Protein AF-0000000084534012 (afdb_homodimer)

Organism: Streptomyces rubellomurinus (strain ATCC 31215) (NCBI:txid359131)

Structure (mmCIF, N/CA/C/O backbone):
data_AF-0000000084534012-model_v1
#
loop_
_entity.id
_entity.type
_entity.pdbx_description
1 polymer 'Alcohol dehydrogenase'
#
loop_
_atom_site.group_PDB
_atom_site.id
_atom_site.type_symbol
_atom_site.label_atom_id
_atom_site.label_alt_id
_atom_site.label_comp_id
_atom_site.label_asym_id
_atom_site.label_entity_id
_atom_site.label_seq_id
_atom_site.pdbx_PDB_ins_code
_atom_site.Cartn_x
_atom_site.Cartn_y
_atom_site.Cartn_z
_atom_site.occupancy
_atom_site.B_iso_or_equiv
_atom_site.auth_seq_id
_atom_site.auth_comp_id
_atom_site.auth_asym_id
_atom_site.auth_atom_id
_atom_site.pdbx_PDB_model_num
ATOM 1 N N . MET A 1 1 ? 12.938 -35.906 -25.297 1 95.19 1 MET A N 1
ATOM 2 C CA . MET A 1 1 ? 11.586 -35.938 -24.734 1 95.19 1 MET A CA 1
ATOM 3 C C . MET A 1 1 ? 10.68 -34.938 -25.469 1 95.19 1 MET A C 1
ATOM 5 O O . MET A 1 1 ? 11.156 -34.156 -26.266 1 95.19 1 MET A O 1
ATOM 9 N N . LYS A 1 2 ? 9.383 -35.156 -25.281 1 96.19 2 LYS A N 1
ATOM 10 C CA . LYS A 1 2 ? 8.43 -34.188 -25.797 1 96.19 2 LYS A CA 1
ATOM 11 C C . LYS A 1 2 ? 8.273 -33 -24.859 1 96.19 2 LYS A C 1
ATOM 13 O O . LYS A 1 2 ? 8.305 -33.156 -23.641 1 96.19 2 LYS A O 1
ATOM 18 N N . ALA A 1 3 ? 8.133 -31.812 -25.438 1 97.62 3 ALA A N 1
ATOM 19 C CA . ALA A 1 3 ? 7.926 -30.594 -24.656 1 97.62 3 ALA A CA 1
ATOM 20 C C . ALA A 1 3 ? 7.285 -29.5 -25.5 1 97.62 3 ALA A C 1
ATOM 22 O O . ALA A 1 3 ? 7.277 -29.578 -26.719 1 97.62 3 ALA A O 1
ATOM 23 N N . LEU A 1 4 ? 6.656 -28.594 -24.844 1 97.69 4 LEU A N 1
ATOM 24 C CA . LEU A 1 4 ? 6.184 -27.375 -25.484 1 97.69 4 LEU A CA 1
ATOM 25 C C . LEU A 1 4 ? 7.277 -26.312 -25.5 1 97.69 4 LEU A C 1
ATOM 27 O O . LEU A 1 4 ? 7.66 -25.797 -24.453 1 97.69 4 LEU A O 1
ATOM 31 N N . THR A 1 5 ? 7.754 -25.922 -26.641 1 97.19 5 THR A N 1
ATOM 32 C CA . THR A 1 5 ? 8.844 -24.953 -26.75 1 97.19 5 THR A CA 1
ATOM 33 C C . THR A 1 5 ? 8.344 -23.641 -27.344 1 97.19 5 THR A C 1
ATOM 35 O O . THR A 1 5 ? 7.484 -23.641 -28.219 1 97.19 5 THR A O 1
ATOM 38 N N . TYR A 1 6 ? 8.852 -22.594 -26.797 1 97.06 6 TYR A N 1
ATOM 39 C CA . TYR A 1 6 ? 8.562 -21.234 -27.234 1 97.06 6 TYR A CA 1
ATOM 40 C C . TYR A 1 6 ? 9.492 -20.812 -28.359 1 97.06 6 TYR A C 1
ATOM 42 O O . TYR A 1 6 ? 10.711 -20.969 -28.266 1 97.06 6 TYR A O 1
ATOM 50 N N . HIS A 1 7 ? 8.93 -20.219 -29.438 1 94.94 7 HIS A N 1
ATOM 51 C CA . HIS A 1 7 ? 9.727 -19.828 -30.578 1 94.94 7 HIS A CA 1
ATOM 52 C C . HIS A 1 7 ? 9.477 -18.375 -30.969 1 94.94 7 HIS A C 1
ATOM 54 O O . HIS A 1 7 ? 9.469 -18.031 -32.156 1 94.94 7 HIS A O 1
ATOM 60 N N . GLY A 1 8 ? 9.164 -17.562 -30.016 1 93.25 8 GLY A N 1
ATOM 61 C CA . GLY A 1 8 ? 8.82 -16.156 -30.219 1 93.25 8 GLY A CA 1
ATOM 62 C C . GLY A 1 8 ? 7.332 -15.891 -30.078 1 93.25 8 GLY A C 1
ATOM 63 O O . GLY A 1 8 ? 6.539 -16.812 -29.891 1 93.25 8 GLY A O 1
ATOM 64 N N . PRO A 1 9 ? 6.988 -14.625 -30.141 1 93.06 9 PRO A N 1
ATOM 65 C CA . PRO A 1 9 ? 5.582 -14.273 -29.938 1 93.06 9 PRO A CA 1
ATOM 66 C C . PRO A 1 9 ? 4.645 -15.008 -30.906 1 93.06 9 PRO A C 1
ATOM 68 O O . PRO A 1 9 ? 4.863 -14.992 -32.125 1 93.06 9 PRO A O 1
ATOM 71 N N . GLY A 1 10 ? 3.697 -15.625 -30.344 1 92.56 10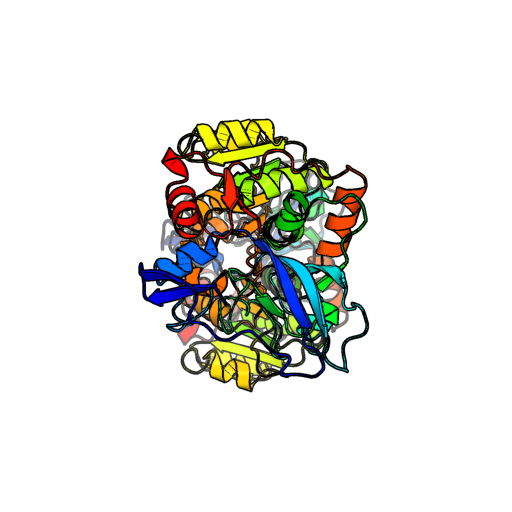 GLY A N 1
ATOM 72 C CA . GLY A 1 10 ? 2.68 -16.328 -31.094 1 92.56 10 GLY A CA 1
ATOM 73 C C . GLY A 1 10 ? 3.156 -17.672 -31.641 1 92.56 10 GLY A C 1
ATOM 74 O O . GLY A 1 10 ? 2.398 -18.391 -32.281 1 92.56 10 GLY A O 1
ATOM 75 N N . ARG A 1 11 ? 4.398 -18.047 -31.453 1 94.19 11 ARG A N 1
ATOM 76 C CA . ARG A 1 11 ? 4.965 -19.266 -32.031 1 94.19 11 ARG A CA 1
ATOM 77 C C . ARG A 1 11 ? 5.379 -20.25 -30.969 1 94.19 11 ARG A C 1
ATOM 79 O O . ARG A 1 11 ? 6.266 -19.969 -30.156 1 94.19 11 ARG A O 1
ATOM 86 N N . ARG A 1 12 ? 4.68 -21.375 -30.844 1 95.44 12 ARG A N 1
ATOM 87 C CA . ARG A 1 12 ? 4.953 -22.484 -29.922 1 95.44 12 ARG A CA 1
ATOM 88 C C . ARG A 1 12 ? 4.852 -23.828 -30.641 1 95.44 12 ARG A C 1
ATOM 90 O O . ARG A 1 12 ? 4.117 -23.953 -31.625 1 95.44 12 ARG A O 1
ATOM 97 N N . THR A 1 13 ? 5.562 -24.844 -30.141 1 94.69 13 THR A N 1
ATOM 98 C CA . THR A 1 13 ? 5.492 -26.172 -30.719 1 94.69 13 THR A CA 1
ATOM 99 C C . THR A 1 13 ? 5.598 -27.25 -29.656 1 94.69 13 THR A C 1
ATOM 101 O O . THR A 1 13 ? 6.438 -27.156 -28.75 1 94.69 13 THR A O 1
ATOM 104 N N . TRP A 1 14 ? 4.637 -28.156 -29.719 1 94.75 14 TRP A N 1
ATOM 105 C CA . TRP A 1 14 ? 4.789 -29.391 -28.953 1 94.75 14 TRP A CA 1
ATOM 106 C C . TRP A 1 14 ? 5.492 -30.453 -29.781 1 94.75 14 TRP A C 1
ATOM 108 O O . TRP A 1 14 ? 4.98 -30.891 -30.812 1 94.75 14 TRP A O 1
ATOM 118 N N . GLY A 1 15 ? 6.668 -30.906 -29.359 1 89.69 15 GLY A N 1
ATOM 119 C CA . GLY A 1 15 ? 7.391 -31.859 -30.172 1 89.69 15 GLY A CA 1
ATOM 120 C C . GLY A 1 15 ? 8.453 -32.625 -29.406 1 89.69 15 GLY A C 1
ATOM 121 O O . GLY A 1 15 ? 8.578 -32.469 -28.188 1 89.69 15 GLY A O 1
ATOM 122 N N . GLY A 1 16 ? 9.109 -33.688 -29.938 1 80.25 16 GLY A N 1
ATOM 123 C CA . GLY A 1 16 ? 9.969 -34.688 -29.281 1 80.25 16 GLY A CA 1
ATOM 124 C C . GLY A 1 16 ? 11.445 -34.344 -29.406 1 80.25 16 GLY A C 1
ATOM 125 O O . GLY A 1 16 ? 12.289 -35.062 -28.875 1 80.25 16 GLY A O 1
ATOM 126 N N . ASP A 1 17 ? 11.891 -33.25 -29.734 1 79.5 17 ASP A N 1
ATOM 127 C CA . ASP A 1 17 ? 13.273 -33 -30.125 1 79.5 17 ASP A CA 1
ATOM 128 C C . ASP A 1 17 ? 14.016 -32.219 -29.047 1 79.5 17 ASP A C 1
ATOM 130 O O . ASP A 1 17 ? 15.078 -31.641 -29.297 1 79.5 17 ASP A O 1
ATOM 134 N N . VAL A 1 18 ? 13.555 -32.375 -27.766 1 92.5 18 VAL A N 1
ATOM 135 C CA . VAL A 1 18 ? 14.336 -31.641 -26.781 1 92.5 18 VAL A CA 1
ATOM 136 C C . VAL A 1 18 ? 15.055 -32.625 -25.859 1 92.5 18 VAL A C 1
ATOM 138 O O . VAL A 1 18 ? 14.539 -33.719 -25.578 1 92.5 18 VAL A O 1
ATOM 141 N N . PRO A 1 19 ? 16.297 -32.375 -25.469 1 94.69 19 PRO A N 1
ATOM 142 C CA . PRO A 1 19 ? 17.031 -33.25 -24.562 1 94.69 19 PRO A CA 1
ATOM 143 C C . PRO A 1 19 ? 16.297 -33.469 -23.234 1 94.69 19 PRO A C 1
ATOM 145 O O . PRO A 1 19 ? 15.664 -32.562 -22.719 1 94.69 19 PRO A O 1
ATOM 148 N N . ASP A 1 20 ? 16.406 -34.75 -22.75 1 96.38 20 ASP A N 1
ATOM 149 C CA . ASP A 1 20 ? 15.898 -35 -21.391 1 96.38 20 ASP A CA 1
ATOM 150 C C . ASP A 1 20 ? 16.641 -34.156 -20.359 1 96.38 20 ASP A C 1
ATOM 152 O O . ASP A 1 20 ? 17.859 -33.938 -20.484 1 96.38 20 ASP A O 1
ATOM 156 N N . PRO A 1 21 ? 15.883 -33.688 -19.375 1 97.56 21 PRO A N 1
ATOM 157 C CA . PRO A 1 21 ? 16.594 -32.969 -18.312 1 97.56 21 PRO A CA 1
ATOM 158 C C . PRO A 1 21 ? 17.453 -33.875 -17.453 1 97.56 21 PRO A C 1
ATOM 160 O O . PRO A 1 21 ? 17.125 -35.062 -17.297 1 97.56 21 PRO A O 1
ATOM 163 N N . VAL A 1 22 ? 18.484 -33.375 -16.953 1 97.19 22 VAL A N 1
ATOM 164 C CA . VAL A 1 22 ? 19.391 -34.094 -16.062 1 97.19 22 VAL A CA 1
ATOM 165 C C . VAL A 1 22 ? 19.703 -33.25 -14.836 1 97.19 22 VAL A C 1
ATOM 167 O O . VAL A 1 22 ? 19.547 -32.031 -14.852 1 97.19 22 VAL A O 1
ATOM 170 N N . VAL A 1 23 ? 20.109 -33.906 -13.812 1 98.25 23 VAL A N 1
ATOM 171 C CA . VAL A 1 23 ? 20.609 -33.219 -12.633 1 98.25 23 VAL A CA 1
ATOM 172 C C . VAL A 1 23 ? 21.891 -32.469 -12.977 1 98.25 23 VAL A C 1
ATOM 174 O O . VAL A 1 23 ? 22.828 -33.031 -13.531 1 98.25 23 VAL A O 1
ATOM 177 N N . ARG A 1 24 ? 21.875 -31.156 -12.664 1 97.69 24 ARG A N 1
ATOM 178 C CA . ARG A 1 24 ? 23.031 -30.312 -12.953 1 97.69 24 ARG A CA 1
ATOM 179 C C . ARG A 1 24 ? 23.656 -29.781 -11.672 1 97.69 24 ARG A C 1
ATOM 181 O O . ARG A 1 24 ? 24.859 -29.469 -11.648 1 97.69 24 ARG A O 1
ATOM 188 N N . ASP A 1 25 ? 22.922 -29.609 -10.727 1 97.94 25 ASP A N 1
ATOM 189 C CA . ASP A 1 25 ? 23.312 -29.125 -9.398 1 97.94 25 ASP A CA 1
ATOM 190 C C . ASP A 1 25 ? 22.938 -30.141 -8.32 1 97.94 25 ASP A C 1
ATOM 192 O O . ASP A 1 25 ? 21.922 -30.844 -8.445 1 97.94 25 ASP A O 1
ATOM 196 N N . PRO A 1 26 ? 23.734 -30.203 -7.242 1 98.44 26 PRO A N 1
ATOM 197 C CA . PRO A 1 26 ? 23.438 -31.156 -6.18 1 98.44 26 PRO A CA 1
ATOM 198 C C . PRO A 1 26 ? 22.031 -31 -5.605 1 98.44 26 PRO A C 1
ATOM 200 O O . PRO A 1 26 ? 21.5 -31.938 -5.02 1 98.44 26 PRO A O 1
ATOM 203 N N . GLU A 1 27 ? 21.391 -29.891 -5.734 1 98.56 27 GLU A N 1
ATOM 204 C CA . GLU A 1 27 ? 20.078 -29.641 -5.133 1 98.56 27 GLU A CA 1
ATOM 205 C C . GLU A 1 27 ? 18.953 -29.766 -6.164 1 98.56 27 GLU A C 1
ATOM 207 O O . GLU A 1 27 ? 17.812 -29.406 -5.895 1 98.56 27 GLU A O 1
ATOM 212 N N . ASP A 1 28 ? 19.234 -30.359 -7.293 1 98.69 28 ASP A N 1
ATOM 213 C CA . ASP A 1 28 ? 18.25 -30.562 -8.352 1 98.69 28 ASP A CA 1
ATOM 214 C C . ASP A 1 28 ? 17.484 -31.875 -8.141 1 98.69 28 ASP A C 1
ATOM 216 O O . ASP A 1 28 ? 17.984 -32.781 -7.5 1 98.69 28 ASP A O 1
ATOM 220 N N . ALA A 1 29 ? 16.344 -31.875 -8.711 1 98.88 29 ALA A N 1
ATOM 221 C CA . ALA A 1 29 ? 15.609 -33.125 -8.938 1 98.88 29 ALA A CA 1
ATOM 222 C C . ALA A 1 29 ? 15 -33.156 -10.336 1 98.88 29 ALA A C 1
ATOM 224 O O . ALA A 1 29 ? 14.672 -32.094 -10.898 1 98.88 29 ALA A O 1
ATOM 225 N N . VAL A 1 30 ? 14.914 -34.312 -10.867 1 98.88 30 VAL A N 1
ATOM 226 C CA . VAL A 1 30 ? 14.164 -34.5 -12.102 1 98.88 30 VAL A CA 1
ATOM 227 C C . VAL A 1 30 ? 12.82 -35.156 -11.789 1 98.88 30 VAL A C 1
ATOM 229 O O . VAL A 1 30 ? 12.758 -36.156 -11.07 1 98.88 30 VAL A O 1
ATOM 232 N N . VAL A 1 31 ? 11.82 -34.594 -12.273 1 98.88 31 VAL A N 1
ATOM 233 C CA . VAL A 1 31 ? 10.4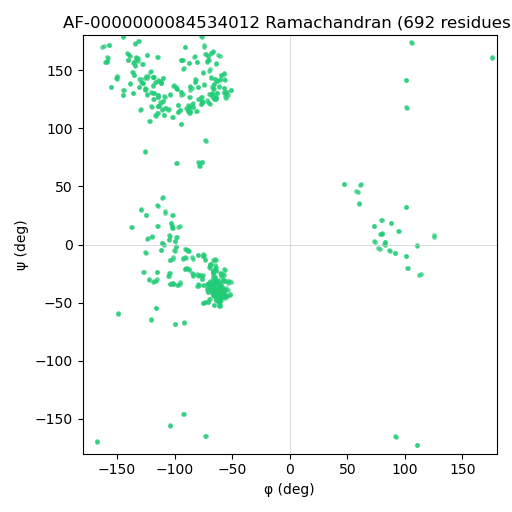53 -35.031 -12.008 1 98.88 31 VAL A CA 1
ATOM 234 C C . VAL A 1 31 ? 9.781 -35.438 -13.32 1 98.88 31 VAL A C 1
ATOM 236 O O . VAL A 1 31 ? 9.828 -34.688 -14.305 1 98.88 31 VAL A O 1
ATOM 239 N N . ARG A 1 32 ? 9.273 -36.625 -13.383 1 98.75 32 ARG A N 1
ATOM 240 C CA . ARG A 1 32 ? 8.383 -37 -14.477 1 98.75 32 ARG A CA 1
ATOM 241 C C . ARG A 1 32 ? 7.027 -36.312 -14.336 1 98.75 32 ARG A C 1
ATOM 243 O O . ARG A 1 32 ? 6.348 -36.469 -13.32 1 98.75 32 ARG A O 1
ATOM 250 N N . VAL A 1 33 ? 6.609 -35.594 -15.328 1 98.62 33 VAL A N 1
ATOM 251 C CA . VAL A 1 33 ? 5.379 -34.812 -15.242 1 98.62 33 VAL A CA 1
ATOM 252 C C . VAL A 1 33 ? 4.172 -35.75 -15.383 1 98.62 33 VAL A C 1
ATOM 254 O O . VAL A 1 33 ? 4.047 -36.469 -16.375 1 98.62 33 VAL A O 1
ATOM 257 N N . ASP A 1 34 ? 3.361 -35.688 -14.383 1 98.56 34 ASP A N 1
ATOM 258 C CA . ASP A 1 34 ? 2.111 -36.438 -14.43 1 98.56 34 ASP A CA 1
ATOM 259 C C . ASP A 1 34 ? 0.951 -35.562 -14.867 1 98.56 34 ASP A C 1
ATOM 261 O O . ASP A 1 34 ? 0.018 -36.031 -15.523 1 98.56 34 ASP A O 1
ATOM 265 N N . ALA A 1 35 ? 0.976 -34.375 -14.492 1 98.62 35 ALA A N 1
ATOM 266 C CA . ALA A 1 35 ? -0.028 -33.375 -14.875 1 98.62 35 ALA A CA 1
ATOM 267 C C . ALA A 1 35 ? 0.574 -31.969 -14.93 1 98.62 35 ALA A C 1
ATOM 269 O O . ALA A 1 35 ? 1.46 -31.641 -14.141 1 98.62 35 ALA A O 1
ATOM 270 N N . VAL A 1 36 ? 0.149 -31.156 -15.844 1 98.44 36 VAL A N 1
ATOM 271 C CA . VAL A 1 36 ? 0.562 -29.766 -15.977 1 98.44 36 VAL A CA 1
ATOM 272 C C . VAL A 1 36 ? -0.646 -28.906 -16.328 1 98.44 36 VAL A C 1
ATOM 274 O O . VAL A 1 36 ? -1.72 -29.422 -16.641 1 98.44 36 VAL A O 1
ATOM 277 N N . THR A 1 37 ? -0.517 -27.625 -16.141 1 98.06 37 THR A N 1
ATOM 278 C CA . THR A 1 37 ? -1.55 -26.688 -16.547 1 98.06 37 THR A CA 1
ATOM 279 C C . THR A 1 37 ? -0.933 -25.484 -17.266 1 98.06 37 THR A C 1
ATOM 281 O O . THR A 1 37 ? 0.266 -25.484 -17.547 1 98.06 37 THR A O 1
ATOM 284 N N . ILE A 1 38 ? -1.79 -24.656 -17.781 1 97.19 38 ILE A N 1
ATOM 285 C CA . ILE A 1 38 ? -1.391 -23.438 -18.469 1 97.19 38 ILE A CA 1
ATOM 286 C C . ILE A 1 38 ? -1.773 -22.219 -17.641 1 97.19 38 ILE A C 1
ATOM 288 O O . ILE A 1 38 ? -2.91 -22.109 -17.172 1 97.19 38 ILE A O 1
ATOM 292 N N . CYS A 1 39 ? -0.834 -21.406 -17.328 1 95.25 39 CYS A N 1
ATOM 293 C CA . CYS A 1 39 ? -1.058 -20.172 -16.578 1 95.25 39 CYS A CA 1
ATOM 294 C C . CYS A 1 39 ? -1.291 -19 -17.516 1 95.25 39 CYS A C 1
ATOM 296 O O . CYS A 1 39 ? -0.831 -19 -18.656 1 95.25 39 CYS A O 1
ATOM 298 N N . GLY A 1 40 ? -2.072 -17.984 -17.016 1 91.44 40 GLY A N 1
ATOM 299 C CA . GLY A 1 40 ? -2.211 -16.766 -17.781 1 91.44 40 GLY A CA 1
ATOM 300 C C . GLY A 1 40 ? -0.879 -16.156 -18.188 1 91.44 40 GLY A C 1
ATOM 301 O O . GLY A 1 40 ? -0.756 -15.578 -19.266 1 91.44 40 GLY A O 1
ATOM 302 N N . THR A 1 41 ? 0.111 -16.328 -17.391 1 92.38 41 THR A N 1
ATOM 303 C CA . THR A 1 41 ? 1.435 -15.781 -17.688 1 92.38 41 THR A CA 1
ATOM 304 C C . THR A 1 41 ? 2.043 -16.453 -18.906 1 92.38 41 THR A C 1
ATOM 306 O O . THR A 1 41 ? 2.812 -15.836 -19.641 1 92.38 41 THR A O 1
ATOM 309 N N . ASP A 1 42 ? 1.732 -17.703 -19.172 1 94.69 42 ASP A N 1
ATOM 310 C CA . ASP A 1 42 ? 2.193 -18.375 -20.391 1 94.69 42 ASP A CA 1
ATOM 311 C C . ASP A 1 42 ? 1.658 -17.672 -21.625 1 94.69 42 ASP A C 1
ATOM 313 O O . ASP A 1 42 ? 2.371 -17.547 -22.625 1 94.69 42 ASP A O 1
ATOM 317 N N . LEU A 1 43 ? 0.396 -17.25 -21.5 1 92.94 43 LEU A N 1
ATOM 318 C CA . LEU A 1 43 ? -0.194 -16.516 -22.609 1 92.94 43 LEU A CA 1
ATOM 319 C C . LEU A 1 43 ? 0.475 -15.156 -22.766 1 92.94 43 LEU A C 1
ATOM 321 O O . LEU A 1 43 ? 0.659 -14.68 -23.891 1 92.94 43 LEU A O 1
ATOM 325 N N . HIS A 1 44 ? 0.8 -14.555 -21.625 1 89.69 44 HIS A N 1
ATOM 326 C CA . HIS A 1 44 ? 1.513 -13.281 -21.672 1 89.69 44 HIS A CA 1
ATOM 327 C C . HIS A 1 44 ? 2.873 -13.438 -22.344 1 89.69 44 HIS A C 1
ATOM 329 O O . HIS A 1 44 ? 3.307 -12.555 -23.094 1 89.69 44 HIS A O 1
ATOM 335 N N . ILE A 1 45 ? 3.527 -14.516 -22.094 1 91.38 45 ILE A N 1
ATOM 336 C CA . ILE A 1 45 ? 4.801 -14.82 -22.734 1 91.38 45 ILE A CA 1
ATOM 337 C C . ILE A 1 45 ? 4.594 -14.945 -24.25 1 91.38 45 ILE A C 1
ATOM 339 O O . ILE A 1 45 ? 5.316 -14.328 -25.031 1 91.38 45 ILE A O 1
ATOM 343 N N . LEU A 1 46 ? 3.598 -15.656 -24.641 1 93.56 46 LEU A N 1
ATOM 344 C CA . LEU A 1 46 ? 3.328 -15.898 -26.047 1 93.56 46 LEU A CA 1
ATOM 345 C C . LEU A 1 46 ? 2.922 -14.609 -26.766 1 93.56 46 LEU A C 1
ATOM 347 O O . LEU A 1 46 ? 3.045 -14.5 -27.984 1 93.56 46 LEU A O 1
ATOM 351 N N . ARG A 1 47 ? 2.418 -13.648 -25.953 1 88.44 47 ARG A N 1
ATOM 352 C CA . ARG A 1 47 ? 2.062 -12.352 -26.516 1 88.44 47 ARG A CA 1
ATOM 353 C C . ARG A 1 47 ? 3.277 -11.438 -26.609 1 88.44 47 ARG A C 1
ATOM 355 O O . ARG A 1 47 ? 3.195 -10.336 -27.156 1 88.44 47 ARG A O 1
ATOM 362 N N . GLY A 1 48 ? 4.395 -11.859 -25.938 1 85.5 48 GLY A N 1
ATOM 363 C CA . GLY A 1 48 ? 5.617 -11.07 -26 1 85.5 48 GLY A CA 1
ATOM 364 C C . GLY A 1 48 ? 5.766 -10.117 -24.828 1 85.5 48 GLY A C 1
ATOM 365 O O . GLY A 1 48 ? 6.648 -9.258 -24.828 1 85.5 48 GLY A O 1
ATOM 366 N N . ASP A 1 49 ? 4.969 -10.266 -23.844 1 82.06 49 ASP A N 1
ATOM 367 C CA . ASP A 1 49 ? 4.957 -9.344 -22.703 1 82.06 49 ASP A CA 1
ATOM 368 C C . ASP A 1 49 ? 6.09 -9.664 -21.734 1 82.06 49 ASP A C 1
ATOM 370 O O . ASP A 1 49 ? 6.352 -8.891 -20.812 1 82.06 49 ASP A O 1
ATOM 374 N N . VAL A 1 50 ? 6.762 -10.758 -21.938 1 86 50 VAL A N 1
ATOM 375 C CA . VAL A 1 50 ? 7.859 -11.18 -21.078 1 86 50 VAL A CA 1
ATOM 376 C C . VAL A 1 50 ? 9.117 -11.422 -21.922 1 86 50 VAL A C 1
ATOM 378 O O . VAL A 1 50 ? 9.477 -12.562 -22.188 1 86 50 VAL A O 1
ATOM 381 N N . PRO A 1 51 ? 9.773 -10.406 -22.25 1 85.06 51 PRO A N 1
ATOM 382 C CA . PRO A 1 51 ? 10.859 -10.484 -23.219 1 85.06 51 PRO A CA 1
ATOM 383 C C . PRO A 1 51 ? 12.047 -11.305 -22.719 1 85.06 51 PRO A C 1
ATOM 385 O O . PRO A 1 51 ? 12.914 -11.688 -23.5 1 85.06 51 PRO A O 1
ATOM 388 N N . GLU A 1 52 ? 12.117 -11.609 -21.453 1 87.94 52 GLU A N 1
ATOM 389 C CA . GLU A 1 52 ? 13.219 -12.367 -20.875 1 87.94 52 GLU A CA 1
ATOM 390 C C . GLU A 1 52 ? 13.195 -13.82 -21.344 1 87.94 52 GLU A C 1
ATOM 392 O O . GLU A 1 52 ? 14.211 -14.523 -21.266 1 87.94 52 GLU A O 1
ATOM 397 N N . VAL A 1 53 ? 12.062 -14.281 -21.812 1 93.06 53 VAL A N 1
ATOM 398 C CA . VAL A 1 53 ? 11.945 -15.664 -22.266 1 93.06 53 VAL A CA 1
ATOM 399 C C . VAL A 1 53 ? 12.609 -15.836 -23.625 1 93.06 53 VAL A C 1
ATOM 401 O O . VAL A 1 53 ? 12.25 -15.156 -24.594 1 93.06 53 VAL A O 1
ATOM 404 N N . THR A 1 54 ? 13.531 -16.719 -23.672 1 94.5 54 THR A N 1
ATOM 405 C CA . THR A 1 54 ? 14.32 -16.906 -24.875 1 94.5 54 THR A CA 1
ATOM 406 C C . THR A 1 54 ? 13.695 -17.984 -25.766 1 94.5 54 THR A C 1
ATOM 408 O O . THR A 1 54 ? 12.961 -18.859 -25.281 1 94.5 54 THR A O 1
ATOM 411 N N . GLN A 1 55 ? 14.062 -17.906 -27.016 1 94.5 55 GLN A N 1
ATOM 412 C CA . GLN A 1 55 ? 13.586 -18.906 -27.969 1 94.5 55 GLN A CA 1
ATOM 413 C C . GLN A 1 55 ? 14.109 -20.297 -27.594 1 94.5 55 GLN A C 1
ATOM 415 O O . GLN A 1 55 ? 15.266 -20.453 -27.219 1 94.5 55 GLN A O 1
ATOM 420 N N . GLY A 1 56 ? 13.234 -21.25 -27.766 1 95.06 56 GLY A N 1
ATOM 421 C CA . GLY A 1 56 ? 13.578 -22.625 -27.438 1 95.06 56 GLY A CA 1
ATOM 422 C C . GLY A 1 56 ? 13.219 -23 -26.016 1 95.06 56 GLY A C 1
ATOM 423 O O . GLY A 1 56 ? 13.266 -24.188 -25.656 1 95.06 56 GLY A O 1
ATOM 424 N N . ARG A 1 57 ? 12.789 -22.031 -25.234 1 97.06 57 ARG A N 1
ATOM 425 C CA . ARG A 1 57 ? 12.438 -22.25 -23.828 1 97.06 57 ARG A CA 1
ATOM 426 C C . ARG A 1 57 ? 11.227 -23.172 -23.719 1 97.06 57 ARG A C 1
ATOM 428 O O . ARG A 1 57 ? 10.242 -23 -24.438 1 97.06 57 ARG A O 1
ATOM 435 N N . ILE A 1 58 ? 11.414 -24.25 -22.906 1 97.94 58 ILE A N 1
ATOM 436 C CA . ILE A 1 58 ? 10.227 -25 -22.516 1 97.94 58 ILE A CA 1
ATOM 437 C C . ILE A 1 58 ? 9.375 -24.188 -21.562 1 97.94 58 ILE A C 1
ATOM 439 O O . ILE A 1 58 ? 9.867 -23.719 -20.531 1 97.94 58 ILE A O 1
ATOM 443 N N . LEU A 1 59 ? 8.023 -24.047 -21.828 1 97.88 59 LEU A N 1
ATOM 444 C CA . LEU A 1 59 ? 7.168 -23.172 -21.031 1 97.88 59 LEU A CA 1
ATOM 445 C C . LEU A 1 59 ? 6.543 -23.938 -19.875 1 97.88 59 LEU A C 1
ATOM 447 O O . LEU A 1 59 ? 6.695 -25.156 -19.781 1 97.88 59 LEU A O 1
ATOM 451 N N . GLY A 1 60 ? 5.953 -23.188 -19.031 1 98.06 60 GLY A N 1
ATOM 452 C CA . GLY A 1 60 ? 5.172 -23.734 -17.938 1 98.06 60 GLY A CA 1
ATOM 453 C C . GLY A 1 60 ? 5.91 -23.719 -16.609 1 98.06 60 GLY A C 1
ATOM 454 O O . GLY A 1 60 ? 7.109 -23.984 -16.562 1 98.06 60 GLY A O 1
ATOM 455 N N . HIS A 1 61 ? 5.117 -23.422 -15.547 1 98.44 61 HIS A N 1
ATOM 456 C CA . HIS A 1 61 ? 5.711 -23.391 -14.219 1 98.44 61 HIS A CA 1
ATOM 457 C C . HIS A 1 61 ? 4.801 -24.062 -13.188 1 98.44 61 HIS A C 1
ATOM 459 O O . HIS A 1 61 ? 4.992 -23.891 -11.984 1 98.44 61 HIS A O 1
ATOM 465 N N . GLU A 1 62 ? 3.842 -24.797 -13.594 1 98.25 62 GLU A N 1
ATOM 466 C CA . GLU A 1 62 ? 2.877 -25.469 -12.734 1 98.25 62 GLU A CA 1
ATOM 467 C C . GLU A 1 62 ? 2.754 -26.953 -13.094 1 98.25 62 GLU A C 1
ATOM 469 O O . GLU A 1 62 ? 2.229 -27.297 -14.156 1 98.25 62 GLU A O 1
ATOM 474 N N . ALA A 1 63 ? 3.129 -27.828 -12.156 1 98.69 63 ALA A N 1
ATOM 475 C CA . ALA A 1 63 ? 3.045 -29.25 -12.469 1 98.69 63 ALA A CA 1
ATOM 476 C C . ALA A 1 63 ? 3.029 -30.094 -11.195 1 98.69 63 ALA A C 1
ATOM 478 O O . ALA A 1 63 ? 3.418 -29.625 -10.125 1 98.69 63 ALA A O 1
ATOM 479 N N . VAL A 1 64 ? 2.492 -31.266 -11.344 1 98.62 64 VAL A N 1
ATOM 480 C CA . VAL A 1 64 ? 2.596 -32.375 -10.414 1 98.62 64 VAL A CA 1
ATOM 481 C C . VAL A 1 64 ? 3.279 -33.562 -11.102 1 98.62 64 VAL A C 1
ATOM 483 O O . VAL A 1 64 ? 3.115 -33.781 -12.312 1 98.62 64 VAL A O 1
ATOM 486 N N . GLY A 1 65 ? 4.059 -34.25 -10.328 1 98.62 65 GLY A N 1
ATOM 487 C CA . GLY A 1 65 ? 4.746 -35.375 -10.953 1 98.62 65 GLY A CA 1
ATOM 488 C C . GLY A 1 65 ? 5.398 -36.312 -9.945 1 98.62 65 GLY A C 1
ATOM 489 O O . GLY A 1 65 ? 5.074 -36.281 -8.758 1 98.62 65 GLY A O 1
ATOM 490 N N . THR A 1 66 ? 6.199 -37.188 -10.508 1 98.69 66 THR A N 1
ATOM 491 C CA . THR A 1 66 ? 6.914 -38.188 -9.719 1 98.69 66 THR A CA 1
ATOM 492 C C . THR A 1 66 ? 8.422 -38 -9.859 1 98.69 66 THR A C 1
ATOM 494 O O . THR A 1 66 ? 8.945 -37.906 -10.969 1 98.69 66 THR A O 1
ATOM 497 N N . VAL A 1 67 ? 9.102 -37.969 -8.695 1 98.88 67 VAL A N 1
ATOM 498 C CA . VAL A 1 67 ? 10.555 -37.781 -8.711 1 98.88 67 VAL A CA 1
ATOM 499 C C . VAL A 1 67 ? 11.219 -39 -9.336 1 98.88 67 VAL A C 1
ATOM 501 O O . VAL A 1 67 ? 10.93 -40.125 -8.945 1 98.88 67 VAL A O 1
ATOM 504 N N . THR A 1 68 ? 12.117 -38.781 -10.312 1 98.81 68 THR A N 1
ATOM 505 C CA . THR A 1 68 ? 12.781 -39.906 -10.977 1 98.81 68 THR A CA 1
ATOM 506 C C . THR A 1 68 ? 14.281 -39.875 -10.695 1 98.81 68 THR A C 1
ATOM 508 O O . THR A 1 68 ? 14.969 -40.875 -10.859 1 98.81 68 THR A O 1
ATOM 511 N N . GLU A 1 69 ? 14.789 -38.719 -10.383 1 98.75 69 GLU A N 1
ATOM 512 C CA . GLU A 1 69 ? 16.203 -38.531 -10.047 1 98.75 69 GLU A CA 1
ATOM 513 C C . GLU A 1 69 ? 16.391 -37.375 -9.07 1 98.75 69 GLU A C 1
ATOM 515 O O . GLU A 1 69 ? 15.664 -36.406 -9.109 1 98.75 69 GLU A O 1
ATOM 520 N N . THR A 1 70 ? 17.328 -37.531 -8.133 1 98.75 70 THR A N 1
ATOM 521 C CA . THR A 1 70 ? 17.688 -36.438 -7.242 1 98.75 70 THR A CA 1
ATOM 522 C C . THR A 1 70 ? 19.203 -36.219 -7.203 1 98.75 70 THR A C 1
ATOM 524 O O . THR A 1 70 ? 19.969 -37.188 -7.336 1 98.75 70 THR A O 1
ATOM 527 N N . GLY A 1 71 ? 19.609 -35 -7.133 1 98.69 71 GLY A N 1
ATOM 528 C CA . GLY A 1 71 ? 21 -34.75 -6.809 1 98.69 71 GLY A CA 1
ATOM 529 C C . GLY A 1 71 ? 21.375 -35.156 -5.402 1 98.69 71 GLY A C 1
ATOM 530 O O . GLY A 1 71 ? 20.5 -35.406 -4.566 1 98.69 71 GLY A O 1
ATOM 531 N N . PRO A 1 72 ? 22.672 -35.219 -5.152 1 98.44 72 PRO A N 1
ATOM 532 C CA . PRO A 1 72 ? 23.141 -35.75 -3.865 1 98.44 72 PRO A CA 1
ATOM 533 C C . PRO A 1 72 ? 22.812 -34.812 -2.699 1 98.44 72 PRO A C 1
ATOM 535 O O . PRO A 1 72 ? 22.922 -35.219 -1.537 1 98.44 72 PRO A O 1
ATOM 538 N N . GLY A 1 73 ? 22.5 -33.562 -2.932 1 98.38 73 GLY A N 1
ATOM 539 C CA . GLY A 1 73 ? 22.203 -32.594 -1.872 1 98.38 73 GLY A CA 1
ATOM 540 C C . GLY A 1 73 ? 20.75 -32.562 -1.485 1 98.38 73 GLY A C 1
ATOM 541 O O . GLY A 1 73 ? 20.359 -31.875 -0.55 1 98.38 73 GLY A O 1
ATOM 542 N N . VAL A 1 74 ? 19.875 -33.312 -2.168 1 98.69 74 VAL A N 1
ATOM 543 C CA . VAL A 1 74 ? 18.438 -33.312 -1.908 1 98.69 74 VAL A CA 1
ATOM 544 C C . VAL A 1 74 ? 18.141 -34.188 -0.698 1 98.69 74 VAL A C 1
ATOM 546 O O . VAL A 1 74 ? 18.656 -35.312 -0.595 1 98.69 74 VAL A O 1
ATOM 549 N N . ARG A 1 75 ? 17.266 -33.656 0.188 1 98.19 75 ARG A N 1
ATOM 550 C CA . ARG A 1 75 ? 17.078 -34.344 1.46 1 98.19 75 ARG A CA 1
ATOM 551 C C . ARG A 1 75 ? 15.609 -34.625 1.727 1 98.19 75 ARG A C 1
ATOM 553 O O . ARG A 1 75 ? 15.281 -35.562 2.473 1 98.19 75 ARG A O 1
ATOM 560 N N . THR A 1 76 ? 14.758 -33.906 1.151 1 97.88 76 THR A N 1
ATOM 561 C CA . THR A 1 76 ? 13.383 -33.938 1.63 1 97.88 76 THR A CA 1
ATOM 562 C C . THR A 1 76 ? 12.5 -34.75 0.689 1 97.88 76 THR A C 1
ATOM 564 O O . THR A 1 76 ? 11.367 -35.094 1.034 1 97.88 76 THR A O 1
ATOM 567 N N . VAL A 1 77 ? 12.945 -35.094 -0.514 1 98.25 77 VAL A N 1
ATOM 568 C CA . VAL A 1 77 ? 12.203 -35.938 -1.45 1 98.25 77 VAL A CA 1
ATOM 569 C C . VAL A 1 77 ? 13.109 -37.031 -1.997 1 98.25 77 VAL A C 1
ATOM 571 O O . VAL A 1 77 ? 14.336 -36.906 -1.942 1 98.25 77 VAL A O 1
ATOM 574 N N . ALA A 1 78 ? 12.477 -38.062 -2.521 1 98.31 78 ALA A N 1
ATOM 575 C CA . ALA A 1 78 ? 13.195 -39.219 -3.074 1 98.31 78 ALA A CA 1
ATOM 576 C C . ALA A 1 78 ? 12.516 -39.719 -4.336 1 98.31 78 ALA A C 1
ATOM 578 O O . ALA A 1 78 ? 11.367 -39.406 -4.613 1 98.31 78 ALA A O 1
ATOM 579 N N . VAL A 1 79 ? 13.312 -40.531 -5.055 1 98.69 79 VAL A N 1
ATOM 580 C CA . VAL A 1 79 ? 12.789 -41.188 -6.258 1 98.69 79 VAL A CA 1
ATOM 581 C C . VAL A 1 79 ? 11.516 -41.938 -5.922 1 98.69 79 VAL A C 1
ATOM 583 O O . VAL A 1 79 ? 11.477 -42.688 -4.945 1 98.69 79 VAL A O 1
ATOM 586 N N . GLY A 1 80 ? 10.492 -41.688 -6.688 1 98.5 80 GLY A N 1
ATOM 587 C CA . GLY A 1 80 ? 9.219 -42.344 -6.469 1 98.5 80 GLY A CA 1
ATOM 588 C C . GLY A 1 80 ? 8.195 -41.469 -5.77 1 98.5 80 GLY A C 1
ATOM 589 O O . GLY A 1 80 ? 6.996 -41.781 -5.812 1 98.5 80 GLY A O 1
ATOM 590 N N . ASP A 1 81 ? 8.633 -40.438 -5.086 1 98.38 81 ASP A N 1
ATOM 591 C CA . ASP A 1 81 ? 7.715 -39.531 -4.402 1 98.38 81 ASP A CA 1
ATOM 592 C C . ASP A 1 81 ? 6.852 -38.781 -5.398 1 98.38 81 ASP A C 1
ATOM 594 O O . ASP A 1 81 ? 7.355 -38.281 -6.402 1 98.38 81 ASP A O 1
ATOM 598 N N . ARG A 1 82 ? 5.508 -38.688 -5.168 1 98.5 82 ARG A N 1
ATOM 599 C CA . ARG A 1 82 ? 4.625 -37.75 -5.855 1 98.5 82 ARG A CA 1
ATOM 600 C C . ARG A 1 82 ? 4.777 -36.344 -5.297 1 98.5 82 ARG A C 1
ATOM 602 O O . ARG A 1 82 ? 4.668 -36.125 -4.086 1 98.5 82 ARG A O 1
ATOM 609 N N . VAL A 1 83 ? 5.035 -35.406 -6.207 1 98.75 83 VAL A N 1
ATOM 610 C CA . VAL A 1 83 ? 5.363 -34.062 -5.699 1 98.75 83 VAL A CA 1
ATOM 611 C C . VAL A 1 83 ? 4.613 -33 -6.5 1 98.75 83 VAL A C 1
ATOM 613 O O . VAL A 1 83 ? 4.309 -33.219 -7.676 1 98.75 83 VAL A O 1
ATOM 616 N N . LEU A 1 84 ? 4.254 -31.984 -5.836 1 98.75 84 LEU A N 1
ATOM 617 C CA . LEU A 1 84 ? 3.852 -30.719 -6.449 1 98.75 84 LEU A CA 1
ATOM 618 C C . LEU A 1 84 ? 5.062 -29.812 -6.691 1 98.75 84 LEU A C 1
ATOM 620 O O . LEU A 1 84 ? 5.887 -29.625 -5.797 1 98.75 84 LEU A O 1
ATOM 624 N N . ILE A 1 85 ? 5.215 -29.344 -7.898 1 98.75 85 ILE A N 1
ATOM 625 C CA . ILE A 1 85 ? 6.289 -28.406 -8.234 1 98.75 85 ILE A CA 1
ATOM 626 C C . ILE A 1 85 ? 5.824 -26.984 -7.98 1 98.75 85 ILE A C 1
ATOM 628 O O . ILE A 1 85 ? 4.848 -26.516 -8.578 1 98.75 85 ILE A O 1
ATOM 632 N N . SER A 1 86 ? 6.512 -26.266 -7.082 1 98.06 86 SER A N 1
ATOM 633 C CA . SER A 1 86 ? 6.207 -24.859 -6.824 1 98.06 86 SER A CA 1
ATOM 634 C C . SER A 1 86 ? 6.527 -23.984 -8.039 1 98.06 86 SER A C 1
ATOM 636 O O . SER A 1 86 ? 7.57 -24.156 -8.672 1 98.06 86 SER A O 1
ATOM 638 N N . CYS A 1 87 ? 5.652 -23.078 -8.359 1 98.44 87 CYS A N 1
ATOM 639 C CA . CYS A 1 87 ? 5.941 -22.188 -9.477 1 98.44 87 CYS A CA 1
ATOM 640 C C . CYS A 1 87 ? 7.078 -21.234 -9.133 1 98.44 87 CYS A C 1
ATOM 642 O O . CYS A 1 87 ? 7.648 -20.594 -10.023 1 98.44 87 CYS A O 1
ATOM 644 N N . ILE A 1 88 ? 7.383 -21.094 -7.855 1 98.69 88 ILE A N 1
ATOM 645 C CA . ILE A 1 88 ? 8.484 -20.266 -7.387 1 98.69 88 ILE A CA 1
ATOM 646 C C . ILE A 1 88 ? 9.586 -21.141 -6.801 1 98.69 88 ILE A C 1
ATOM 648 O O . ILE A 1 88 ? 9.32 -21.969 -5.922 1 98.69 88 ILE A O 1
ATOM 652 N N . SER A 1 89 ? 10.773 -21.016 -7.359 1 98.56 89 SER A N 1
ATOM 653 C CA . SER A 1 89 ? 11.93 -21.688 -6.781 1 98.56 89 SER A CA 1
ATOM 654 C C . SER A 1 89 ? 12.578 -20.844 -5.691 1 98.56 89 SER A C 1
ATOM 656 O O . SER A 1 89 ? 12.703 -19.625 -5.84 1 98.56 89 SER A O 1
ATOM 658 N N . ALA A 1 90 ? 12.93 -21.438 -4.594 1 98.56 90 ALA A N 1
ATOM 659 C CA . ALA A 1 90 ? 13.516 -20.719 -3.465 1 98.56 90 ALA A CA 1
ATOM 660 C C . ALA A 1 90 ? 14.867 -21.312 -3.078 1 98.56 90 ALA A C 1
ATOM 662 O O . ALA A 1 90 ? 14.977 -22.531 -2.84 1 98.56 90 ALA A O 1
ATOM 663 N N . CYS A 1 91 ? 15.914 -20.531 -2.945 1 98.12 91 CYS A N 1
ATOM 664 C CA . CYS A 1 91 ? 17.234 -21.031 -2.594 1 98.12 91 CYS A CA 1
ATOM 665 C C . CYS A 1 91 ? 17.312 -21.375 -1.11 1 98.12 91 CYS A C 1
ATOM 667 O O . CYS A 1 91 ? 18.188 -22.141 -0.691 1 98.12 91 CYS A O 1
ATOM 669 N N . GLY A 1 92 ? 16.484 -20.703 -0.309 1 97.56 92 GLY A N 1
ATOM 670 C CA . GLY A 1 92 ? 16.406 -21 1.114 1 97.56 92 GLY A CA 1
ATOM 671 C C . GLY A 1 92 ? 17.5 -20.312 1.924 1 97.56 92 GLY A C 1
ATOM 672 O O . GLY A 1 92 ? 17.5 -20.391 3.154 1 97.56 92 GLY A O 1
ATOM 673 N N . ARG A 1 93 ? 18.406 -19.531 1.232 1 97.88 93 ARG A N 1
ATOM 674 C CA . ARG A 1 93 ? 19.594 -19.047 1.939 1 97.88 93 ARG A CA 1
ATOM 675 C C . ARG A 1 93 ? 19.672 -17.531 1.898 1 97.88 93 ARG A C 1
ATOM 677 O O . ARG A 1 93 ? 20.25 -16.906 2.791 1 97.88 93 ARG A O 1
ATOM 684 N N . CYS A 1 94 ? 19.156 -16.922 0.865 1 97.38 94 CYS A N 1
ATOM 685 C CA . CYS A 1 94 ? 19.281 -15.469 0.755 1 97.38 94 CYS A CA 1
ATOM 686 C C . CYS A 1 94 ? 18.328 -14.773 1.728 1 97.38 94 CYS A C 1
ATOM 688 O O . CYS A 1 94 ? 17.469 -15.414 2.336 1 97.38 94 CYS A O 1
ATOM 690 N N . ALA A 1 95 ? 18.469 -13.461 1.896 1 96.81 95 ALA A N 1
ATOM 691 C CA . ALA A 1 95 ? 17.688 -12.695 2.867 1 96.81 95 ALA A CA 1
ATOM 692 C C . ALA A 1 95 ? 16.203 -12.773 2.561 1 96.81 95 ALA A C 1
ATOM 694 O O . ALA A 1 95 ? 15.375 -12.922 3.469 1 96.81 95 ALA A O 1
ATOM 695 N N . TYR A 1 96 ? 15.812 -12.719 1.324 1 98 96 TYR A N 1
ATOM 696 C CA . TYR A 1 96 ? 14.406 -12.789 0.936 1 98 96 TYR A CA 1
ATOM 697 C C . TYR A 1 96 ? 13.82 -14.156 1.27 1 98 96 TYR A C 1
ATOM 699 O O . TYR A 1 96 ? 12.719 -14.25 1.817 1 98 96 TYR A O 1
ATOM 707 N N . CYS A 1 97 ? 14.547 -15.203 1.002 1 98.25 97 CYS A N 1
ATOM 708 C CA . CYS A 1 97 ? 14.047 -16.547 1.278 1 98.25 97 CYS A CA 1
ATOM 709 C C . CYS A 1 97 ? 13.914 -16.781 2.779 1 98.25 97 CYS A C 1
ATOM 711 O O . CYS A 1 97 ? 12.961 -17.406 3.234 1 98.25 97 CYS A O 1
ATOM 713 N N . ARG A 1 98 ? 14.867 -16.281 3.5 1 97.62 98 ARG A N 1
ATOM 714 C CA . ARG A 1 98 ? 14.812 -16.453 4.949 1 97.62 98 ARG A CA 1
ATOM 715 C C . ARG A 1 98 ? 13.609 -15.734 5.539 1 97.62 98 ARG A C 1
ATOM 717 O O . ARG A 1 98 ? 13.141 -16.078 6.629 1 97.62 98 ARG A O 1
ATOM 724 N N . ALA A 1 99 ? 13.117 -14.75 4.793 1 96.81 99 ALA A N 1
ATOM 725 C CA . ALA A 1 99 ? 11.953 -13.992 5.254 1 96.81 99 ALA A CA 1
ATOM 726 C C . ALA A 1 99 ? 10.672 -14.508 4.609 1 96.81 99 ALA A C 1
ATOM 728 O O . ALA A 1 99 ? 9.609 -13.898 4.754 1 96.81 99 ALA A O 1
ATOM 729 N N . GLY A 1 100 ? 10.711 -15.555 3.883 1 97.62 100 GLY A N 1
ATOM 730 C CA . GLY A 1 100 ? 9.531 -16.141 3.262 1 97.62 100 GLY A CA 1
ATOM 731 C C . GLY A 1 100 ? 9.109 -15.438 1.991 1 97.62 100 GLY A C 1
ATOM 732 O O . GLY A 1 100 ? 7.988 -15.625 1.512 1 97.62 100 GLY A O 1
ATOM 733 N N . THR A 1 101 ? 9.898 -14.555 1.5 1 98.19 101 THR A N 1
ATOM 734 C CA . THR A 1 101 ? 9.633 -13.828 0.26 1 98.19 101 THR A CA 1
ATOM 735 C C . THR A 1 101 ? 10.375 -14.469 -0.908 1 98.19 101 THR A C 1
ATOM 737 O O . THR A 1 101 ? 11.258 -13.852 -1.507 1 98.19 101 THR A O 1
ATOM 740 N N . TYR A 1 102 ? 9.922 -15.672 -1.303 1 98.69 102 TYR A N 1
ATOM 741 C CA . TYR A 1 102 ? 10.625 -16.531 -2.246 1 98.69 102 TYR A CA 1
ATOM 742 C C . TYR A 1 102 ? 10.609 -15.938 -3.646 1 98.69 102 TYR A C 1
ATOM 744 O O . TYR A 1 102 ? 11.547 -16.141 -4.422 1 98.69 102 TYR A O 1
ATOM 752 N N . GLY A 1 103 ? 9.555 -15.25 -3.99 1 98.38 103 GLY A N 1
ATOM 753 C CA . GLY A 1 103 ? 9.43 -14.648 -5.309 1 98.38 103 GLY A CA 1
ATOM 754 C C . GLY A 1 103 ? 10.562 -13.695 -5.641 1 98.38 103 GLY A C 1
ATOM 755 O O . GLY A 1 103 ? 10.906 -13.508 -6.809 1 98.38 103 GLY A O 1
ATOM 756 N N . GLN A 1 104 ? 11.203 -13.102 -4.594 1 98.31 104 GLN A N 1
ATOM 757 C CA . GLN A 1 104 ? 12.266 -12.109 -4.77 1 98.31 104 GLN A CA 1
ATOM 758 C C . GLN A 1 104 ? 13.641 -12.727 -4.527 1 98.31 104 GLN A C 1
ATOM 760 O O . GLN A 1 104 ? 14.617 -12.008 -4.32 1 98.31 104 GLN A O 1
ATOM 765 N N . CYS A 1 105 ? 13.805 -14.023 -4.57 1 98.25 105 CYS A N 1
ATOM 766 C CA . CYS A 1 105 ? 15.039 -14.742 -4.281 1 98.25 105 CYS A CA 1
ATOM 767 C C . CYS A 1 105 ? 16.203 -14.164 -5.07 1 98.25 105 CYS A C 1
ATOM 769 O O . CYS A 1 105 ? 16.094 -13.938 -6.277 1 98.25 105 CYS A O 1
ATOM 771 N N . THR A 1 106 ? 17.312 -13.938 -4.379 1 97.5 106 THR A N 1
ATOM 772 C CA . THR A 1 106 ? 18.516 -13.43 -5.031 1 97.5 106 THR A CA 1
ATOM 773 C C . THR A 1 106 ? 19.547 -14.539 -5.199 1 97.5 106 THR A C 1
ATOM 775 O O . THR A 1 106 ? 20.688 -14.281 -5.609 1 97.5 106 THR A O 1
ATOM 778 N N . GLY A 1 107 ? 19.203 -15.727 -4.848 1 97.56 107 GLY A N 1
ATOM 779 C CA . GLY A 1 107 ? 20.125 -16.844 -4.902 1 97.56 107 GLY A CA 1
ATOM 780 C C . GLY A 1 107 ? 19.906 -17.75 -6.102 1 97.56 107 GLY A C 1
ATOM 781 O O . GLY A 1 107 ? 20.312 -18.906 -6.098 1 97.56 107 GLY A O 1
ATOM 782 N N . GLY A 1 108 ? 19.172 -17.281 -7.035 1 97.69 108 GLY A N 1
ATOM 783 C CA . GLY A 1 108 ? 19 -18.031 -8.266 1 97.69 108 GLY A CA 1
ATOM 784 C C . GLY A 1 108 ? 17.594 -18.594 -8.414 1 97.69 108 GLY A C 1
ATOM 785 O O . GLY A 1 108 ? 17.297 -19.281 -9.398 1 97.69 108 GLY A O 1
ATOM 786 N N . GLY A 1 109 ? 16.734 -18.344 -7.43 1 98.12 109 GLY A N 1
ATOM 787 C CA . GLY A 1 109 ? 15.344 -18.797 -7.504 1 98.12 109 GLY A CA 1
ATOM 788 C C . GLY A 1 109 ? 14.414 -17.75 -8.102 1 98.12 109 GLY A C 1
ATOM 789 O O . GLY A 1 109 ? 14.773 -17.062 -9.055 1 98.12 109 GLY A O 1
ATOM 790 N N . GLY A 1 110 ? 13.141 -17.766 -7.539 1 97.88 110 GLY A N 1
ATOM 791 C CA . GLY A 1 110 ? 12.102 -16.922 -8.109 1 97.88 110 GLY A CA 1
ATOM 792 C C . GLY A 1 110 ? 11.281 -17.625 -9.172 1 97.88 110 GLY A C 1
ATOM 793 O O . GLY A 1 110 ? 11.172 -18.859 -9.18 1 97.88 110 GLY A O 1
ATOM 794 N N . TRP A 1 111 ? 10.562 -16.844 -9.906 1 97.69 111 TRP A N 1
ATOM 795 C CA . TRP A 1 111 ? 9.828 -17.375 -11.055 1 97.69 111 TRP A CA 1
ATOM 796 C C . TRP A 1 111 ? 10.781 -17.703 -12.195 1 97.69 111 TRP A C 1
ATOM 798 O O . TRP A 1 111 ? 10.953 -16.891 -13.117 1 97.69 111 TRP A O 1
ATOM 808 N N . ILE A 1 112 ? 11.297 -18.953 -12.211 1 97.88 112 ILE A N 1
ATOM 809 C CA . ILE A 1 112 ? 12.352 -19.234 -13.18 1 97.88 112 ILE A CA 1
ATOM 810 C C . ILE A 1 112 ? 11.898 -20.328 -14.148 1 97.88 112 ILE A C 1
ATOM 812 O O . ILE A 1 112 ? 12.273 -20.312 -15.328 1 97.88 112 ILE A O 1
ATOM 816 N N . LEU A 1 113 ? 11.055 -21.281 -13.688 1 98.12 113 LEU A N 1
ATOM 817 C CA . LEU A 1 113 ? 10.578 -22.344 -14.562 1 98.12 113 LEU A CA 1
ATOM 818 C C . LEU A 1 113 ? 9.734 -21.781 -15.695 1 98.12 113 LEU A C 1
ATOM 820 O O . LEU A 1 113 ? 8.781 -21.047 -15.461 1 98.12 113 LEU A O 1
ATOM 824 N N . GLY A 1 114 ? 10.094 -22.109 -16.906 1 97.56 114 GLY A N 1
ATOM 825 C CA . GLY A 1 114 ? 9.352 -21.625 -18.062 1 97.56 114 GLY A CA 1
ATOM 826 C C . GLY A 1 114 ? 9.594 -20.156 -18.344 1 97.56 114 GLY A C 1
ATOM 827 O O . GLY A 1 114 ? 8.93 -19.562 -19.203 1 97.56 114 GLY A O 1
ATOM 828 N N . HIS A 1 115 ? 10.469 -19.531 -17.562 1 96.19 115 HIS A N 1
ATOM 829 C CA . HIS A 1 115 ? 10.812 -18.109 -17.672 1 96.19 115 HIS A CA 1
ATOM 830 C C . HIS A 1 115 ? 12.305 -17.922 -17.938 1 96.19 115 HIS A C 1
ATOM 832 O O . HIS A 1 115 ? 12.711 -17.703 -19.078 1 96.19 115 HIS A O 1
ATOM 838 N N . LEU A 1 116 ? 13.18 -18.312 -16.984 1 96.75 116 LEU A N 1
ATOM 839 C CA . LEU A 1 116 ? 14.625 -18.156 -17.125 1 96.75 116 LEU A CA 1
ATOM 840 C C . LEU A 1 116 ? 15.281 -19.5 -17.438 1 96.75 116 LEU A C 1
ATOM 842 O O . LEU A 1 116 ? 16.391 -19.547 -17.969 1 96.75 116 LEU A O 1
ATOM 846 N N . ILE A 1 117 ? 14.648 -20.578 -17.062 1 97.5 117 ILE A N 1
ATOM 847 C CA . ILE A 1 117 ? 15.07 -21.938 -17.406 1 97.5 117 ILE A CA 1
ATOM 848 C C . ILE A 1 117 ? 13.883 -22.719 -17.953 1 97.5 117 ILE A C 1
ATOM 850 O O . ILE A 1 117 ? 12.75 -22.234 -17.969 1 97.5 117 ILE A O 1
ATOM 854 N N . ASP A 1 118 ? 14.133 -23.922 -18.391 1 97.94 118 ASP A N 1
ATOM 855 C CA . ASP A 1 118 ? 13.094 -24.766 -18.984 1 97.94 118 ASP A CA 1
ATOM 856 C C . ASP A 1 118 ? 12.031 -25.125 -17.938 1 97.94 118 ASP A C 1
ATOM 858 O O . ASP A 1 118 ? 12.352 -25.406 -16.781 1 97.94 118 ASP A O 1
ATOM 862 N N . GLY A 1 119 ? 10.766 -25.156 -18.438 1 98.25 119 GLY A N 1
ATOM 863 C CA . GLY A 1 119 ? 9.641 -25.297 -17.531 1 98.25 119 GLY A CA 1
ATOM 864 C C . GLY A 1 119 ? 9.039 -26.688 -17.531 1 98.25 119 GLY A C 1
ATOM 865 O O . GLY A 1 119 ? 9.734 -27.672 -17.828 1 98.25 119 GLY A O 1
ATOM 866 N N . CYS A 1 120 ? 7.797 -26.734 -17.141 1 98.06 120 CYS A N 1
ATOM 867 C CA . CYS A 1 120 ? 7.188 -27.984 -16.734 1 98.06 120 CYS A CA 1
ATOM 868 C C . CYS A 1 120 ? 6.312 -28.547 -17.844 1 98.06 120 CYS A C 1
ATOM 870 O O . CYS A 1 120 ? 5.812 -29.672 -17.734 1 98.06 120 CYS A O 1
ATOM 872 N N . GLN A 1 121 ? 6.043 -27.812 -18.859 1 98.25 121 GLN A N 1
ATOM 873 C CA . GLN A 1 121 ? 5.203 -28.328 -19.938 1 98.25 121 GLN A CA 1
ATOM 874 C C . GLN A 1 121 ? 6 -29.25 -20.859 1 98.25 121 GLN A C 1
ATOM 876 O O . GLN A 1 121 ? 6.191 -28.938 -22.031 1 98.25 121 GLN A O 1
ATOM 881 N N . ALA A 1 122 ? 6.383 -30.359 -20.344 1 97.94 122 ALA A N 1
ATOM 882 C CA . ALA A 1 122 ? 7.23 -31.406 -20.906 1 97.94 122 ALA A CA 1
ATOM 883 C C . ALA A 1 122 ? 6.984 -32.75 -20.219 1 97.94 122 ALA A C 1
ATOM 885 O O . ALA A 1 122 ? 6.227 -32.812 -19.25 1 97.94 122 ALA A O 1
ATOM 886 N N . GLU A 1 123 ? 7.574 -33.75 -20.781 1 97.88 123 GLU A N 1
ATOM 887 C CA . GLU A 1 123 ? 7.43 -35.062 -20.172 1 97.88 123 GLU A CA 1
ATOM 888 C C . GLU A 1 123 ? 8.195 -35.156 -18.859 1 97.88 123 GLU A C 1
ATOM 890 O O . GLU A 1 123 ? 7.805 -35.906 -17.953 1 97.88 123 GLU A O 1
ATOM 895 N N . TYR A 1 124 ? 9.352 -34.469 -18.75 1 98.19 124 TYR A N 1
ATOM 896 C CA . TYR A 1 124 ? 10.18 -34.375 -17.562 1 98.19 124 TYR A CA 1
ATOM 897 C C . TYR A 1 124 ? 10.625 -32.938 -17.328 1 98.19 124 TYR A C 1
ATOM 899 O O . TYR A 1 124 ? 10.711 -32.125 -18.266 1 98.19 124 TYR A O 1
ATOM 907 N N . VAL A 1 125 ? 10.961 -32.625 -16.094 1 98.69 125 VAL A N 1
ATOM 908 C CA . VAL A 1 125 ? 11.422 -31.281 -15.781 1 98.69 125 VAL A CA 1
ATOM 909 C C . VAL A 1 125 ? 12.5 -31.344 -14.703 1 98.69 125 VAL A C 1
ATOM 911 O O . VAL A 1 125 ? 12.398 -32.125 -13.75 1 98.69 125 VAL A O 1
ATOM 914 N N . ARG A 1 126 ? 13.562 -30.656 -14.914 1 98.75 126 ARG A N 1
ATOM 915 C CA . ARG A 1 126 ? 14.547 -30.422 -13.859 1 98.75 126 ARG A CA 1
ATOM 916 C C . ARG A 1 126 ? 14.094 -29.312 -12.922 1 98.75 126 ARG A C 1
ATOM 918 O O . ARG A 1 126 ? 13.789 -28.203 -13.367 1 98.75 126 ARG A O 1
ATOM 925 N N . THR A 1 127 ? 14.031 -29.562 -11.648 1 98.62 127 THR A N 1
ATOM 926 C CA . THR A 1 127 ? 13.617 -28.594 -10.641 1 98.62 127 THR A CA 1
ATOM 927 C C . THR A 1 127 ? 14.781 -28.25 -9.711 1 98.62 127 THR A C 1
ATOM 929 O O . THR A 1 127 ? 15.266 -29.109 -8.969 1 98.62 127 THR A O 1
ATOM 932 N N . PRO A 1 128 ? 15.219 -27.016 -9.797 1 98.62 128 PRO A N 1
ATOM 933 C CA . PRO A 1 128 ? 16.266 -26.578 -8.859 1 98.62 128 PRO A CA 1
ATOM 934 C C . PRO A 1 128 ? 15.742 -26.438 -7.426 1 98.62 128 PRO A C 1
ATOM 936 O O . PRO A 1 128 ? 14.539 -26.297 -7.215 1 98.62 128 PRO A O 1
ATOM 939 N N . PHE A 1 129 ? 16.719 -26.422 -6.473 1 98.69 129 PHE A N 1
ATOM 940 C CA . PHE A 1 129 ? 16.375 -26.25 -5.062 1 98.69 129 PHE A CA 1
ATOM 941 C C . PHE A 1 129 ? 15.227 -27.156 -4.656 1 98.69 129 PHE A C 1
ATOM 943 O O . PHE A 1 129 ? 14.234 -26.688 -4.09 1 98.69 129 PHE A O 1
ATOM 950 N N . ALA A 1 130 ? 15.383 -28.438 -4.949 1 98.75 130 ALA A N 1
ATOM 951 C CA . ALA A 1 130 ? 14.297 -29.406 -4.82 1 98.75 130 ALA A CA 1
ATOM 952 C C . ALA A 1 130 ? 13.711 -29.391 -3.414 1 98.75 130 ALA A C 1
ATOM 954 O O . ALA A 1 130 ? 12.484 -29.422 -3.246 1 98.75 130 ALA A O 1
ATOM 955 N N . ASP A 1 131 ? 14.531 -29.219 -2.387 1 98.31 131 ASP A N 1
ATOM 956 C CA . ASP A 1 131 ? 14.086 -29.297 -1.001 1 98.31 131 ASP A CA 1
ATOM 957 C C . ASP A 1 131 ? 13.133 -28.156 -0.665 1 98.31 131 ASP A C 1
ATOM 959 O O . ASP A 1 131 ? 12.266 -28.297 0.195 1 98.31 131 ASP A O 1
ATOM 963 N N . SER A 1 132 ? 13.258 -26.984 -1.344 1 97.88 132 SER A N 1
ATOM 964 C CA . SER A 1 132 ? 12.438 -25.828 -1.033 1 97.88 132 SER A CA 1
ATOM 965 C C . SER A 1 132 ? 11.414 -25.562 -2.137 1 97.88 132 SER A C 1
ATOM 967 O O . SER A 1 132 ? 10.57 -24.672 -2.006 1 97.88 132 SER A O 1
ATOM 969 N N . SER A 1 133 ? 11.422 -26.391 -3.191 1 98.12 133 SER A N 1
ATOM 970 C CA . SER A 1 133 ? 10.594 -26.047 -4.348 1 98.12 133 SER A CA 1
ATOM 971 C C . SER A 1 133 ? 9.656 -27.188 -4.703 1 98.12 133 SER A C 1
ATOM 973 O O . SER A 1 133 ? 8.812 -27.062 -5.594 1 98.12 133 SER A O 1
ATOM 975 N N . LEU A 1 134 ? 9.844 -28.312 -4.023 1 98.56 134 LEU A N 1
ATOM 976 C CA . LEU A 1 134 ? 8.953 -29.469 -4.219 1 98.56 134 LEU A CA 1
ATOM 977 C C . LEU A 1 134 ? 8.188 -29.781 -2.939 1 98.56 134 LEU A C 1
ATOM 979 O O . LEU A 1 134 ? 8.742 -29.703 -1.841 1 98.56 134 LEU A O 1
ATOM 983 N N . HIS A 1 135 ? 6.922 -30.125 -3.094 1 98.25 135 HIS A N 1
ATOM 984 C CA . HIS A 1 135 ? 6.074 -30.531 -1.976 1 98.25 135 HIS A CA 1
ATOM 985 C C . HIS A 1 135 ? 5.547 -31.938 -2.168 1 98.25 135 HIS A C 1
ATOM 987 O O . HIS A 1 135 ? 4.812 -32.219 -3.121 1 98.25 135 HIS A O 1
ATOM 993 N N . LYS A 1 136 ? 5.926 -32.75 -1.232 1 97.5 136 LYS A N 1
ATOM 994 C CA . LYS A 1 136 ? 5.367 -34.094 -1.281 1 97.5 136 LYS A CA 1
ATOM 995 C C . LYS A 1 136 ? 3.848 -34.094 -1.139 1 97.5 136 LYS A C 1
ATOM 997 O O . LYS A 1 136 ? 3.311 -33.344 -0.31 1 97.5 136 LYS A O 1
ATOM 1002 N N . LEU A 1 137 ? 3.178 -34.844 -1.945 1 97.44 137 LEU A N 1
ATOM 1003 C CA . LEU A 1 137 ? 1.719 -34.844 -1.926 1 97.44 137 LEU A CA 1
ATOM 1004 C C . LEU A 1 137 ? 1.19 -35.938 -1.004 1 97.44 137 LEU A C 1
ATOM 1006 O O . LEU A 1 137 ? 1.652 -37.094 -1.061 1 97.44 137 LEU A O 1
ATOM 1010 N N . PRO A 1 138 ? 0.27 -35.562 -0.083 1 93.69 138 PRO A N 1
ATOM 1011 C CA . PRO A 1 138 ? -0.388 -36.625 0.72 1 93.69 138 PRO A CA 1
ATOM 1012 C C . PRO A 1 138 ? -1.188 -37.594 -0.129 1 93.69 138 PRO A C 1
ATOM 1014 O O . PRO A 1 138 ? -1.578 -37.281 -1.254 1 93.69 138 PRO A O 1
ATOM 1017 N N . GLU A 1 139 ? -1.399 -38.656 0.645 1 89.69 139 GLU A N 1
ATOM 1018 C CA . GLU A 1 139 ? -2.258 -39.656 0.001 1 89.69 139 GLU A CA 1
ATOM 1019 C C . GLU A 1 139 ? -3.678 -39.125 -0.17 1 89.69 139 GLU A C 1
ATOM 1021 O O . GLU A 1 139 ? -4.191 -38.406 0.698 1 89.69 139 GLU A O 1
ATOM 1026 N N . GLY A 1 140 ? -4.293 -39.156 -1.249 1 90.75 140 GLY A N 1
ATOM 1027 C CA . GLY A 1 140 ? -5.688 -38.781 -1.437 1 90.75 140 GLY A CA 1
ATOM 1028 C C . GLY A 1 140 ? -5.863 -37.531 -2.254 1 90.75 140 GLY A C 1
ATOM 1029 O O . GLY A 1 140 ? -6.957 -37.25 -2.742 1 90.75 140 GLY A O 1
ATOM 1030 N N . VAL A 1 141 ? -4.82 -36.719 -2.195 1 95.25 141 VAL A N 1
ATOM 1031 C CA . VAL A 1 141 ? -4.922 -35.5 -3.016 1 95.25 141 VAL A CA 1
ATOM 1032 C C . VAL A 1 141 ? -4.66 -35.844 -4.48 1 95.25 141 VAL A C 1
ATOM 1034 O O . VAL A 1 141 ? -3.615 -36.406 -4.812 1 95.25 141 VAL A O 1
ATOM 1037 N N . THR A 1 142 ? -5.633 -35.562 -5.309 1 96.75 142 THR A N 1
ATOM 1038 C CA . THR A 1 142 ? -5.5 -35.875 -6.727 1 96.75 142 THR A CA 1
ATOM 1039 C C . THR A 1 142 ? -4.512 -34.938 -7.398 1 96.75 142 THR A C 1
ATOM 1041 O O . THR A 1 142 ? -4.27 -33.812 -6.91 1 96.75 142 THR A O 1
ATOM 1044 N N . ASP A 1 143 ? -3.945 -35.375 -8.539 1 96.94 143 ASP A N 1
ATOM 1045 C CA . ASP A 1 143 ? -3.066 -34.5 -9.32 1 96.94 143 ASP A CA 1
ATOM 1046 C C . ASP A 1 143 ? -3.785 -33.25 -9.75 1 96.94 143 ASP A C 1
ATOM 1048 O O . ASP A 1 143 ? -3.209 -32.156 -9.703 1 96.94 143 ASP A O 1
ATOM 1052 N N . GLU A 1 144 ? -4.996 -33.406 -10.094 1 97.31 144 GLU A N 1
ATOM 1053 C CA . GLU A 1 144 ? -5.789 -32.281 -10.586 1 97.31 144 GLU A CA 1
ATOM 1054 C C . GLU A 1 144 ? -5.961 -31.234 -9.508 1 97.31 144 GLU A C 1
ATOM 1056 O O . GLU A 1 144 ? -5.758 -30.031 -9.766 1 97.31 144 GLU A O 1
ATOM 1061 N N . ASP A 1 145 ? -6.332 -31.641 -8.281 1 97.06 145 ASP A N 1
ATOM 1062 C CA . ASP A 1 145 ? -6.508 -30.703 -7.184 1 97.06 145 ASP A CA 1
ATOM 1063 C C . ASP A 1 145 ? -5.176 -30.078 -6.785 1 97.06 145 ASP A C 1
ATOM 1065 O O . ASP A 1 145 ? -5.102 -28.875 -6.531 1 97.06 145 ASP A O 1
ATOM 1069 N N . ALA A 1 146 ? -4.125 -30.875 -6.785 1 97.25 146 ALA A N 1
ATOM 1070 C CA . ALA A 1 146 ? -2.803 -30.406 -6.383 1 97.25 146 ALA A CA 1
ATOM 1071 C C . ALA A 1 146 ? -2.277 -29.359 -7.352 1 97.25 146 ALA A C 1
ATOM 1073 O O . ALA A 1 146 ? -1.578 -28.422 -6.945 1 97.25 146 ALA A O 1
ATOM 1074 N N . LEU A 1 147 ? -2.621 -29.516 -8.609 1 97.44 147 LEU A N 1
ATOM 1075 C CA . LEU A 1 147 ? -2.164 -28.609 -9.648 1 97.44 147 LEU A CA 1
ATOM 1076 C C . LEU A 1 147 ? -2.568 -27.172 -9.336 1 97.44 147 LEU A C 1
ATOM 1078 O O . LEU A 1 147 ? -1.843 -26.234 -9.664 1 97.44 147 LEU A O 1
ATOM 1082 N N . LEU A 1 148 ? -3.705 -27.016 -8.664 1 97.75 148 LEU A N 1
ATOM 1083 C CA . LEU A 1 148 ? -4.266 -25.688 -8.367 1 97.75 148 LEU A CA 1
ATOM 1084 C C . LEU A 1 148 ? -3.484 -25.016 -7.25 1 97.75 148 LEU A C 1
ATOM 1086 O O . LEU A 1 148 ? -3.639 -23.812 -7.023 1 97.75 148 LEU A O 1
ATOM 1090 N N . LEU A 1 149 ? -2.594 -25.766 -6.602 1 98 149 LEU A N 1
ATOM 1091 C CA . LEU A 1 149 ? -1.791 -25.234 -5.504 1 98 149 LEU A CA 1
ATOM 1092 C C . LEU A 1 149 ? -0.399 -24.844 -5.988 1 98 149 LEU A C 1
ATOM 1094 O O . LEU A 1 149 ? 0.387 -24.266 -5.234 1 98 149 LEU A O 1
ATOM 1098 N N . ALA A 1 150 ? -0.144 -25.094 -7.27 1 97.81 150 ALA A N 1
ATOM 1099 C CA . ALA A 1 150 ? 1.157 -24.703 -7.809 1 97.81 150 ALA A CA 1
ATOM 1100 C C . ALA A 1 150 ? 1.27 -23.188 -7.93 1 97.81 150 ALA A C 1
ATOM 1102 O O . ALA A 1 150 ? 2.342 -22.625 -7.715 1 97.81 150 ALA A O 1
ATOM 1103 N N . ASP A 1 151 ? 0.127 -22.562 -8.242 1 97.69 151 ASP A N 1
ATOM 1104 C CA . ASP A 1 151 ? 0.219 -21.125 -8.508 1 97.69 151 ASP A CA 1
ATOM 1105 C C . ASP A 1 151 ? -1.067 -20.406 -8.102 1 97.69 151 ASP A C 1
ATOM 1107 O O . ASP A 1 151 ? -1.075 -19.625 -7.145 1 97.69 151 ASP A O 1
ATOM 1111 N N . ILE A 1 152 ? -2.254 -20.719 -8.633 1 96.88 152 ILE A N 1
ATOM 1112 C CA . ILE A 1 152 ? -3.43 -19.844 -8.602 1 96.88 152 ILE A CA 1
ATOM 1113 C C . ILE A 1 152 ? -3.908 -19.672 -7.164 1 96.88 152 ILE A C 1
ATOM 1115 O O . ILE A 1 152 ? -4.219 -18.562 -6.734 1 96.88 152 ILE A O 1
ATOM 1119 N N . LEU A 1 153 ? -3.977 -20.812 -6.367 1 98.38 153 LEU A N 1
ATOM 1120 C CA . LEU A 1 153 ? -4.48 -20.688 -5.004 1 98.38 153 LEU A CA 1
ATOM 1121 C C . LEU A 1 153 ? -3.496 -19.922 -4.125 1 98.38 153 LEU A C 1
ATOM 1123 O O . LEU A 1 153 ? -3.867 -18.938 -3.482 1 98.38 153 LEU A O 1
ATOM 1127 N N . PRO A 1 154 ? -2.168 -20.297 -4.195 1 98.75 154 PRO A N 1
ATOM 1128 C CA . PRO A 1 154 ? -1.234 -19.484 -3.412 1 98.75 154 PRO A CA 1
ATOM 1129 C C . PRO A 1 154 ? -1.185 -18.031 -3.879 1 98.75 154 PRO A C 1
ATOM 1131 O O . PRO A 1 154 ? -1.069 -17.109 -3.057 1 98.75 154 PRO A O 1
ATOM 1134 N N . THR A 1 155 ? -1.279 -17.797 -5.18 1 98.56 155 THR A N 1
ATOM 1135 C CA . THR A 1 155 ? -1.235 -16.438 -5.711 1 98.56 155 THR A CA 1
ATOM 1136 C C . THR A 1 155 ? -2.393 -15.609 -5.168 1 98.56 155 THR A C 1
ATOM 1138 O O . THR A 1 155 ? -2.178 -14.531 -4.598 1 98.56 155 THR A O 1
ATOM 1141 N N . SER A 1 156 ? -3.592 -16.109 -5.297 1 98.62 156 SER A N 1
ATOM 1142 C CA . SER A 1 156 ? -4.773 -15.383 -4.84 1 98.62 156 SER A CA 1
ATOM 1143 C C . SER A 1 156 ? -4.75 -15.188 -3.328 1 98.62 156 SER A C 1
ATOM 1145 O O . SER A 1 156 ? -5.113 -14.117 -2.828 1 98.62 156 SER A O 1
ATOM 1147 N N . TYR A 1 157 ? -4.355 -16.234 -2.641 1 98.88 157 TYR A N 1
ATOM 1148 C CA . TYR A 1 157 ? -4.332 -16.188 -1.182 1 98.88 157 TYR A CA 1
ATOM 1149 C C . TYR A 1 157 ? -3.301 -15.188 -0.682 1 98.88 157 TYR A C 1
ATOM 1151 O O . TYR A 1 157 ? -3.613 -14.328 0.143 1 98.88 157 TYR A O 1
ATOM 1159 N N . GLU A 1 158 ? -2.059 -15.32 -1.183 1 98.88 158 GLU A N 1
ATOM 1160 C CA . GLU A 1 158 ? -0.957 -14.516 -0.665 1 98.88 158 GLU A CA 1
ATOM 1161 C C . GLU A 1 158 ? -1.041 -13.078 -1.167 1 98.88 158 GLU A C 1
ATOM 1163 O O . GLU A 1 158 ? -1.018 -12.133 -0.374 1 98.88 158 GLU A O 1
ATOM 1168 N N . VAL A 1 159 ? -1.197 -12.875 -2.506 1 98.81 159 VAL A N 1
ATOM 1169 C CA . VAL A 1 159 ? -1.047 -11.562 -3.125 1 98.81 159 VAL A CA 1
ATOM 1170 C C . VAL A 1 159 ? -2.381 -10.812 -3.094 1 98.81 159 VAL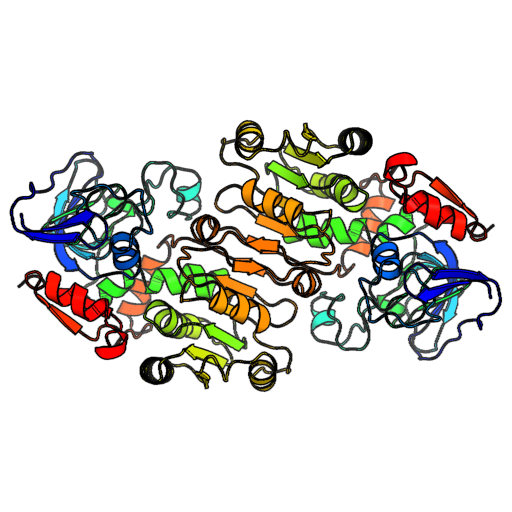 A C 1
ATOM 1172 O O . VAL A 1 159 ? -2.412 -9.586 -3.145 1 98.81 159 VAL A O 1
ATOM 1175 N N . GLY A 1 160 ? -3.473 -11.539 -2.961 1 98.88 160 GLY A N 1
ATOM 1176 C CA . GLY A 1 160 ? -4.793 -10.938 -2.889 1 98.88 160 GLY A CA 1
ATOM 1177 C C . GLY A 1 160 ? -5.324 -10.828 -1.472 1 98.88 160 GLY A C 1
ATOM 1178 O O . GLY A 1 160 ? -5.324 -9.742 -0.885 1 98.88 160 GLY A O 1
ATOM 1179 N N . VAL A 1 161 ? -5.613 -11.984 -0.893 1 98.94 161 VAL A N 1
ATOM 1180 C CA . VAL A 1 161 ? -6.375 -12.062 0.351 1 98.94 161 VAL A CA 1
ATOM 1181 C C . VAL A 1 161 ? -5.5 -11.617 1.521 1 98.94 161 VAL A C 1
ATOM 1183 O O . VAL A 1 161 ? -5.898 -10.758 2.309 1 98.94 161 VAL A O 1
ATOM 1186 N N . ARG A 1 162 ? -4.297 -12.172 1.613 1 98.81 162 ARG A N 1
ATOM 1187 C CA . ARG A 1 162 ? -3.416 -11.836 2.729 1 98.81 162 ARG A CA 1
ATOM 1188 C C . ARG A 1 162 ? -2.879 -10.414 2.592 1 98.81 162 ARG A C 1
ATOM 1190 O O . ARG A 1 162 ? -2.93 -9.633 3.543 1 98.81 162 ARG A O 1
ATOM 1197 N N . ASN A 1 163 ? -2.352 -10.07 1.435 1 98.81 163 ASN A N 1
ATOM 1198 C CA . ASN A 1 163 ? -1.844 -8.719 1.235 1 98.81 163 ASN A CA 1
ATOM 1199 C C . ASN A 1 163 ? -2.945 -7.68 1.406 1 98.81 163 ASN A C 1
ATOM 1201 O O . ASN A 1 163 ? -2.693 -6.578 1.902 1 98.81 163 ASN A O 1
ATOM 1205 N N . GLY A 1 164 ? -4.168 -8.016 0.978 1 98.88 164 GLY A N 1
ATOM 1206 C CA . GLY A 1 164 ? -5.309 -7.141 1.186 1 98.88 164 GLY A CA 1
ATOM 1207 C C . GLY A 1 164 ? -5.785 -7.113 2.625 1 98.88 164 GLY A C 1
ATOM 1208 O O . GLY A 1 164 ? -6.633 -6.293 2.99 1 98.88 164 GLY A O 1
ATOM 1209 N N . ARG A 1 165 ? -5.348 -8 3.439 1 98.75 165 ARG A N 1
ATOM 1210 C CA . ARG A 1 165 ? -5.715 -8.141 4.844 1 98.75 165 ARG A CA 1
ATOM 1211 C C . ARG A 1 165 ? -7.219 -8.352 5 1 98.75 165 ARG A C 1
ATOM 1213 O O . ARG A 1 165 ? -7.863 -7.668 5.797 1 98.75 165 ARG A O 1
ATOM 1220 N N . VAL A 1 166 ? -7.758 -9.211 4.188 1 98.88 166 VAL A N 1
ATOM 1221 C CA . VAL A 1 166 ? -9.172 -9.562 4.316 1 98.88 166 VAL A CA 1
ATOM 1222 C C . VAL A 1 166 ? -9.445 -10.086 5.727 1 98.88 166 VAL A C 1
ATOM 1224 O O . VAL A 1 166 ? -8.656 -10.859 6.27 1 98.88 166 VAL A O 1
ATOM 1227 N N . GLY A 1 167 ? -10.531 -9.625 6.344 1 98.5 167 GLY A N 1
ATOM 1228 C CA . GLY A 1 167 ? -10.875 -10.055 7.691 1 98.5 167 GLY A CA 1
ATOM 1229 C C . GLY A 1 167 ? -12.367 -10.164 7.922 1 98.5 167 GLY A C 1
ATOM 1230 O O . GLY A 1 167 ? -13.164 -9.883 7.023 1 98.5 167 GLY A O 1
ATOM 1231 N N . PRO A 1 168 ? -12.672 -10.578 9.156 1 97.94 168 PRO A N 1
ATOM 1232 C CA . PRO A 1 168 ? -14.086 -10.758 9.492 1 97.94 168 PRO A CA 1
ATOM 1233 C C . PRO A 1 168 ? -14.906 -9.484 9.281 1 97.94 168 PRO A C 1
ATOM 1235 O O . PRO A 1 168 ? -14.469 -8.398 9.68 1 97.94 168 PRO A O 1
ATOM 1238 N N . GLY A 1 169 ? -16.047 -9.648 8.586 1 97.69 169 GLY A N 1
ATOM 1239 C CA . GLY A 1 169 ? -16.984 -8.539 8.445 1 97.69 169 GLY A CA 1
ATOM 1240 C C . GLY A 1 169 ? -16.656 -7.641 7.266 1 97.69 169 GLY A C 1
ATOM 1241 O O . GLY A 1 169 ? -17.453 -6.758 6.918 1 97.69 169 GLY A O 1
ATOM 1242 N N . ASP A 1 170 ? -15.547 -7.848 6.547 1 98.62 170 ASP A N 1
ATOM 1243 C CA . ASP A 1 170 ? -15.125 -6.996 5.438 1 98.62 170 ASP A CA 1
ATOM 1244 C C . ASP A 1 170 ? -16.078 -7.133 4.25 1 98.62 170 ASP A C 1
ATOM 1246 O O . ASP A 1 170 ? -16.641 -8.211 4.02 1 98.62 170 ASP A O 1
ATOM 1250 N N . THR A 1 171 ? -16.297 -6.047 3.588 1 98.88 171 THR A N 1
ATOM 1251 C CA . THR A 1 171 ? -16.766 -6.09 2.207 1 98.88 171 THR A CA 1
ATOM 1252 C C . THR A 1 171 ? -15.594 -6.18 1.239 1 98.88 171 THR A C 1
ATOM 1254 O O . THR A 1 171 ? -14.742 -5.289 1.208 1 98.88 171 THR A O 1
ATOM 1257 N N . VAL A 1 172 ? -15.555 -7.281 0.477 1 98.94 172 VAL A N 1
ATOM 1258 C CA . VAL A 1 172 ? -14.438 -7.531 -0.427 1 98.94 172 VAL A CA 1
ATOM 1259 C C . VAL A 1 172 ? -14.922 -7.477 -1.874 1 98.94 172 VAL A C 1
ATOM 1261 O O . VAL A 1 172 ? -15.844 -8.203 -2.258 1 98.94 172 VAL A O 1
ATOM 1264 N N . ALA A 1 173 ? -14.367 -6.539 -2.645 1 98.94 173 ALA A N 1
ATOM 1265 C CA . ALA A 1 173 ? -14.625 -6.484 -4.082 1 98.94 173 ALA A CA 1
ATOM 1266 C C . ALA A 1 173 ? -13.508 -7.176 -4.863 1 98.94 173 ALA A C 1
ATOM 1268 O O . ALA A 1 173 ? -12.344 -6.801 -4.754 1 98.94 173 ALA A O 1
ATOM 1269 N N . ILE A 1 174 ? -13.844 -8.172 -5.605 1 98.94 174 ILE A N 1
ATOM 1270 C CA . ILE A 1 174 ? -12.891 -8.891 -6.449 1 98.94 174 ILE A CA 1
ATOM 1271 C C . ILE A 1 174 ? -13.172 -8.586 -7.918 1 98.94 174 ILE A C 1
ATOM 1273 O O . ILE A 1 174 ? -14.211 -8.977 -8.453 1 98.94 174 ILE A O 1
ATOM 1277 N N . VAL A 1 175 ? -12.25 -7.871 -8.547 1 98.94 175 VAL A N 1
ATOM 1278 C CA . VAL A 1 175 ? -12.406 -7.449 -9.938 1 98.94 175 VAL A CA 1
ATOM 1279 C C . VAL A 1 175 ? -11.664 -8.414 -10.852 1 98.94 175 VAL A C 1
ATOM 1281 O O . VAL A 1 175 ? -10.43 -8.414 -10.906 1 98.94 175 VAL A O 1
ATOM 1284 N N . GLY A 1 176 ? -12.375 -9.117 -11.656 1 98.12 176 GLY A N 1
ATOM 1285 C CA . GLY A 1 176 ? -11.906 -10.258 -12.422 1 98.12 176 GLY A CA 1
ATOM 1286 C C . GLY A 1 176 ? -12.305 -11.586 -11.812 1 98.12 176 GLY A C 1
ATOM 1287 O O . GLY A 1 176 ? -11.922 -11.906 -10.688 1 98.12 176 GLY A O 1
ATOM 1288 N N . ALA A 1 177 ? -13.102 -12.336 -12.594 1 97.31 177 ALA A N 1
ATOM 1289 C CA . ALA A 1 177 ? -13.57 -13.625 -12.094 1 97.31 177 ALA A CA 1
ATOM 1290 C C . ALA A 1 177 ? -13.008 -14.773 -12.922 1 97.31 177 ALA A C 1
ATOM 1292 O O . ALA A 1 177 ? -13.719 -15.734 -13.234 1 97.31 177 ALA A O 1
ATOM 1293 N N . GLY A 1 178 ? -11.789 -14.555 -13.398 1 95.44 178 GLY A N 1
ATOM 1294 C CA . GLY A 1 178 ? -11.023 -15.688 -13.906 1 95.44 178 GLY A CA 1
ATOM 1295 C C . GLY A 1 178 ? -10.516 -16.594 -12.805 1 95.44 178 GLY A C 1
ATOM 1296 O O . GLY A 1 178 ? -10.992 -16.547 -11.672 1 95.44 178 GLY A O 1
ATOM 1297 N N . PRO A 1 179 ? -9.555 -17.453 -13.18 1 95.94 179 PRO A N 1
ATOM 1298 C CA . PRO A 1 179 ? -9.055 -18.406 -12.188 1 95.94 179 PRO A CA 1
ATOM 1299 C C . PRO A 1 179 ? -8.531 -17.734 -10.922 1 95.94 179 PRO A C 1
ATOM 1301 O O . PRO A 1 179 ? -8.82 -18.188 -9.812 1 95.94 179 PRO A O 1
ATOM 1304 N N . ILE A 1 180 ? -7.785 -16.672 -11.062 1 97.38 180 ILE A N 1
ATOM 1305 C CA . ILE A 1 180 ? -7.227 -15.945 -9.922 1 97.38 180 ILE A CA 1
ATOM 1306 C C . ILE A 1 180 ? -8.359 -15.359 -9.078 1 97.38 180 ILE A C 1
ATOM 1308 O O . ILE A 1 180 ? -8.359 -15.492 -7.855 1 97.38 180 ILE A O 1
ATOM 1312 N N . GLY A 1 181 ? -9.297 -14.727 -9.719 1 98.44 181 GLY A N 1
ATOM 1313 C CA . GLY A 1 181 ? -10.422 -14.156 -9 1 98.44 181 GLY A CA 1
ATOM 1314 C C . GLY A 1 181 ? -11.25 -15.195 -8.266 1 98.44 181 GLY A C 1
ATOM 1315 O O . GLY A 1 181 ? -11.641 -14.984 -7.117 1 98.44 181 GLY A O 1
ATOM 1316 N N . LEU A 1 182 ? -11.547 -16.297 -8.93 1 98.44 182 LEU A N 1
ATOM 1317 C CA . LEU A 1 182 ? -12.32 -17.359 -8.305 1 98.44 182 LEU A CA 1
ATOM 1318 C C . LEU A 1 182 ? -11.578 -17.938 -7.113 1 98.44 182 LEU A C 1
ATOM 1320 O O . LEU A 1 182 ? -12.172 -18.203 -6.066 1 98.44 182 LEU A O 1
ATOM 1324 N N . ALA A 1 183 ? -10.266 -18.141 -7.312 1 98.5 183 ALA A N 1
ATOM 1325 C CA . ALA A 1 183 ? -9.445 -18.609 -6.195 1 98.5 183 ALA A CA 1
ATOM 1326 C C . ALA A 1 183 ? -9.461 -17.609 -5.043 1 98.5 183 ALA A C 1
ATOM 1328 O O . ALA A 1 183 ? -9.43 -18 -3.875 1 98.5 183 ALA A O 1
ATOM 1329 N N . ALA A 1 184 ? -9.516 -16.312 -5.352 1 98.81 184 ALA A N 1
ATOM 1330 C CA . ALA A 1 184 ? -9.609 -15.289 -4.316 1 98.81 184 ALA A CA 1
ATOM 1331 C C . ALA A 1 184 ? -10.93 -15.391 -3.555 1 98.81 184 ALA A C 1
ATOM 1333 O O . ALA A 1 184 ? -10.961 -15.211 -2.336 1 98.81 184 ALA A O 1
ATOM 1334 N N . ILE A 1 185 ? -12.008 -15.68 -4.293 1 98.81 185 ILE A N 1
ATOM 1335 C CA . ILE A 1 185 ? -13.297 -15.875 -3.637 1 98.81 185 ILE A CA 1
ATOM 1336 C C . ILE A 1 185 ? -13.195 -17.047 -2.652 1 98.81 185 ILE A C 1
ATOM 1338 O O . ILE A 1 185 ? -13.547 -16.906 -1.479 1 98.81 185 ILE A O 1
ATOM 1342 N N . ILE A 1 186 ? -12.641 -18.125 -3.119 1 98.44 186 ILE A N 1
ATOM 1343 C CA . ILE A 1 186 ? -12.523 -19.344 -2.32 1 98.44 186 ILE A CA 1
ATOM 1344 C C . ILE A 1 186 ? -11.695 -19.062 -1.068 1 98.44 186 ILE A C 1
ATOM 1346 O O . ILE A 1 186 ? -12.117 -19.391 0.047 1 98.44 186 ILE A O 1
ATOM 1350 N N . THR A 1 187 ? -10.555 -18.422 -1.223 1 98.56 187 THR A N 1
ATOM 1351 C CA . THR A 1 187 ? -9.633 -18.266 -0.106 1 98.56 187 THR A CA 1
ATOM 1352 C C . THR A 1 187 ? -10.07 -17.109 0.8 1 98.56 187 THR A C 1
ATOM 1354 O O . THR A 1 187 ? -9.766 -17.109 1.994 1 98.56 187 THR A O 1
ATOM 1357 N N . ALA A 1 188 ? -10.812 -16.109 0.285 1 98.75 188 ALA A N 1
ATOM 1358 C CA . ALA A 1 188 ? -11.336 -15.031 1.122 1 98.75 188 ALA A CA 1
ATOM 1359 C C . ALA A 1 188 ? -12.297 -15.578 2.176 1 98.75 188 ALA A C 1
ATOM 1361 O O . ALA A 1 188 ? -12.352 -15.07 3.299 1 98.75 188 ALA A O 1
ATOM 1362 N N . HIS A 1 189 ? -12.984 -16.641 1.865 1 98.25 189 HIS A N 1
ATOM 1363 C CA . HIS A 1 189 ? -13.953 -17.234 2.781 1 98.25 189 HIS A CA 1
ATOM 1364 C C . HIS A 1 189 ? -13.266 -17.781 4.031 1 98.25 189 HIS A C 1
ATOM 1366 O O . HIS A 1 189 ? -13.906 -17.938 5.074 1 98.25 189 HIS A O 1
ATOM 1372 N N . LEU A 1 190 ? -11.977 -18.031 3.934 1 97.69 190 LEU A N 1
ATOM 1373 C CA . LEU A 1 190 ? -11.234 -18.5 5.098 1 97.69 190 LEU A CA 1
ATOM 1374 C C . LEU A 1 190 ? -11.203 -17.422 6.188 1 97.69 190 LEU A C 1
ATOM 1376 O O . LEU A 1 190 ? -10.883 -17.719 7.34 1 97.69 190 LEU A O 1
ATOM 1380 N N . TYR A 1 191 ? -11.578 -16.141 5.93 1 98.31 191 TYR A N 1
ATOM 1381 C CA . TYR A 1 191 ? -11.43 -15.047 6.875 1 98.31 191 TYR A CA 1
ATOM 1382 C C . TYR A 1 191 ? -12.781 -14.43 7.207 1 98.31 191 TYR A C 1
ATOM 1384 O O . TYR A 1 191 ? -12.852 -13.328 7.754 1 98.31 191 TYR A O 1
ATOM 1392 N N . SER A 1 192 ? -13.852 -15 6.77 1 97.94 192 SER A N 1
ATOM 1393 C CA . SER A 1 192 ? -15.227 -14.695 7.145 1 97.94 192 SER A CA 1
ATOM 1394 C C . SER A 1 192 ? -15.594 -13.258 6.789 1 97.94 192 SER A C 1
ATOM 1396 O O . SER A 1 192 ? -16.094 -12.508 7.633 1 97.94 192 SER A O 1
ATOM 1398 N N . PRO A 1 193 ? -15.375 -12.82 5.566 1 98.38 193 PRO A N 1
ATOM 1399 C CA . PRO A 1 193 ? -15.906 -11.508 5.18 1 98.38 193 PRO A CA 1
ATOM 1400 C C . PRO A 1 193 ? -17.438 -11.453 5.207 1 98.38 193 PRO A C 1
ATOM 1402 O O . PRO A 1 193 ? -18.094 -12.492 5.137 1 98.38 193 PRO A O 1
ATOM 1405 N N . SER A 1 194 ? -18 -10.227 5.367 1 97.88 194 SER A N 1
ATOM 1406 C CA . SER A 1 194 ? -19.453 -10.078 5.402 1 97.88 194 SER A CA 1
ATOM 1407 C C . SER A 1 194 ? -20.062 -10.188 4.008 1 97.88 194 SER A C 1
ATOM 1409 O O . SER A 1 194 ? -21.203 -10.625 3.848 1 97.88 194 SER A O 1
ATOM 1411 N N . ARG A 1 195 ? -19.25 -9.781 3.037 1 98.38 195 ARG A N 1
ATOM 1412 C CA . ARG A 1 195 ? -19.734 -9.781 1.664 1 98.38 195 ARG A CA 1
ATOM 1413 C C . ARG A 1 195 ? -18.578 -9.891 0.67 1 98.38 195 ARG A C 1
ATOM 1415 O O . ARG A 1 195 ? -17.562 -9.219 0.829 1 98.38 195 ARG A O 1
ATOM 1422 N N . ILE A 1 196 ? -18.734 -10.719 -0.306 1 98.94 196 ILE A N 1
ATOM 1423 C CA . ILE A 1 196 ? -17.844 -10.789 -1.456 1 98.94 196 ILE A CA 1
ATOM 1424 C C . ILE A 1 196 ? -18.594 -10.367 -2.719 1 98.94 196 ILE A C 1
ATOM 1426 O O . ILE A 1 196 ? -19.609 -10.969 -3.076 1 98.94 196 ILE A O 1
ATOM 1430 N N . ILE A 1 197 ? -18.125 -9.305 -3.355 1 98.94 197 ILE A N 1
ATOM 1431 C CA . ILE A 1 197 ? -18.656 -8.797 -4.613 1 98.94 197 ILE A CA 1
ATOM 1432 C C . ILE A 1 197 ? -17.703 -9.148 -5.758 1 98.94 197 ILE A C 1
ATOM 1434 O O . ILE A 1 197 ? -16.547 -8.719 -5.766 1 98.94 197 ILE A O 1
ATOM 1438 N N . ALA A 1 198 ? -18.156 -9.945 -6.695 1 98.94 198 ALA A N 1
ATOM 1439 C CA . ALA A 1 198 ? -17.344 -10.266 -7.867 1 98.94 198 ALA A CA 1
ATOM 1440 C C . ALA A 1 198 ? -17.734 -9.398 -9.062 1 98.94 198 ALA A C 1
ATOM 1442 O O . ALA A 1 198 ? -18.922 -9.188 -9.32 1 98.94 198 ALA A O 1
ATOM 1443 N N . VAL A 1 199 ? -16.781 -8.867 -9.711 1 98.88 199 VAL A N 1
ATOM 1444 C CA . VAL A 1 199 ? -17 -7.996 -10.867 1 98.88 199 VAL A CA 1
ATOM 1445 C C . VAL A 1 199 ? -16.312 -8.594 -12.094 1 98.88 199 VAL A C 1
ATOM 1447 O O . VAL A 1 199 ? -15.148 -8.992 -12.039 1 98.88 199 VAL A O 1
ATOM 1450 N N . ASP A 1 200 ? -16.984 -8.703 -13.219 1 98 200 ASP A N 1
ATOM 1451 C CA . ASP A 1 200 ? -16.438 -9.195 -14.477 1 98 200 ASP A CA 1
ATOM 1452 C C . ASP A 1 200 ? -17.266 -8.711 -15.664 1 98 200 ASP A C 1
ATOM 1454 O O . ASP A 1 200 ? -18.391 -8.242 -15.492 1 98 200 ASP A O 1
ATOM 1458 N N . LEU A 1 201 ? -16.641 -8.758 -16.828 1 95.38 201 LEU A N 1
ATOM 1459 C CA . LEU A 1 201 ? -17.344 -8.383 -18.047 1 95.38 201 LEU A CA 1
ATOM 1460 C C . LEU A 1 201 ? -18.234 -9.523 -18.531 1 95.38 201 LEU A C 1
ATOM 1462 O O . LEU A 1 201 ? -19.281 -9.289 -19.125 1 95.38 201 LEU A O 1
ATOM 1466 N N . ALA A 1 202 ? -17.781 -10.781 -18.312 1 93.38 202 ALA A N 1
ATOM 1467 C CA . ALA A 1 202 ? -18.438 -11.953 -18.906 1 93.38 202 ALA A CA 1
ATOM 1468 C C . ALA A 1 202 ? -19.453 -12.555 -17.922 1 93.38 202 ALA A C 1
ATOM 1470 O O . ALA A 1 202 ? -19.109 -12.883 -16.797 1 93.38 202 ALA A O 1
ATOM 1471 N N . ARG A 1 203 ? -20.656 -12.812 -18.406 1 92.56 203 ARG A N 1
ATOM 1472 C CA . ARG A 1 203 ? -21.719 -13.383 -17.578 1 92.56 203 ARG A CA 1
ATOM 1473 C C . ARG A 1 203 ? -21.344 -14.789 -17.109 1 92.56 203 ARG A C 1
ATOM 1475 O O . ARG A 1 203 ? -21.656 -15.172 -15.977 1 92.56 203 ARG A O 1
ATOM 1482 N N . SER A 1 204 ? -20.734 -15.516 -17.984 1 92.19 204 SER A N 1
ATOM 1483 C CA . SER A 1 204 ? -20.344 -16.875 -17.625 1 92.19 204 SER A CA 1
ATOM 1484 C C . SER A 1 204 ? -19.391 -16.875 -16.438 1 92.19 204 SER A C 1
ATOM 1486 O O . SER A 1 204 ? -19.469 -17.75 -15.562 1 92.19 204 SER A O 1
ATOM 1488 N N . ARG A 1 205 ? -18.516 -15.906 -16.391 1 94.44 205 ARG A N 1
ATOM 1489 C CA . ARG A 1 205 ? -17.578 -15.789 -15.281 1 94.44 205 ARG A CA 1
ATOM 1490 C C . ARG A 1 205 ? -18.281 -15.344 -14 1 94.44 205 ARG A C 1
ATOM 1492 O O . ARG A 1 205 ? -17.922 -15.789 -12.906 1 94.44 205 ARG A O 1
ATOM 1499 N N . LEU A 1 206 ? -19.234 -14.477 -14.172 1 97.12 206 LEU A N 1
ATOM 1500 C CA . LEU A 1 206 ? -20.031 -14.047 -13.023 1 97.12 206 LEU A CA 1
ATOM 1501 C C . LEU A 1 206 ? -20.828 -15.211 -12.453 1 97.12 206 LEU A C 1
ATOM 1503 O O . LEU A 1 206 ? -20.922 -15.359 -11.227 1 97.12 206 LEU A O 1
ATOM 1507 N N . ASP A 1 207 ? -21.375 -16.062 -13.352 1 95.94 207 ASP A N 1
ATOM 1508 C CA . ASP A 1 207 ? -22.078 -17.266 -12.906 1 95.94 207 ASP A CA 1
ATOM 1509 C C . ASP A 1 207 ? -21.141 -18.188 -12.109 1 95.94 207 ASP A C 1
ATOM 1511 O O . ASP A 1 207 ? -21.531 -18.719 -11.07 1 95.94 207 ASP A O 1
ATOM 1515 N N . ALA A 1 208 ? -19.969 -18.328 -12.648 1 95.81 208 ALA A N 1
ATOM 1516 C CA . ALA A 1 208 ? -18.969 -19.125 -11.945 1 95.81 208 ALA A CA 1
ATOM 1517 C C . ALA A 1 208 ? -18.656 -18.531 -10.578 1 95.81 208 ALA A C 1
ATOM 1519 O O . ALA A 1 208 ? -18.562 -19.25 -9.578 1 95.81 208 ALA A O 1
ATOM 1520 N N . ALA A 1 209 ? -18.5 -17.219 -10.508 1 98.19 209 ALA A N 1
ATOM 1521 C CA . ALA A 1 209 ? -18.203 -16.531 -9.25 1 98.19 209 ALA A CA 1
ATOM 1522 C C . ALA A 1 209 ? -19.266 -16.812 -8.195 1 98.19 209 ALA A C 1
ATOM 1524 O O . ALA A 1 209 ? -18.953 -17.062 -7.035 1 98.19 209 ALA A O 1
ATOM 1525 N N . GLU A 1 210 ? -20.5 -16.75 -8.609 1 98.06 210 GLU A N 1
ATOM 1526 C CA . GLU A 1 210 ? -21.594 -17.062 -7.688 1 98.06 210 GLU A CA 1
ATOM 1527 C C . GLU A 1 210 ? -21.484 -18.5 -7.176 1 98.06 210 GLU A C 1
ATOM 1529 O O . GLU A 1 210 ? -21.656 -18.75 -5.98 1 98.06 210 GLU A O 1
ATOM 1534 N N . ARG A 1 211 ? -21.156 -19.375 -8.047 1 96.88 211 ARG A N 1
ATOM 1535 C CA . ARG A 1 211 ? -21.047 -20.781 -7.68 1 96.88 211 ARG A CA 1
ATOM 1536 C C . ARG A 1 211 ? -19.906 -21 -6.68 1 96.88 211 ARG A C 1
ATOM 1538 O O . ARG A 1 211 ? -20 -21.859 -5.805 1 96.88 211 ARG A O 1
ATOM 1545 N N . PHE A 1 212 ? -18.906 -20.188 -6.82 1 97.38 212 PHE A N 1
ATOM 1546 C CA . PHE A 1 212 ? -17.734 -20.391 -5.977 1 97.38 212 PHE A CA 1
ATOM 1547 C C . PHE A 1 212 ? -17.859 -19.578 -4.684 1 97.38 212 PHE A C 1
ATOM 1549 O O . PHE A 1 212 ? -16.969 -19.641 -3.824 1 97.38 212 PHE A O 1
ATOM 1556 N N . GLY A 1 213 ? -18.938 -18.766 -4.543 1 97.94 213 GLY A N 1
ATOM 1557 C CA . GLY A 1 213 ? -19.188 -18.234 -3.213 1 97.94 213 GLY A CA 1
ATOM 1558 C C . GLY A 1 213 ? -19.297 -16.719 -3.188 1 97.94 213 GLY A C 1
ATOM 1559 O O . GLY A 1 213 ? -19.375 -16.109 -2.117 1 97.94 213 GLY A O 1
ATOM 1560 N N . ALA A 1 214 ? -19.297 -16.047 -4.312 1 98.75 214 ALA A N 1
ATOM 1561 C CA . ALA A 1 214 ? -19.578 -14.617 -4.293 1 98.75 214 ALA A CA 1
ATOM 1562 C C . ALA A 1 214 ? -21.016 -14.336 -3.844 1 98.75 214 ALA A C 1
ATOM 1564 O O . ALA A 1 214 ? -21.938 -15.047 -4.234 1 98.75 214 ALA A O 1
ATOM 1565 N N . ASP A 1 215 ? -21.203 -13.336 -3.008 1 98.69 215 ASP A N 1
ATOM 1566 C CA . ASP A 1 215 ? -22.531 -12.969 -2.52 1 98.69 215 ASP A CA 1
ATOM 1567 C C . ASP A 1 215 ? -23.281 -12.141 -3.553 1 98.69 215 ASP A C 1
ATOM 1569 O O . ASP A 1 215 ? -24.516 -12.18 -3.611 1 98.69 215 ASP A O 1
ATOM 1573 N N . THR A 1 216 ? -22.562 -11.344 -4.234 1 98.69 216 THR A N 1
ATOM 1574 C CA . THR A 1 216 ? -23.094 -10.453 -5.258 1 98.69 216 THR A CA 1
ATOM 1575 C C . THR A 1 216 ? -22.188 -10.422 -6.477 1 98.69 216 THR A C 1
ATOM 1577 O O . THR A 1 216 ? -20.969 -10.484 -6.344 1 98.69 216 THR A O 1
ATOM 1580 N N . VAL A 1 217 ? -22.766 -10.43 -7.637 1 98.69 217 VAL A N 1
ATOM 1581 C CA . VAL A 1 217 ? -22 -10.281 -8.867 1 98.69 217 VAL A CA 1
ATOM 1582 C C . VAL A 1 217 ? -22.453 -9.031 -9.617 1 98.69 217 VAL A C 1
ATOM 1584 O O . VAL A 1 217 ? -23.641 -8.711 -9.633 1 98.69 217 VAL A O 1
ATOM 1587 N N . LEU A 1 218 ? -21.531 -8.281 -10.109 1 98.75 218 LEU A N 1
ATOM 1588 C CA . LEU A 1 218 ? -21.766 -7.074 -10.898 1 98.75 218 LEU A CA 1
ATOM 1589 C C . LEU A 1 218 ? -20.984 -7.109 -12.203 1 98.75 218 LEU A C 1
ATOM 1591 O O . LEU A 1 218 ? -19.844 -7.551 -12.234 1 98.75 218 LEU A O 1
ATOM 1595 N N . THR A 1 219 ? -21.625 -6.66 -13.289 1 97.88 219 THR A N 1
ATOM 1596 C CA . THR A 1 219 ? -20.828 -6.344 -14.469 1 97.88 219 THR A CA 1
ATOM 1597 C C . THR A 1 219 ? -19.953 -5.121 -14.219 1 97.88 219 THR A C 1
ATOM 1599 O O . THR A 1 219 ? -20.156 -4.395 -13.242 1 97.88 219 THR A O 1
ATOM 1602 N N . THR A 1 220 ? -18.984 -4.945 -15.094 1 96.06 220 THR A N 1
ATOM 1603 C CA . THR A 1 220 ? -18.109 -3.789 -14.945 1 96.06 220 THR A CA 1
ATOM 1604 C C . THR A 1 220 ? -18.906 -2.49 -15.023 1 96.06 220 THR A C 1
ATOM 1606 O O . THR A 1 220 ? -18.547 -1.501 -14.375 1 96.06 220 THR A O 1
ATOM 1609 N N . ALA A 1 221 ? -19.953 -2.467 -15.812 1 95.62 221 ALA A N 1
ATOM 1610 C CA . ALA A 1 221 ? -20.797 -1.29 -15.945 1 95.62 221 ALA A CA 1
ATOM 1611 C C . ALA A 1 221 ? -21.594 -1.042 -14.664 1 95.62 221 ALA A C 1
ATOM 1613 O O . ALA A 1 221 ? -21.859 0.108 -14.305 1 95.62 221 ALA A O 1
ATOM 1614 N N . GLU A 1 222 ? -21.906 -2.09 -14.008 1 97.69 222 GLU A N 1
ATOM 1615 C CA . GLU A 1 222 ? -22.734 -2.01 -12.797 1 97.69 222 GLU A CA 1
ATOM 1616 C C . GLU A 1 222 ? -21.875 -1.693 -11.57 1 97.69 222 GLU A C 1
ATOM 1618 O O . GLU A 1 222 ? -22.375 -1.145 -10.586 1 97.69 222 GLU A O 1
ATOM 1623 N N . ALA A 1 223 ? -20.641 -2.055 -11.633 1 98.31 223 ALA A N 1
ATOM 1624 C CA . ALA A 1 223 ? -19.75 -1.933 -10.477 1 98.31 223 ALA A CA 1
ATOM 1625 C C . ALA A 1 223 ? -19.266 -0.497 -10.312 1 98.31 223 ALA A C 1
ATOM 1627 O O . ALA A 1 223 ? -18.078 -0.218 -10.477 1 98.31 223 ALA A O 1
ATOM 1628 N N . THR A 1 224 ? -20.203 0.416 -9.898 1 98.25 224 THR A N 1
ATOM 1629 C CA . THR A 1 224 ? -19.844 1.799 -9.594 1 98.25 224 THR A CA 1
ATOM 1630 C C . THR A 1 224 ? -19.562 1.974 -8.109 1 98.25 224 THR A C 1
ATOM 1632 O O . THR A 1 224 ? -19.969 1.142 -7.289 1 98.25 224 THR A O 1
ATOM 1635 N N . PRO A 1 225 ? -18.797 3.062 -7.789 1 98.19 225 PRO A N 1
ATOM 1636 C CA . PRO A 1 225 ? -18.609 3.348 -6.367 1 98.19 225 PRO A CA 1
ATOM 1637 C C . PRO A 1 225 ? -19.922 3.406 -5.594 1 98.19 225 PRO A C 1
ATOM 1639 O O . PRO A 1 225 ? -20.016 2.891 -4.477 1 98.19 225 PRO A O 1
ATOM 1642 N N . GLU A 1 226 ? -20.953 4.039 -6.117 1 98.25 226 GLU A N 1
ATOM 1643 C CA . GLU A 1 226 ? -22.266 4.148 -5.477 1 98.25 226 GLU A CA 1
ATOM 1644 C C . GLU A 1 226 ? -22.875 2.773 -5.223 1 98.25 226 GLU A C 1
ATOM 1646 O O . GLU A 1 226 ? -23.391 2.508 -4.133 1 98.25 226 GLU A O 1
ATOM 1651 N N . ALA A 1 227 ? -22.797 1.858 -6.254 1 98.56 227 ALA A N 1
ATOM 1652 C CA . ALA A 1 227 ? -23.359 0.513 -6.109 1 98.56 227 ALA A CA 1
ATOM 1653 C C . ALA A 1 227 ? -22.641 -0.251 -4.992 1 98.56 227 ALA A C 1
ATOM 1655 O O . ALA A 1 227 ? -23.297 -0.915 -4.18 1 98.56 227 ALA A O 1
ATOM 1656 N N . VAL A 1 228 ? -21.328 -0.159 -4.953 1 98.62 228 VAL A N 1
ATOM 1657 C CA . VAL A 1 228 ? -20.562 -0.881 -3.947 1 98.62 228 VAL A CA 1
ATOM 1658 C C . VAL A 1 228 ? -20.812 -0.273 -2.568 1 98.62 228 VAL A C 1
ATOM 1660 O O . VAL A 1 228 ? -20.891 -0.993 -1.569 1 98.62 228 VAL A O 1
ATOM 1663 N N . ARG A 1 229 ? -20.953 1.09 -2.451 1 98.44 229 ARG A N 1
ATOM 1664 C CA . ARG A 1 229 ? -21.297 1.729 -1.188 1 98.44 229 ARG A CA 1
ATOM 1665 C C . ARG A 1 229 ? -22.641 1.204 -0.663 1 98.44 229 ARG A C 1
ATOM 1667 O O . ARG A 1 229 ? -22.781 0.937 0.532 1 98.44 229 ARG A O 1
ATOM 1674 N N . GLU A 1 230 ? -23.578 1.027 -1.552 1 98.06 230 GLU A N 1
ATOM 1675 C CA . GLU A 1 230 ? -24.891 0.518 -1.158 1 98.06 230 GLU A CA 1
ATOM 1676 C C . GLU A 1 230 ? -24.797 -0.909 -0.628 1 98.06 230 GLU A C 1
ATOM 1678 O O . GLU A 1 230 ? -25.562 -1.31 0.24 1 98.06 230 GLU A O 1
ATOM 1683 N N . LEU A 1 231 ? -23.797 -1.647 -1.115 1 98.06 231 LEU A N 1
ATOM 1684 C CA . LEU A 1 231 ? -23.656 -3.051 -0.748 1 98.06 231 LEU A CA 1
ATOM 1685 C C . LEU A 1 231 ? -22.766 -3.199 0.492 1 98.06 231 LEU A C 1
ATOM 1687 O O . LEU A 1 231 ? -22.672 -4.289 1.063 1 98.06 231 LEU A O 1
ATOM 1691 N N . SER A 1 232 ? -22.094 -2.125 0.893 1 97 232 SER A N 1
ATOM 1692 C CA . SER A 1 232 ? -21.234 -2.188 2.07 1 97 232 SER A CA 1
ATOM 1693 C C . SER A 1 232 ? -22.047 -2.025 3.354 1 97 232 SER A C 1
ATOM 1695 O O . SER A 1 232 ? -23.188 -1.558 3.32 1 97 232 SER A O 1
ATOM 1697 N N . ARG A 1 233 ? -21.531 -2.4 4.523 1 91.44 233 ARG A N 1
ATOM 1698 C CA . ARG A 1 233 ? -22.219 -2.412 5.805 1 91.44 233 ARG A CA 1
ATOM 1699 C C . ARG A 1 233 ? -22.547 -0.994 6.262 1 91.44 233 ARG A C 1
ATOM 1701 O O . ARG A 1 233 ? -23.578 -0.766 6.91 1 91.44 233 ARG A O 1
ATOM 1708 N N . ASP A 1 234 ? -21.672 -0.07 5.934 1 94.62 234 ASP A N 1
ATOM 1709 C CA . ASP A 1 234 ? -21.797 1.267 6.504 1 94.62 234 ASP A CA 1
ATOM 1710 C C . ASP A 1 234 ? -21.891 2.326 5.41 1 94.62 234 ASP A C 1
ATOM 1712 O O . ASP A 1 234 ? -21.781 3.523 5.688 1 94.62 234 ASP A O 1
ATOM 1716 N N . GLY A 1 235 ? -21.969 1.881 4.188 1 96.81 235 GLY A N 1
ATOM 1717 C CA . GLY A 1 235 ? -22.172 2.789 3.072 1 96.81 235 GLY A CA 1
ATOM 1718 C C . GLY A 1 235 ? -20.906 3.502 2.637 1 96.81 235 GLY A C 1
ATOM 1719 O O . GLY A 1 235 ? -20.969 4.535 1.971 1 96.81 235 GLY A O 1
ATOM 1720 N N . LEU A 1 236 ? -19.734 2.961 2.975 1 97.81 236 LEU A N 1
ATOM 1721 C CA . LEU A 1 236 ? -18.5 3.711 2.734 1 97.81 236 LEU A CA 1
ATOM 1722 C C . LEU A 1 236 ? -17.656 3.047 1.646 1 97.81 236 LEU A C 1
ATOM 1724 O O . LEU A 1 236 ? -16.625 3.576 1.248 1 97.81 236 LEU A O 1
ATOM 1728 N N . GLY A 1 237 ? -18.094 1.857 1.138 1 98.38 237 GLY A N 1
ATOM 1729 C CA . GLY A 1 237 ? -17.375 1.186 0.068 1 98.38 237 GLY A CA 1
ATOM 1730 C C . GLY A 1 237 ? -16.688 -0.091 0.519 1 98.38 237 GLY A C 1
ATOM 1731 O O . GLY A 1 237 ? -16.938 -0.574 1.627 1 98.38 237 GLY A O 1
ATOM 1732 N N . ALA A 1 238 ? -15.914 -0.661 -0.343 1 98.88 238 ALA A N 1
ATOM 1733 C CA . ALA A 1 238 ? -15.242 -1.927 -0.059 1 98.88 238 ALA A CA 1
ATOM 1734 C C . ALA A 1 238 ? -14.078 -1.727 0.91 1 98.88 238 ALA A C 1
ATOM 1736 O O . ALA A 1 238 ? -13.336 -0.75 0.802 1 98.88 238 ALA A O 1
ATOM 1737 N N . ASP A 1 239 ? -13.945 -2.65 1.886 1 98.88 239 ASP A N 1
ATOM 1738 C CA . ASP A 1 239 ? -12.766 -2.658 2.752 1 98.88 239 ASP A CA 1
ATOM 1739 C C . ASP A 1 239 ? -11.523 -3.08 1.979 1 98.88 239 ASP A C 1
ATOM 1741 O O . ASP A 1 239 ? -10.43 -2.561 2.221 1 98.88 239 ASP A O 1
ATOM 1745 N N . VAL A 1 240 ? -11.727 -4.016 1.093 1 98.94 240 VAL A N 1
ATOM 1746 C CA . VAL A 1 240 ? -10.648 -4.57 0.277 1 98.94 240 VAL A CA 1
ATOM 1747 C C . VAL A 1 240 ? -11.117 -4.707 -1.171 1 98.94 240 VAL A C 1
ATOM 1749 O O . VAL A 1 240 ? -12.227 -5.168 -1.429 1 98.94 240 VAL A O 1
ATOM 1752 N N . ALA A 1 241 ? -10.352 -4.223 -2.076 1 99 241 ALA A N 1
ATOM 1753 C CA . ALA A 1 241 ? -10.523 -4.512 -3.5 1 99 241 ALA A CA 1
ATOM 1754 C C . ALA A 1 241 ? -9.336 -5.305 -4.043 1 99 241 ALA A C 1
ATOM 1756 O O . ALA A 1 241 ? -8.188 -4.898 -3.885 1 99 241 ALA A O 1
ATOM 1757 N N . ILE A 1 242 ? -9.594 -6.434 -4.676 1 98.94 242 ILE A N 1
ATOM 1758 C CA . ILE A 1 242 ? -8.57 -7.289 -5.266 1 98.94 242 ILE A CA 1
ATOM 1759 C C . ILE A 1 242 ? -8.625 -7.188 -6.789 1 98.94 242 ILE A C 1
ATOM 1761 O O . ILE A 1 242 ? -9.664 -7.477 -7.395 1 98.94 242 ILE A O 1
ATOM 1765 N N . GLU A 1 243 ? -7.605 -6.719 -7.391 1 98.94 243 GLU A N 1
ATOM 1766 C CA . GLU A 1 243 ? -7.473 -6.633 -8.844 1 98.94 243 GLU A CA 1
ATOM 1767 C C . GLU A 1 243 ? -6.906 -7.922 -9.422 1 98.94 243 GLU A C 1
ATOM 1769 O O . GLU A 1 243 ? -5.746 -8.266 -9.18 1 98.94 243 GLU A O 1
ATOM 1774 N N . ALA A 1 244 ? -7.664 -8.68 -10.195 1 98.25 244 ALA A N 1
ATOM 1775 C CA . ALA A 1 244 ? -7.277 -10.023 -10.609 1 98.25 244 ALA A CA 1
ATOM 1776 C C . ALA A 1 244 ? -7.301 -10.156 -12.133 1 98.25 244 ALA A C 1
ATOM 1778 O O . ALA A 1 244 ? -7.52 -11.25 -12.664 1 98.25 244 ALA A O 1
ATOM 1779 N N . VAL A 1 245 ? -7.141 -9.07 -12.859 1 95.94 245 VAL A N 1
ATOM 1780 C CA . VAL A 1 245 ? -7.195 -9.109 -14.32 1 95.94 245 VAL A CA 1
ATOM 1781 C C . VAL A 1 245 ? -5.84 -8.711 -14.891 1 95.94 245 VAL A C 1
ATOM 1783 O O . VAL A 1 245 ? -5.277 -9.43 -15.727 1 95.94 245 VAL A O 1
ATOM 1786 N N . GLY A 1 246 ? -5.32 -7.551 -14.508 1 95.38 246 GLY A N 1
ATOM 1787 C CA . GLY A 1 246 ? -4.02 -7.117 -14.992 1 95.38 246 GLY A CA 1
ATOM 1788 C C . GLY A 1 246 ? -4.109 -6.102 -16.109 1 95.38 246 GLY A C 1
ATOM 1789 O O . GLY A 1 246 ? -3.291 -6.113 -17.031 1 95.38 246 GLY A O 1
ATOM 1790 N N . VAL A 1 247 ? -5.152 -5.234 -16.109 1 96.31 247 VAL A N 1
ATOM 1791 C CA . VAL A 1 247 ? -5.23 -4.133 -17.062 1 96.31 247 VAL A CA 1
ATOM 1792 C C . VAL A 1 247 ? -5.469 -2.818 -16.328 1 96.31 247 VAL A C 1
ATOM 1794 O O . VAL A 1 247 ? -5.992 -2.816 -15.203 1 96.31 247 VAL A O 1
ATOM 1797 N N . PRO A 1 248 ? -5.078 -1.665 -16.922 1 98.12 248 PRO A N 1
ATOM 1798 C CA . PRO A 1 248 ? -5.16 -0.38 -16.219 1 98.12 248 PRO A CA 1
ATOM 1799 C C . PRO A 1 248 ? -6.566 -0.074 -15.711 1 98.12 248 PRO A C 1
ATOM 1801 O O . PRO A 1 248 ? -6.734 0.364 -14.57 1 98.12 248 PRO A O 1
ATOM 1804 N N . GLU A 1 249 ? -7.594 -0.382 -16.469 1 98.19 249 GLU A N 1
ATOM 1805 C CA . GLU A 1 249 ? -8.969 -0.024 -16.156 1 98.19 249 GLU A CA 1
ATOM 1806 C C . GLU A 1 249 ? -9.453 -0.753 -14.898 1 98.19 249 GLU A C 1
ATOM 1808 O O . GLU A 1 249 ? -10.219 -0.197 -14.109 1 98.19 249 GLU A O 1
ATOM 1813 N N . THR A 1 250 ? -9.062 -1.966 -14.75 1 98.56 250 THR A N 1
ATOM 1814 C CA . THR A 1 250 ? -9.523 -2.736 -13.602 1 98.56 250 TH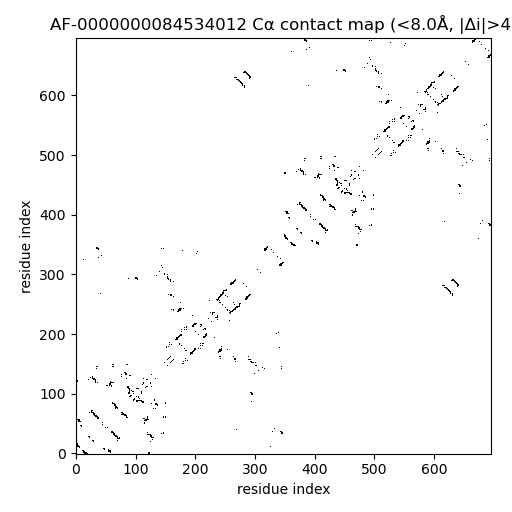R A CA 1
ATOM 1815 C C . THR A 1 250 ? -8.812 -2.287 -12.328 1 98.56 250 THR A C 1
ATOM 1817 O O . THR A 1 250 ? -9.398 -2.299 -11.242 1 98.56 250 THR A O 1
ATOM 1820 N N . PHE A 1 251 ? -7.551 -1.911 -12.469 1 98.75 251 PHE A N 1
ATOM 1821 C CA . PHE A 1 251 ? -6.883 -1.322 -11.32 1 98.75 251 PHE A CA 1
ATOM 1822 C C . PHE A 1 251 ? -7.586 -0.047 -10.875 1 98.75 251 PHE A C 1
ATOM 1824 O O . PHE A 1 251 ? -7.863 0.134 -9.688 1 98.75 251 PHE A O 1
ATOM 1831 N N . GLU A 1 252 ? -7.781 0.823 -11.812 1 98.75 252 GLU A N 1
ATOM 1832 C CA . GLU A 1 252 ? -8.438 2.092 -11.516 1 98.75 252 GLU A CA 1
ATOM 1833 C C . GLU A 1 252 ? -9.812 1.866 -10.898 1 98.75 252 GLU A C 1
ATOM 1835 O O . GLU A 1 252 ? -10.227 2.602 -9.992 1 98.75 252 GLU A O 1
ATOM 1840 N N . LEU A 1 253 ? -10.516 0.899 -11.375 1 98.75 253 LEU A N 1
ATOM 1841 C CA . LEU A 1 253 ? -11.812 0.553 -10.797 1 98.75 253 LEU A CA 1
ATOM 1842 C C . LEU A 1 253 ? -11.664 0.149 -9.336 1 98.75 253 LEU A C 1
ATOM 1844 O O . LEU A 1 253 ? -12.406 0.626 -8.477 1 98.75 253 LEU A O 1
ATOM 1848 N N . CYS A 1 254 ? -10.695 -0.758 -9.047 1 98.88 254 CYS A N 1
ATOM 1849 C CA . CYS A 1 254 ? -10.453 -1.175 -7.672 1 98.88 254 CYS A CA 1
ATOM 1850 C C . CYS A 1 254 ? -10.203 0.031 -6.773 1 98.88 254 CYS A C 1
ATOM 1852 O O . CYS A 1 254 ? -10.766 0.124 -5.68 1 98.88 254 CYS A O 1
ATOM 1854 N N . ALA A 1 255 ? -9.406 0.953 -7.234 1 98.75 255 ALA A N 1
ATOM 1855 C CA . ALA A 1 255 ? -9.047 2.139 -6.461 1 98.75 255 ALA A CA 1
ATOM 1856 C C . ALA A 1 255 ? -10.273 3.006 -6.191 1 98.75 255 ALA A C 1
ATOM 1858 O O . ALA A 1 255 ? -10.359 3.674 -5.156 1 98.75 255 ALA A O 1
ATOM 1859 N N . ARG A 1 256 ? -11.227 3.02 -7.086 1 98.44 256 ARG A N 1
ATOM 1860 C CA . ARG A 1 256 ? -12.438 3.822 -6.93 1 98.44 256 ARG A CA 1
ATOM 1861 C C . ARG A 1 256 ? -13.422 3.156 -5.969 1 98.44 256 ARG A C 1
ATOM 1863 O O . 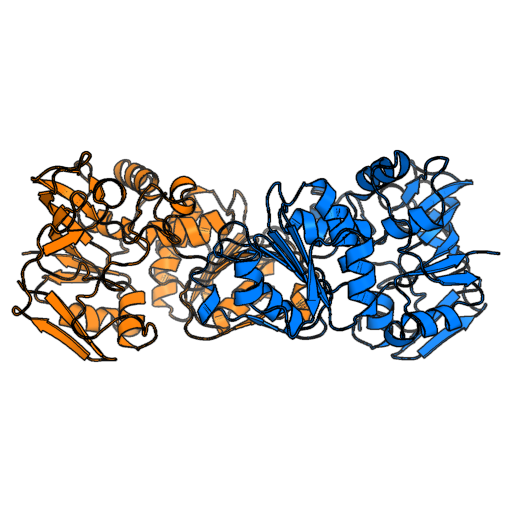ARG A 1 256 ? -14.211 3.834 -5.309 1 98.44 256 ARG A O 1
ATOM 1870 N N . LEU A 1 257 ? -13.344 1.853 -5.867 1 98.75 257 LEU A N 1
ATOM 1871 C CA . LEU A 1 257 ? -14.367 1.102 -5.145 1 98.75 257 LEU A CA 1
ATOM 1872 C C . LEU A 1 257 ? -14.062 1.072 -3.65 1 98.75 257 LEU A C 1
ATOM 1874 O O . LEU A 1 257 ? -14.961 0.836 -2.836 1 98.75 257 LEU A O 1
ATOM 1878 N N . VAL A 1 258 ? -12.82 1.218 -3.246 1 98.69 258 VAL A N 1
ATOM 1879 C CA . VAL A 1 258 ? -12.438 1.016 -1.854 1 98.69 258 VAL A CA 1
ATOM 1880 C C . VAL A 1 258 ? -12.883 2.209 -1.014 1 98.69 258 VAL A C 1
ATOM 1882 O O . VAL A 1 258 ? -12.953 3.336 -1.513 1 98.69 258 VAL A O 1
ATOM 1885 N N . ARG A 1 259 ? -13.203 1.975 0.193 1 98.38 259 ARG A N 1
ATOM 1886 C CA . ARG A 1 259 ? -13.57 2.988 1.175 1 98.38 259 ARG A CA 1
ATOM 1887 C C . ARG A 1 259 ? -12.352 3.775 1.639 1 98.38 259 ARG A C 1
ATOM 1889 O O . ARG A 1 259 ? -11.211 3.35 1.427 1 98.38 259 ARG A O 1
ATOM 1896 N N . PRO A 1 260 ? -12.531 4.961 2.291 1 98.31 260 PRO A N 1
ATOM 1897 C CA . PRO A 1 260 ? -11.391 5.574 2.971 1 98.31 260 PRO A CA 1
ATOM 1898 C C . PRO A 1 260 ? -10.727 4.641 3.98 1 98.31 260 PRO A C 1
ATOM 1900 O O . PRO A 1 260 ? -11.414 4.004 4.781 1 98.31 260 PRO A O 1
ATOM 1903 N N . GLY A 1 261 ? -9.414 4.547 3.891 1 98.44 261 GLY A N 1
ATOM 1904 C CA . GLY A 1 261 ? -8.695 3.613 4.738 1 98.44 261 GLY A CA 1
ATOM 1905 C C . GLY A 1 261 ? -8.688 2.197 4.199 1 98.44 261 GLY A C 1
ATOM 1906 O O . GLY A 1 261 ? -8.188 1.279 4.848 1 98.44 261 GLY A O 1
ATOM 1907 N N . GLY A 1 262 ? -9.305 2.061 3.014 1 98.69 262 GLY A N 1
ATOM 1908 C CA . GLY A 1 262 ? -9.383 0.737 2.42 1 98.69 262 GLY A CA 1
ATOM 1909 C C . GLY A 1 262 ? -8.078 0.283 1.797 1 98.69 262 GLY A C 1
ATOM 1910 O O . GLY A 1 262 ? -7.086 1.015 1.82 1 98.69 262 GLY A O 1
ATOM 1911 N N . ARG A 1 263 ? -8.078 -0.934 1.26 1 98.88 263 ARG A N 1
ATOM 1912 C CA . ARG A 1 263 ? -6.875 -1.558 0.718 1 98.88 263 ARG A CA 1
ATOM 1913 C C . ARG A 1 263 ? -7.133 -2.123 -0.675 1 98.88 263 ARG A C 1
ATOM 1915 O O . ARG A 1 263 ? -8.188 -2.699 -0.931 1 98.88 263 ARG A O 1
ATOM 1922 N N . VAL A 1 264 ? -6.215 -1.885 -1.6 1 98.94 264 VAL A N 1
ATOM 1923 C CA . VAL A 1 264 ? -6.223 -2.453 -2.943 1 98.94 264 VAL A CA 1
ATOM 1924 C C . VAL A 1 264 ? -5.078 -3.453 -3.088 1 98.94 264 VAL A C 1
ATOM 1926 O O . VAL A 1 264 ? -3.906 -3.086 -2.965 1 98.94 264 VAL A O 1
ATOM 1929 N N . ALA A 1 265 ? -5.398 -4.684 -3.301 1 98.94 265 ALA A N 1
ATOM 1930 C CA . ALA A 1 265 ? -4.398 -5.715 -3.574 1 98.94 265 ALA A CA 1
ATOM 1931 C C . ALA A 1 265 ? -4.348 -6.043 -5.062 1 98.94 265 ALA A C 1
ATOM 1933 O O . ALA A 1 265 ? -5.27 -6.66 -5.605 1 98.94 265 ALA A O 1
ATOM 1934 N N . ASN A 1 266 ? -3.285 -5.656 -5.691 1 98.88 266 ASN A N 1
ATOM 1935 C CA . ASN A 1 266 ? -3.111 -5.93 -7.117 1 98.88 266 ASN A CA 1
ATOM 1936 C C . ASN A 1 266 ? -2.455 -7.289 -7.348 1 98.88 266 ASN A C 1
ATOM 1938 O O . ASN A 1 266 ? -1.279 -7.477 -7.031 1 98.88 266 ASN A O 1
ATOM 1942 N N . VAL A 1 267 ? -3.197 -8.195 -7.965 1 98.38 267 VAL A N 1
ATOM 1943 C CA . VAL A 1 267 ? -2.691 -9.531 -8.25 1 98.38 267 VAL A CA 1
ATOM 1944 C C . VAL A 1 267 ? -2.342 -9.648 -9.727 1 98.38 267 VAL A C 1
ATOM 1946 O O . VAL A 1 267 ? -1.395 -10.352 -10.094 1 98.38 267 VAL A O 1
ATOM 1949 N N . GLY A 1 268 ? -3.064 -8.992 -10.578 1 95.62 268 GLY A N 1
ATOM 1950 C CA . GLY A 1 268 ? -2.936 -9.102 -12.023 1 95.62 268 GLY A CA 1
ATOM 1951 C C . GLY A 1 268 ? -1.558 -8.727 -12.531 1 95.62 268 GLY A C 1
ATOM 1952 O O . GLY A 1 268 ? -0.89 -7.867 -11.945 1 95.62 268 GLY A O 1
ATOM 1953 N N . VAL A 1 269 ? -1.172 -9.422 -13.57 1 93.62 269 VAL A N 1
ATOM 1954 C CA . VAL A 1 269 ? 0.048 -9.094 -14.297 1 93.62 269 VAL A CA 1
ATOM 1955 C C . VAL A 1 269 ? -0.242 -8 -15.328 1 93.62 269 VAL A C 1
ATOM 1957 O O . VAL A 1 269 ? -1.022 -8.211 -16.266 1 93.62 269 VAL A O 1
ATOM 1960 N N . HIS A 1 270 ? 0.431 -6.867 -15.148 1 94.06 270 HIS A N 1
ATOM 1961 C CA . HIS A 1 270 ? 0.166 -5.742 -16.031 1 94.06 270 HIS A CA 1
ATOM 1962 C C . HIS A 1 270 ? 1.246 -5.617 -17.109 1 94.06 270 HIS A C 1
ATOM 1964 O O . HIS A 1 270 ? 2.434 -5.785 -16.812 1 94.06 270 HIS A O 1
ATOM 1970 N N . GLY A 1 271 ? 0.822 -5.363 -18.344 1 91.88 271 GLY A N 1
ATOM 1971 C CA . GLY A 1 271 ? 1.75 -5.074 -19.422 1 91.88 271 GLY A CA 1
ATOM 1972 C C . GLY A 1 271 ? 1.878 -3.594 -19.719 1 91.88 271 GLY A C 1
ATOM 1973 O O . GLY A 1 271 ? 2.693 -3.191 -20.562 1 91.88 271 GLY A O 1
ATOM 1974 N N . LYS A 1 272 ? 1.065 -2.795 -19.047 1 95.25 272 LYS A N 1
ATOM 1975 C CA . LYS A 1 272 ? 1.008 -1.349 -19.234 1 95.25 272 LYS A CA 1
ATOM 1976 C C . LYS A 1 272 ? 0.84 -0.619 -17.906 1 95.25 272 LYS A C 1
ATOM 1978 O O . LYS A 1 272 ? 0.412 -1.214 -16.922 1 95.25 272 LYS A O 1
ATOM 1983 N N . PRO A 1 273 ? 1.219 0.679 -17.906 1 98 273 PRO A N 1
ATOM 1984 C CA . PRO A 1 273 ? 0.952 1.458 -16.688 1 98 273 PRO A CA 1
ATOM 1985 C C . PRO A 1 273 ? -0.535 1.743 -16.484 1 98 273 PRO A C 1
ATOM 1987 O O . PRO A 1 273 ? -1.325 1.613 -17.422 1 98 273 PRO A O 1
ATOM 1990 N N . ALA A 1 274 ? -0.912 2.037 -15.297 1 98.5 274 ALA A N 1
ATOM 1991 C CA . ALA A 1 274 ? -2.24 2.545 -14.969 1 98.5 274 ALA A CA 1
ATOM 1992 C C . ALA A 1 274 ? -2.16 3.971 -14.43 1 98.5 274 ALA A C 1
ATOM 1994 O O . ALA A 1 274 ? -1.083 4.445 -14.062 1 98.5 274 ALA A O 1
ATOM 1995 N N . VAL A 1 275 ? -3.26 4.664 -14.453 1 98.5 275 VAL A N 1
ATOM 1996 C CA . VAL A 1 275 ? -3.332 5.996 -13.859 1 98.5 275 VAL A CA 1
ATOM 1997 C C . VAL A 1 275 ? -3.615 5.883 -12.367 1 98.5 275 VAL A C 1
ATOM 1999 O O . VAL A 1 275 ? -4.57 5.215 -11.961 1 98.5 275 VAL A O 1
ATOM 2002 N N . LEU A 1 276 ? -2.742 6.406 -11.586 1 98.69 276 LEU A N 1
ATOM 2003 C CA . LEU A 1 276 ? -2.998 6.543 -10.156 1 98.69 276 LEU A CA 1
ATOM 2004 C C . LEU A 1 276 ? -3.562 7.922 -9.836 1 98.69 276 LEU A C 1
ATOM 2006 O O . LEU A 1 276 ? -2.822 8.906 -9.805 1 98.69 276 LEU A O 1
ATOM 2010 N N . HIS A 1 277 ? -4.824 8.023 -9.586 1 98.25 277 HIS A N 1
ATOM 2011 C CA . HIS A 1 277 ? -5.5 9.297 -9.359 1 98.25 277 HIS A CA 1
ATOM 2012 C C . HIS A 1 277 ? -5.199 9.836 -7.965 1 98.25 277 HIS A C 1
ATOM 2014 O O . HIS A 1 277 ? -6.109 10.008 -7.152 1 98.25 277 HIS A O 1
ATOM 2020 N N . LEU A 1 278 ? -3.984 10.266 -7.801 1 97.38 278 LEU A N 1
ATOM 2021 C CA . LEU A 1 278 ? -3.529 10.758 -6.504 1 97.38 278 LEU A CA 1
ATOM 2022 C C . LEU A 1 278 ? -4.254 12.047 -6.125 1 97.38 278 LEU A C 1
ATOM 2024 O O . LEU A 1 278 ? -4.371 12.375 -4.941 1 97.38 278 LEU A O 1
ATOM 2028 N N . GLU A 1 279 ? -4.781 12.82 -7.082 1 94.88 279 GLU A N 1
ATOM 2029 C CA . GLU A 1 279 ? -5.57 14.008 -6.762 1 94.88 279 GLU A CA 1
ATOM 2030 C C . GLU A 1 279 ? -6.801 13.648 -5.938 1 94.88 279 GLU A C 1
ATOM 2032 O O . GLU A 1 279 ? -7.328 14.484 -5.199 1 94.88 279 GLU A O 1
ATOM 2037 N N . ASP A 1 280 ? -7.223 12.383 -6.098 1 95.06 280 ASP A N 1
ATOM 2038 C CA . ASP A 1 280 ? -8.375 11.906 -5.336 1 95.06 280 ASP A CA 1
ATOM 2039 C C . ASP A 1 280 ? -7.93 11.047 -4.156 1 95.06 280 ASP A C 1
ATOM 2041 O O . ASP A 1 280 ? -8.555 11.07 -3.092 1 95.06 280 ASP A O 1
ATOM 2045 N N . LEU A 1 281 ? -6.809 10.305 -4.348 1 97.12 281 LEU A N 1
ATOM 2046 C CA . LEU A 1 281 ? -6.48 9.203 -3.443 1 97.12 281 LEU A CA 1
ATOM 2047 C C . LEU A 1 281 ? -5.605 9.695 -2.291 1 97.12 281 LEU A C 1
ATOM 2049 O O . LEU A 1 281 ? -5.527 9.047 -1.248 1 97.12 281 LEU A O 1
ATOM 2053 N N . TRP A 1 282 ? -4.902 10.844 -2.436 1 93.56 282 TRP A N 1
ATOM 2054 C CA . TRP A 1 282 ? -3.91 11.266 -1.449 1 93.56 282 TRP A CA 1
ATOM 2055 C C . TRP A 1 282 ? -4.547 11.438 -0.075 1 93.56 282 TRP A C 1
ATOM 2057 O O . TRP A 1 282 ? -3.896 11.227 0.95 1 93.56 282 TRP A O 1
ATOM 2067 N N . ILE A 1 283 ? -5.863 11.742 0.008 1 95.19 283 ILE A N 1
ATOM 2068 C CA . ILE A 1 283 ? -6.516 12.141 1.249 1 95.19 283 ILE A CA 1
ATOM 2069 C C . ILE A 1 283 ? -7.34 10.977 1.799 1 95.19 283 ILE A C 1
ATOM 2071 O O . ILE A 1 283 ? -8.07 11.141 2.779 1 95.19 283 ILE A O 1
ATOM 2075 N N . ARG A 1 284 ? -7.242 9.727 1.186 1 97.38 284 ARG A N 1
ATOM 2076 C CA . ARG A 1 284 ? -8.234 8.695 1.472 1 97.38 284 ARG A CA 1
ATOM 2077 C C . ARG A 1 284 ? -7.617 7.551 2.273 1 97.38 284 ARG A C 1
ATOM 2079 O O . ARG A 1 284 ? -8.297 6.574 2.598 1 97.38 284 ARG A O 1
ATOM 2086 N N . ASP A 1 285 ? -6.344 7.664 2.604 1 98.5 285 ASP A N 1
ATOM 2087 C CA . ASP A 1 285 ? -5.66 6.68 3.436 1 98.5 285 ASP A CA 1
ATOM 2088 C C . ASP A 1 285 ? -5.68 5.301 2.779 1 98.5 285 ASP A C 1
ATOM 2090 O O . ASP A 1 285 ? -5.852 4.285 3.459 1 98.5 285 ASP A O 1
ATOM 2094 N N . VAL A 1 286 ? -5.594 5.223 1.474 1 98.75 286 VAL A N 1
ATOM 2095 C CA . VAL A 1 286 ? -5.641 3.945 0.769 1 98.75 286 VAL A CA 1
ATOM 2096 C C . VAL A 1 286 ? -4.262 3.289 0.792 1 98.75 286 VAL A C 1
ATOM 2098 O O . VAL A 1 286 ? -3.242 3.967 0.654 1 98.75 286 VAL A O 1
ATOM 2101 N N . THR A 1 287 ? -4.215 1.952 0.979 1 98.94 287 THR A N 1
ATOM 2102 C CA . THR A 1 287 ? -3.014 1.136 0.84 1 98.94 287 THR A CA 1
ATOM 2103 C C . THR A 1 287 ? -3.094 0.265 -0.411 1 98.94 287 THR A C 1
ATOM 2105 O O . THR A 1 287 ? -4.102 -0.402 -0.647 1 98.94 287 THR A O 1
ATOM 2108 N N . ILE A 1 288 ? -2.084 0.342 -1.214 1 98.94 288 ILE A N 1
ATOM 2109 C CA . ILE A 1 288 ? -1.986 -0.457 -2.43 1 98.94 288 ILE A CA 1
ATOM 2110 C C . ILE A 1 288 ? -0.821 -1.437 -2.311 1 98.94 288 ILE A C 1
ATOM 2112 O O . ILE A 1 288 ? 0.295 -1.044 -1.966 1 98.94 288 ILE A O 1
ATOM 2116 N N . THR A 1 289 ? -1.088 -2.705 -2.564 1 98.88 289 THR A N 1
ATOM 2117 C CA . THR A 1 289 ? -0.03 -3.711 -2.586 1 98.88 289 THR A CA 1
ATOM 2118 C C . THR A 1 289 ? 0.073 -4.359 -3.963 1 98.88 289 THR A C 1
ATOM 2120 O O . THR A 1 289 ? -0.922 -4.457 -4.684 1 98.88 289 THR A O 1
ATOM 2123 N N . THR A 1 290 ? 1.263 -4.652 -4.332 1 98.62 290 THR A N 1
ATOM 2124 C CA . THR A 1 290 ? 1.593 -5.445 -5.508 1 98.62 290 THR A CA 1
ATOM 2125 C C . THR A 1 290 ? 2.451 -6.648 -5.125 1 98.62 290 THR A C 1
ATOM 2127 O O . THR A 1 290 ? 2.988 -6.711 -4.02 1 98.62 290 THR A O 1
ATOM 2130 N N . GLY A 1 291 ? 2.496 -7.656 -6.121 1 97.5 291 GLY A N 1
ATOM 2131 C CA . GLY A 1 291 ? 3.434 -8.688 -5.711 1 97.5 291 GLY A CA 1
ATOM 2132 C C . GLY A 1 291 ? 3.473 -9.867 -6.66 1 97.5 291 GLY A C 1
ATOM 2133 O O . GLY A 1 291 ? 2.566 -10.047 -7.477 1 97.5 291 GLY A O 1
ATOM 2134 N N . LEU A 1 292 ? 4.543 -10.602 -6.562 1 97.69 292 LEU A N 1
ATOM 2135 C CA . LEU A 1 292 ? 4.723 -11.953 -7.074 1 97.69 292 LEU A CA 1
ATOM 2136 C C . LEU A 1 292 ? 4.512 -12.984 -5.973 1 97.69 292 LEU A C 1
ATOM 2138 O O . LEU A 1 292 ? 4.988 -12.812 -4.852 1 97.69 292 LEU A O 1
ATOM 2142 N N . VAL A 1 293 ? 3.812 -13.969 -6.293 1 98.5 293 VAL A N 1
ATOM 2143 C CA . VAL A 1 293 ? 3.533 -15.008 -5.309 1 98.5 293 VAL A CA 1
ATOM 2144 C C . VAL A 1 293 ? 4.848 -15.586 -4.777 1 98.5 293 VAL A C 1
ATOM 2146 O O . VAL A 1 293 ? 5.836 -15.672 -5.508 1 98.5 293 VAL A O 1
ATOM 2149 N N . ASP A 1 294 ? 4.824 -15.977 -3.51 1 98.5 294 ASP A N 1
ATOM 2150 C CA . ASP A 1 294 ? 5.977 -16.609 -2.871 1 98.5 294 ASP A CA 1
ATOM 2151 C C . ASP A 1 294 ? 5.797 -18.125 -2.787 1 98.5 294 ASP A C 1
ATOM 2153 O O . ASP A 1 294 ? 6.777 -18.875 -2.809 1 98.5 294 ASP A O 1
ATOM 2157 N N . THR A 1 295 ? 4.547 -18.547 -2.594 1 98.31 295 THR A N 1
ATOM 2158 C CA . THR A 1 295 ? 4.117 -19.938 -2.416 1 98.31 295 THR A CA 1
ATOM 2159 C C . THR A 1 295 ? 4.516 -20.453 -1.037 1 98.31 295 THR A C 1
ATOM 2161 O O . THR A 1 295 ? 4.613 -21.656 -0.826 1 98.31 295 THR A O 1
ATOM 2164 N N . HIS A 1 296 ? 4.855 -19.594 -0.143 1 97.94 296 HIS A N 1
ATOM 2165 C CA . HIS A 1 296 ? 5.156 -20.031 1.213 1 97.94 296 HIS A CA 1
ATOM 2166 C C . HIS A 1 296 ? 3.93 -20.641 1.884 1 97.94 296 HIS A C 1
ATOM 2168 O O . HIS A 1 296 ? 4.051 -21.375 2.865 1 97.94 296 HIS A O 1
ATOM 2174 N N . SER A 1 297 ? 2.748 -20.359 1.372 1 98.12 297 SER A N 1
ATOM 2175 C CA . SER A 1 297 ? 1.493 -20.828 1.957 1 98.12 297 SER A CA 1
ATOM 2176 C C . SER A 1 297 ? 1.104 -22.203 1.424 1 98.12 297 SER A C 1
ATOM 2178 O O . SER A 1 297 ? 0.137 -22.797 1.893 1 98.12 297 SER A O 1
ATOM 2180 N N . THR A 1 298 ? 1.789 -22.766 0.49 1 98.06 298 THR A N 1
ATOM 2181 C CA . THR A 1 298 ? 1.413 -24 -0.189 1 98.06 298 THR A CA 1
ATOM 2182 C C . THR A 1 298 ? 1.22 -25.125 0.816 1 98.06 298 THR A C 1
ATOM 2184 O O . THR A 1 298 ? 0.21 -25.828 0.777 1 98.06 298 THR A O 1
ATOM 2187 N N . PRO A 1 299 ? 2.164 -25.328 1.812 1 97.06 299 PRO A N 1
ATOM 2188 C CA . PRO A 1 299 ? 1.924 -26.406 2.762 1 97.06 299 PRO A CA 1
ATOM 2189 C C . PRO A 1 299 ? 0.615 -26.25 3.531 1 97.06 299 PRO A C 1
ATOM 2191 O O . PRO A 1 299 ? -0.137 -27.219 3.689 1 97.06 299 PRO A O 1
ATOM 2194 N N . LEU A 1 300 ? 0.314 -25.016 3.945 1 97.31 300 LEU A N 1
ATOM 2195 C CA . LEU A 1 300 ? -0.926 -24.734 4.66 1 97.31 300 LEU A CA 1
ATOM 2196 C C . LEU A 1 300 ? -2.139 -25.031 3.787 1 97.31 300 LEU A C 1
ATOM 2198 O O . LEU A 1 300 ? -3.064 -25.719 4.219 1 97.31 300 LEU A O 1
ATOM 2202 N N . LEU A 1 301 ? -2.145 -24.531 2.578 1 98 301 LEU A N 1
ATOM 2203 C CA . LEU A 1 301 ? -3.281 -24.688 1.676 1 98 301 LEU A CA 1
ATOM 2204 C C . LEU A 1 301 ? -3.459 -26.156 1.276 1 98 301 LEU A C 1
ATOM 2206 O O . LEU A 1 301 ? -4.586 -26.625 1.109 1 98 301 LEU A O 1
ATOM 2210 N N . LEU A 1 302 ? -2.326 -26.828 1.125 1 97.31 302 LEU A N 1
ATOM 2211 C CA . LEU A 1 302 ? -2.365 -28.25 0.811 1 97.31 302 LEU A CA 1
ATOM 2212 C C . LEU A 1 302 ? -3.006 -29.047 1.948 1 97.31 302 LEU A C 1
ATOM 2214 O O . LEU A 1 302 ? -3.832 -29.922 1.708 1 97.31 302 LEU A O 1
ATOM 2218 N N . ASP A 1 303 ? -2.633 -28.719 3.189 1 95.94 303 ASP A N 1
ATOM 2219 C CA . ASP A 1 303 ? -3.23 -29.359 4.355 1 95.94 303 ASP A CA 1
ATOM 2220 C C . ASP A 1 303 ? -4.734 -29.109 4.418 1 95.94 303 ASP A C 1
ATOM 2222 O O . ASP A 1 303 ? -5.516 -30.016 4.707 1 95.94 303 ASP A O 1
ATOM 2226 N N . MET A 1 304 ? -5.105 -27.906 4.117 1 96.44 304 MET A N 1
ATOM 2227 C CA . MET A 1 304 ? -6.516 -27.531 4.148 1 96.44 304 MET A CA 1
ATOM 2228 C C . MET A 1 304 ? -7.293 -28.281 3.064 1 96.44 304 MET A C 1
ATOM 2230 O O . MET A 1 304 ? -8.43 -28.703 3.289 1 96.44 304 MET A O 1
ATOM 2234 N N . LEU A 1 305 ? -6.711 -28.344 1.914 1 95.69 305 LEU A N 1
ATOM 2235 C CA . LEU A 1 305 ? -7.32 -29.109 0.827 1 95.69 305 LEU A CA 1
ATOM 2236 C C . LEU A 1 305 ? -7.512 -30.562 1.224 1 95.69 305 LEU A C 1
ATOM 2238 O O . LEU A 1 305 ? -8.578 -31.141 1.005 1 95.69 305 LEU A O 1
ATOM 2242 N N . ALA A 1 306 ? -6.504 -31.109 1.835 1 94.81 306 ALA A N 1
ATOM 2243 C CA . ALA A 1 306 ? -6.492 -32.531 2.186 1 94.81 306 ALA A CA 1
ATOM 2244 C C . ALA A 1 306 ? -7.59 -32.844 3.197 1 94.81 306 ALA A C 1
ATOM 2246 O O . ALA A 1 306 ? -8.156 -33.969 3.182 1 94.81 306 ALA A O 1
ATOM 2247 N N . VAL A 1 307 ? -7.934 -31.906 4.055 1 94.12 307 VAL A N 1
ATOM 2248 C CA . VAL A 1 307 ? -8.906 -32.188 5.102 1 94.12 307 VAL A CA 1
ATOM 2249 C C . VAL A 1 307 ? -10.281 -31.656 4.688 1 94.12 307 VAL A C 1
ATOM 2251 O O . VAL A 1 307 ? -11.211 -31.641 5.496 1 94.12 307 VAL A O 1
ATOM 2254 N N . GLY A 1 308 ? -10.406 -31.109 3.486 1 92.38 308 GLY A N 1
ATOM 2255 C CA . GLY A 1 308 ? -11.695 -30.75 2.92 1 92.38 308 GLY A CA 1
ATOM 2256 C C . GLY A 1 308 ? -12.141 -29.344 3.289 1 92.38 308 GLY A C 1
ATOM 2257 O O . GLY A 1 308 ? -13.312 -29 3.141 1 92.38 308 GLY A O 1
ATOM 2258 N N . ARG A 1 309 ? -11.242 -28.484 3.73 1 93.62 309 ARG A N 1
ATOM 2259 C CA . ARG A 1 309 ? -11.57 -27.125 4.129 1 93.62 309 ARG A CA 1
ATOM 2260 C C . ARG A 1 309 ? -11.406 -26.156 2.963 1 93.62 309 ARG A C 1
ATOM 2262 O O . ARG A 1 309 ? -11.805 -25 3.051 1 93.62 309 ARG A O 1
ATOM 2269 N N . LEU A 1 310 ? -10.805 -26.594 1.926 1 95.06 310 LEU A N 1
ATOM 2270 C CA . LEU A 1 310 ? -10.672 -25.859 0.679 1 95.06 310 LEU A CA 1
ATOM 2271 C C . LEU A 1 310 ? -11.281 -26.625 -0.486 1 95.06 310 LEU A C 1
ATOM 2273 O O . LEU A 1 310 ? -10.727 -27.641 -0.921 1 95.06 310 LEU A O 1
ATOM 2277 N N . ASP A 1 311 ? -12.398 -26.156 -0.914 1 94.12 311 ASP A N 1
ATOM 2278 C CA . ASP A 1 311 ? -13.062 -26.828 -2.033 1 94.12 311 ASP A CA 1
ATOM 2279 C C . ASP A 1 311 ? -12.703 -26.156 -3.357 1 94.12 311 ASP A C 1
ATOM 2281 O O . ASP A 1 311 ? -13.102 -25.016 -3.613 1 94.12 311 ASP A O 1
ATOM 2285 N N . VAL A 1 312 ? -12.047 -26.875 -4.188 1 96.12 312 VAL A N 1
ATOM 2286 C CA . VAL A 1 312 ? -11.57 -26.297 -5.445 1 96.12 312 VAL A CA 1
ATOM 2287 C C . VAL A 1 312 ? -12.273 -26.984 -6.617 1 96.12 312 VAL A C 1
ATOM 2289 O O . VAL A 1 312 ? -11.852 -26.844 -7.77 1 96.12 312 VAL A O 1
ATOM 2292 N N . SER A 1 313 ? -13.344 -27.656 -6.25 1 94.19 313 SER A N 1
ATOM 2293 C CA . SER A 1 313 ? -14.078 -28.391 -7.281 1 94.19 313 SER A CA 1
ATOM 2294 C C . SER A 1 313 ? -14.656 -27.438 -8.32 1 94.19 313 SER A C 1
ATOM 2296 O O . SER A 1 313 ? -15.242 -26.406 -7.969 1 94.19 313 SER A O 1
ATOM 2298 N N . GLY A 1 314 ? -14.43 -27.734 -9.523 1 93.56 314 GLY A N 1
ATOM 2299 C CA . GLY A 1 314 ? -15.031 -26.953 -10.594 1 93.56 314 GLY A CA 1
ATOM 2300 C C . GLY A 1 314 ? -14.078 -25.953 -11.219 1 93.56 314 GLY A C 1
ATOM 2301 O O . GLY A 1 314 ? -14.375 -25.375 -12.266 1 93.56 314 GLY A O 1
ATOM 2302 N N . LEU A 1 315 ? -12.906 -25.734 -10.625 1 96.62 315 LEU A N 1
ATOM 2303 C CA . LEU A 1 315 ? -11.969 -24.781 -11.188 1 96.62 315 LEU A CA 1
ATOM 2304 C C . LEU A 1 315 ? -11.359 -25.312 -12.484 1 96.62 315 LEU A C 1
ATOM 2306 O O . LEU A 1 315 ? -11.156 -24.547 -13.43 1 96.62 315 LEU A O 1
ATOM 2310 N N . VAL A 1 316 ? -11.031 -26.625 -12.453 1 97.62 316 VAL A N 1
ATOM 2311 C CA . VAL A 1 316 ? -10.578 -27.25 -13.688 1 97.62 316 VAL A CA 1
ATOM 2312 C C . VAL A 1 316 ? -11.773 -27.625 -14.562 1 97.62 316 VAL A C 1
ATOM 2314 O O . VAL A 1 316 ? -12.586 -28.469 -14.188 1 97.62 316 VAL A O 1
ATOM 2317 N N . THR A 1 317 ? -11.875 -26.984 -15.703 1 97.12 317 THR A N 1
ATOM 2318 C CA . THR A 1 317 ? -13.062 -27.172 -16.531 1 97.12 317 THR A CA 1
ATOM 2319 C C . THR A 1 317 ? -12.734 -28.047 -17.734 1 97.12 317 THR A C 1
ATOM 2321 O O . THR A 1 317 ? -13.633 -28.641 -18.344 1 97.12 317 THR A O 1
ATOM 2324 N N . HIS A 1 318 ? -11.531 -28.062 -18.172 1 97.94 318 HIS A N 1
ATOM 2325 C CA . HIS A 1 318 ? -11.109 -28.828 -19.344 1 97.94 318 HIS A CA 1
ATOM 2326 C C . HIS A 1 318 ? -9.922 -29.719 -19.031 1 97.94 318 HIS A C 1
ATOM 2328 O O . HIS A 1 318 ? -9.016 -29.328 -18.297 1 97.94 318 HIS A O 1
ATOM 2334 N N . ARG A 1 319 ? -9.938 -30.906 -19.531 1 98.25 319 ARG A N 1
ATOM 2335 C CA . ARG A 1 319 ? -8.898 -31.922 -19.328 1 98.25 319 ARG A CA 1
ATOM 2336 C C . ARG A 1 319 ? -8.375 -32.438 -20.656 1 98.25 319 ARG A C 1
ATOM 2338 O O . ARG A 1 319 ? -9.156 -32.75 -21.562 1 98.25 319 ARG A O 1
ATOM 2345 N N . PHE A 1 320 ? -7.125 -32.5 -20.766 1 98.44 320 PHE A N 1
ATOM 2346 C CA . PHE A 1 320 ? -6.445 -32.938 -21.969 1 98.44 320 PHE A CA 1
ATOM 2347 C C . PHE A 1 320 ? -5.348 -33.938 -21.641 1 98.44 320 PHE A C 1
ATOM 2349 O O . PHE A 1 320 ? -4.957 -34.094 -20.484 1 98.44 320 PHE A O 1
ATOM 2356 N N . GLY A 1 321 ? -4.949 -34.688 -22.719 1 97.81 321 GLY A N 1
ATOM 2357 C CA . GLY A 1 321 ? -3.682 -35.375 -22.625 1 97.81 321 GLY A CA 1
ATOM 2358 C C . GLY A 1 321 ? -2.482 -34.5 -22.891 1 97.81 321 GLY A C 1
ATOM 2359 O O . GLY A 1 321 ? -2.611 -33.438 -23.531 1 97.81 321 GLY A O 1
ATOM 2360 N N . LEU A 1 322 ? -1.35 -34.906 -22.391 1 95.75 322 LEU A N 1
ATOM 2361 C CA . LEU A 1 322 ? -0.137 -34.125 -22.625 1 95.75 322 LEU A CA 1
ATOM 2362 C C . LEU A 1 322 ? 0.089 -33.906 -24.109 1 95.75 322 LEU A C 1
ATOM 2364 O O . LEU A 1 322 ? 0.564 -32.844 -24.516 1 95.75 322 LEU A O 1
ATOM 2368 N N . ASP A 1 323 ? -0.322 -34.844 -24.891 1 93.81 323 ASP A N 1
ATOM 2369 C CA . ASP A 1 323 ? -0.097 -34.781 -26.328 1 93.81 323 ASP A CA 1
ATOM 2370 C C . ASP A 1 323 ? -1.048 -33.781 -27 1 93.81 323 ASP A C 1
ATOM 2372 O O . ASP A 1 323 ? -0.887 -33.469 -28.172 1 93.81 323 ASP A O 1
ATOM 2376 N N . GLU A 1 324 ? -1.975 -33.312 -26.234 1 97.06 324 GLU A N 1
ATOM 2377 C CA . GLU A 1 324 ? -2.949 -32.344 -26.734 1 97.06 324 GLU A CA 1
ATOM 2378 C C . GLU A 1 324 ? -2.611 -30.938 -26.281 1 97.06 324 GLU A C 1
ATOM 2380 O O . GLU A 1 324 ? -3.494 -30.094 -26.188 1 97.06 324 GLU A O 1
ATOM 2385 N N . MET A 1 325 ? -1.365 -30.703 -26.016 1 96.75 325 MET A N 1
ATOM 2386 C CA . MET A 1 325 ? -0.887 -29.453 -25.438 1 96.75 325 MET A CA 1
ATOM 2387 C C . MET A 1 325 ? -1.303 -28.266 -26.312 1 96.75 325 MET A C 1
ATOM 2389 O O . MET A 1 325 ? -1.802 -27.266 -25.797 1 96.75 325 MET A O 1
ATOM 2393 N N . GLN A 1 326 ? -1.17 -28.406 -27.562 1 95.75 326 GLN A N 1
ATOM 2394 C CA . GLN A 1 326 ? -1.482 -27.297 -28.469 1 95.75 326 GLN A CA 1
ATOM 2395 C C . GLN A 1 326 ? -2.973 -26.969 -28.438 1 95.75 326 GLN A C 1
ATOM 2397 O O . GLN A 1 326 ? -3.359 -25.812 -28.406 1 95.75 326 GLN A O 1
ATOM 2402 N N . ASP A 1 327 ? -3.756 -28 -28.453 1 96.56 327 ASP A N 1
ATOM 2403 C CA . ASP A 1 327 ? -5.199 -27.812 -28.344 1 96.56 327 ASP A CA 1
ATOM 2404 C C . ASP A 1 327 ? -5.57 -27.141 -27.016 1 96.56 327 ASP A C 1
ATOM 2406 O O . ASP A 1 327 ? -6.457 -26.281 -26.984 1 96.56 327 ASP A O 1
ATOM 2410 N N . ALA A 1 328 ? -4.914 -27.578 -25.969 1 97.69 328 ALA A N 1
ATOM 2411 C CA . ALA A 1 328 ? -5.168 -27 -24.656 1 97.69 328 ALA A CA 1
ATOM 2412 C C . ALA A 1 328 ? -4.883 -25.5 -24.641 1 97.69 328 ALA A C 1
ATOM 2414 O O . ALA A 1 328 ? -5.648 -24.719 -24.062 1 97.69 328 ALA A O 1
ATOM 2415 N N . TYR A 1 329 ? -3.793 -25.078 -25.297 1 97.44 329 TYR A N 1
ATOM 2416 C CA . TYR A 1 329 ? -3.449 -23.656 -25.391 1 97.44 329 TYR A CA 1
ATOM 2417 C C . TYR A 1 329 ? -4.523 -22.891 -26.141 1 97.44 329 TYR A C 1
ATOM 2419 O O . TYR A 1 329 ? -4.891 -21.781 -25.75 1 97.44 329 TYR A O 1
ATOM 2427 N N . ASP A 1 330 ? -5.043 -23.453 -27.203 1 96.38 330 ASP A N 1
ATOM 2428 C CA . ASP A 1 330 ? -6.078 -22.781 -27.984 1 96.38 330 ASP A CA 1
ATOM 2429 C C . ASP A 1 330 ? -7.355 -22.609 -27.156 1 96.38 330 ASP A C 1
ATOM 2431 O O . ASP A 1 330 ? -7.965 -21.531 -27.188 1 96.38 330 ASP A O 1
ATOM 2435 N N . VAL A 1 331 ? -7.668 -23.625 -26.438 1 96.69 331 VAL A N 1
ATOM 2436 C CA . VAL A 1 331 ? -8.875 -23.578 -25.625 1 96.69 331 VAL A CA 1
ATOM 2437 C C . VAL A 1 331 ? -8.711 -22.531 -24.516 1 96.69 331 VAL A C 1
ATOM 2439 O O . VAL A 1 331 ? -9.617 -21.734 -24.281 1 96.69 331 VAL A O 1
ATOM 2442 N N . PHE A 1 332 ? -7.602 -22.516 -23.906 1 95.62 332 PHE A N 1
ATOM 2443 C CA . PHE A 1 332 ? -7.371 -21.594 -22.781 1 95.62 332 PHE A CA 1
ATOM 2444 C C . PHE A 1 332 ? -7.273 -20.156 -23.266 1 95.62 332 PHE A C 1
ATOM 2446 O O . PHE A 1 332 ? -7.738 -19.234 -22.594 1 95.62 332 PHE A O 1
ATOM 2453 N N . ALA A 1 333 ? -6.676 -19.938 -24.422 1 93.75 333 ALA A N 1
ATOM 2454 C CA . ALA A 1 333 ? -6.523 -18.609 -24.984 1 93.75 333 ALA A CA 1
ATOM 2455 C C . ALA A 1 333 ? -7.875 -18.016 -25.375 1 93.75 333 ALA A C 1
ATOM 2457 O O . ALA A 1 333 ? -8.047 -16.797 -25.422 1 93.75 333 ALA A O 1
ATOM 2458 N N . ASP A 1 334 ? -8.852 -18.891 -25.641 1 93.06 334 ASP A N 1
ATOM 2459 C CA . ASP A 1 334 ? -10.18 -18.469 -26.078 1 93.06 334 ASP A CA 1
ATOM 2460 C C . ASP A 1 334 ? -11.219 -18.734 -24.984 1 93.06 334 ASP A C 1
ATOM 2462 O O . ASP A 1 334 ? -12.305 -19.234 -25.25 1 93.06 334 ASP A O 1
ATOM 2466 N N . ALA A 1 335 ? -10.844 -18.484 -23.781 1 89.69 335 ALA A N 1
ATOM 2467 C CA . ALA A 1 335 ? -11.664 -18.797 -22.625 1 89.69 335 ALA A CA 1
ATOM 2468 C C . ALA A 1 335 ? -13.023 -18.109 -22.703 1 89.69 335 ALA A C 1
ATOM 2470 O O . ALA A 1 335 ? -14.023 -18.641 -22.203 1 89.69 335 ALA A O 1
ATOM 2471 N N . GLY A 1 336 ? -13.125 -16.969 -23.328 1 84.5 336 GLY A N 1
ATOM 2472 C CA . GLY A 1 336 ? -14.406 -16.312 -23.5 1 84.5 336 GLY A CA 1
ATOM 2473 C C . GLY A 1 336 ? -15.422 -17.156 -24.25 1 84.5 336 GLY A C 1
ATOM 2474 O O . GLY A 1 336 ? -16.594 -17.172 -23.875 1 84.5 336 GLY A O 1
ATOM 2475 N N . ASP A 1 337 ? -14.953 -17.875 -25.188 1 88.69 337 ASP A N 1
ATOM 2476 C CA . ASP A 1 337 ? -15.836 -18.672 -26.016 1 88.69 337 ASP A CA 1
ATOM 2477 C C . ASP A 1 337 ? -15.922 -20.109 -25.5 1 88.69 337 ASP A C 1
ATOM 2479 O O . ASP A 1 337 ? -16.984 -20.734 -25.578 1 88.69 337 ASP A O 1
ATOM 2483 N N . THR A 1 338 ? -14.852 -20.562 -24.938 1 92.31 338 THR A N 1
ATOM 2484 C CA . THR A 1 338 ? -14.805 -21.969 -24.578 1 92.31 338 THR A CA 1
ATOM 2485 C C . THR A 1 338 ? -15.336 -22.172 -23.156 1 92.31 338 THR A C 1
ATOM 2487 O O . THR A 1 338 ? -15.656 -23.297 -22.766 1 92.31 338 THR A O 1
ATOM 2490 N N . GLY A 1 339 ? -15.336 -21.078 -22.391 1 90.94 339 GLY A N 1
ATOM 2491 C CA . GLY A 1 339 ? -15.742 -21.172 -21 1 90.94 339 GLY A CA 1
ATOM 2492 C C . GLY A 1 339 ? -14.664 -21.734 -20.094 1 90.94 339 GLY A C 1
ATOM 2493 O O . GLY A 1 339 ? -14.922 -22.062 -18.938 1 90.94 339 GLY A O 1
ATOM 2494 N N . ALA A 1 340 ? -13.477 -21.875 -20.625 1 94.31 340 ALA A N 1
ATOM 2495 C CA . ALA A 1 340 ? -12.383 -22.438 -19.844 1 94.31 340 ALA A CA 1
ATOM 2496 C C . ALA A 1 340 ? -12.008 -21.531 -18.672 1 94.31 340 ALA A C 1
ATOM 2498 O O . ALA A 1 340 ? -11.812 -20.328 -18.859 1 94.31 340 ALA A O 1
ATOM 2499 N N . LEU A 1 341 ? -12.023 -22.094 -17.469 1 94.56 341 LEU A N 1
ATOM 2500 C CA . LEU A 1 341 ? -11.414 -21.453 -16.312 1 94.56 341 LEU A CA 1
ATOM 2501 C C . LEU A 1 341 ? -9.969 -21.891 -16.141 1 94.56 341 LEU A C 1
ATOM 2503 O O . LEU A 1 341 ? -9.039 -21.141 -16.438 1 94.56 341 LEU A O 1
ATOM 2507 N N . LYS A 1 342 ? -9.766 -23.125 -15.812 1 96.12 342 LYS A N 1
ATOM 2508 C CA . LYS A 1 342 ? -8.453 -23.766 -15.844 1 96.12 342 LYS A CA 1
ATOM 2509 C C . LYS A 1 342 ? -8.469 -25.016 -16.734 1 96.12 342 LYS A C 1
ATOM 2511 O O . LYS A 1 342 ? -9.477 -25.719 -16.781 1 96.12 342 LYS A O 1
ATOM 2516 N N . VAL A 1 343 ? -7.371 -25.203 -17.375 1 97.69 343 VAL A N 1
ATOM 2517 C CA . VAL A 1 343 ? -7.176 -26.453 -18.125 1 97.69 343 VAL A CA 1
ATOM 2518 C C . VAL A 1 343 ? -6.117 -27.312 -17.438 1 97.69 343 VAL A C 1
ATOM 2520 O O . VAL A 1 343 ? -5.18 -26.781 -16.828 1 97.69 343 VAL A O 1
ATOM 2523 N N . ALA A 1 344 ? -6.297 -28.562 -17.438 1 98.44 344 ALA A N 1
ATOM 2524 C CA . ALA A 1 344 ? -5.316 -29.516 -16.922 1 98.44 344 ALA A CA 1
ATOM 2525 C C . ALA A 1 344 ? -4.957 -30.562 -17.969 1 98.44 344 ALA A C 1
ATOM 2527 O O . ALA A 1 344 ? -5.828 -31.047 -18.703 1 98.44 344 ALA A O 1
ATOM 2528 N N . LEU A 1 345 ? -3.705 -30.797 -18.109 1 98.62 345 LEU A N 1
ATOM 2529 C CA . LEU A 1 345 ? -3.221 -31.844 -19.016 1 98.62 345 LEU A CA 1
ATOM 2530 C C . LEU A 1 345 ? -2.584 -33 -18.234 1 98.62 345 LEU A C 1
ATOM 2532 O O . LEU A 1 345 ? -1.824 -32.75 -17.297 1 98.62 345 LEU A O 1
ATOM 2536 N N . PHE A 1 346 ? -2.848 -34.219 -18.656 1 98.38 346 PHE A N 1
ATOM 2537 C CA . PHE A 1 346 ? -2.41 -35.406 -17.891 1 98.38 346 PHE A CA 1
ATOM 2538 C C . PHE A 1 346 ? -1.589 -36.344 -18.781 1 98.38 346 PHE A C 1
ATOM 2540 O O . PHE A 1 346 ? -1.884 -36.5 -19.969 1 98.38 346 PHE A O 1
ATOM 2547 N N . ARG A 1 347 ? -0.589 -36.906 -18.109 1 95.38 347 ARG A N 1
ATOM 2548 C CA . ARG A 1 347 ? 0.17 -37.969 -18.766 1 95.38 347 ARG A CA 1
ATOM 2549 C C . ARG A 1 347 ? -0.678 -39.219 -18.922 1 95.38 347 ARG A C 1
ATOM 2551 O O . ARG A 1 347 ? -1.359 -39.656 -17.984 1 95.38 347 ARG A O 1
ATOM 2558 N N . THR A 1 348 ? -0.882 -39.688 -20.188 1 84.06 348 THR A N 1
ATOM 2559 C CA . THR A 1 348 ? -1.607 -40.938 -20.453 1 84.06 348 THR A CA 1
ATOM 2560 C C . THR A 1 348 ? -0.677 -42.125 -20.344 1 84.06 348 THR A C 1
ATOM 2562 O O . THR A 1 348 ? 0.516 -42.031 -20.625 1 84.06 348 THR A O 1
ATOM 2565 N N . MET B 1 1 ? -13.414 40.969 14.508 1 95.19 1 MET B N 1
ATOM 2566 C CA . MET B 1 1 ? -12.008 40.625 14.688 1 95.19 1 MET B CA 1
ATOM 2567 C C . MET B 1 1 ? -11.266 40.656 13.352 1 95.19 1 MET B C 1
ATOM 2569 O O . MET B 1 1 ? -11.891 40.75 12.289 1 95.19 1 MET B O 1
ATOM 2573 N N . LYS B 1 2 ? -9.953 40.719 13.469 1 96.19 2 LYS B N 1
ATOM 2574 C CA . LYS B 1 2 ? -9.133 40.594 12.258 1 96.19 2 LYS B CA 1
ATOM 2575 C C . LYS B 1 2 ? -8.93 39.125 11.883 1 96.19 2 LYS B C 1
ATOM 2577 O O . LYS B 1 2 ? -8.789 38.281 12.758 1 96.19 2 LYS B O 1
ATOM 2582 N N . ALA B 1 3 ? -8.938 38.844 10.578 1 97.56 3 ALA B N 1
ATOM 2583 C CA . ALA B 1 3 ? -8.703 37.5 10.078 1 97.56 3 ALA B CA 1
ATOM 2584 C C . ALA B 1 3 ? -8.242 37.531 8.625 1 97.56 3 ALA B C 1
ATOM 2586 O O . ALA B 1 3 ? -8.383 38.531 7.938 1 97.56 3 ALA B O 1
ATOM 2587 N N . LEU B 1 4 ? -7.594 36.5 8.219 1 97.62 4 LEU B N 1
ATOM 2588 C CA . LEU B 1 4 ? -7.281 36.281 6.812 1 97.62 4 LEU B CA 1
ATOM 2589 C C . LEU B 1 4 ? -8.43 35.562 6.102 1 97.62 4 LEU B C 1
ATOM 2591 O O . LEU B 1 4 ? -8.711 34.406 6.383 1 97.62 4 LEU B O 1
ATOM 2595 N N . THR B 1 5 ? -9.055 36.188 5.176 1 97.12 5 THR B N 1
ATOM 2596 C CA . THR B 1 5 ? -10.211 35.625 4.484 1 97.12 5 THR B CA 1
ATOM 2597 C C . THR B 1 5 ? -9.867 35.312 3.029 1 97.12 5 THR B C 1
ATOM 2599 O O . THR B 1 5 ? -9.125 36.062 2.387 1 97.12 5 THR B O 1
ATOM 2602 N N . TYR B 1 6 ? -10.359 34.188 2.6 1 97.06 6 TYR B N 1
ATOM 2603 C CA . TYR B 1 6 ? -10.211 33.719 1.228 1 97.06 6 TYR B CA 1
ATOM 2604 C C . TYR B 1 6 ? -11.305 34.312 0.333 1 97.06 6 TYR B C 1
ATOM 2606 O O . TYR B 1 6 ? -12.484 34.25 0.676 1 97.06 6 TYR B O 1
ATOM 2614 N N . HIS B 1 7 ? -10.922 34.812 -0.861 1 94.94 7 HIS B N 1
ATOM 2615 C CA . HIS B 1 7 ? -11.883 35.438 -1.766 1 94.94 7 HIS B CA 1
ATOM 2616 C C . HIS B 1 7 ? -11.766 34.844 -3.172 1 94.94 7 HIS B C 1
ATOM 2618 O O . HIS B 1 7 ? -11.945 35.562 -4.16 1 94.94 7 HIS B O 1
ATOM 2624 N N . GLY B 1 8 ? -11.375 33.625 -3.27 1 93.25 8 GLY B N 1
ATOM 2625 C CA . GLY B 1 8 ? -11.141 32.969 -4.535 1 93.25 8 GLY B CA 1
ATOM 2626 C C . GLY B 1 8 ? -9.672 32.781 -4.855 1 93.25 8 GLY B C 1
ATOM 2627 O O . GLY B 1 8 ? -8.805 33.25 -4.109 1 93.25 8 GLY B O 1
ATOM 2628 N N . PRO B 1 9 ? -9.422 32.062 -5.934 1 93.12 9 PRO B N 1
ATOM 2629 C CA . PRO B 1 9 ? -8.023 31.766 -6.266 1 93.12 9 PRO B CA 1
ATOM 2630 C C . PRO B 1 9 ? -7.172 33.031 -6.379 1 93.12 9 PRO B C 1
ATOM 2632 O O . PRO B 1 9 ? -7.535 33.969 -7.098 1 93.12 9 PRO B O 1
ATOM 2635 N N . GLY B 1 10 ? -6.121 33.031 -5.652 1 92.56 10 GLY B N 1
ATOM 2636 C CA . GLY B 1 10 ? -5.164 34.125 -5.68 1 92.56 10 GLY B CA 1
ATOM 2637 C C . GLY B 1 10 ? -5.621 35.312 -4.891 1 92.56 10 GLY B C 1
ATOM 2638 O O . GLY B 1 10 ? -4.906 36.312 -4.816 1 92.56 10 GLY B O 1
ATOM 2639 N N . ARG B 1 11 ? -6.801 35.344 -4.312 1 94.12 11 ARG B N 1
ATOM 2640 C CA . ARG B 1 11 ? -7.359 36.531 -3.65 1 94.12 11 ARG B CA 1
ATOM 2641 C C . ARG B 1 11 ? -7.574 36.25 -2.164 1 94.12 11 ARG B C 1
ATOM 2643 O O . ARG B 1 11 ? -8.375 35.406 -1.786 1 94.12 11 ARG B O 1
ATOM 2650 N N . ARG B 1 12 ? -6.797 36.906 -1.319 1 95.31 12 ARG B N 1
ATOM 2651 C CA . ARG B 1 12 ? -6.887 36.844 0.136 1 95.31 12 ARG B CA 1
ATOM 2652 C C . ARG B 1 12 ? -6.801 38.25 0.738 1 95.31 12 ARG B C 1
ATOM 2654 O O . ARG B 1 12 ? -6.195 39.156 0.151 1 95.31 12 ARG B O 1
ATOM 2661 N N . THR B 1 13 ? -7.387 38.406 1.939 1 94.62 13 THR B N 1
ATOM 2662 C CA . THR B 1 13 ? -7.312 39.719 2.619 1 94.62 13 THR B CA 1
ATOM 2663 C C . THR B 1 13 ? -7.215 39.531 4.129 1 94.62 13 THR B C 1
ATOM 2665 O O . THR B 1 13 ? -7.93 38.688 4.707 1 94.62 13 THR B O 1
ATOM 2668 N N . TRP B 1 14 ? -6.227 40.188 4.676 1 94.69 14 TRP B N 1
ATOM 2669 C CA . TRP B 1 14 ? -6.199 40.344 6.129 1 94.69 14 TRP B CA 1
ATOM 2670 C C . TRP B 1 14 ? -6.934 41.594 6.559 1 94.69 14 TRP B C 1
ATOM 2672 O O . TRP B 1 14 ? -6.527 42.719 6.211 1 94.69 14 TRP B O 1
ATOM 2682 N N . GLY B 1 15 ? -8.016 41.469 7.309 1 89.12 15 GLY B N 1
ATOM 2683 C CA . GLY B 1 15 ? -8.766 42.688 7.664 1 89.12 15 GLY B CA 1
ATOM 2684 C C . GLY B 1 15 ? -9.711 42.469 8.828 1 89.12 15 GLY B C 1
ATOM 2685 O O . GLY B 1 15 ? -9.734 41.375 9.43 1 89.12 15 GLY B O 1
ATOM 2686 N N . GLY B 1 16 ? -10.344 43.5 9.438 1 79.38 16 GLY B N 1
ATOM 2687 C CA . GLY B 1 16 ? -11.07 43.531 10.703 1 79.38 16 GLY B CA 1
ATOM 2688 C C . GLY B 1 16 ? -12.562 43.344 10.539 1 79.38 16 GLY B C 1
ATOM 2689 O O . GLY B 1 16 ? -13.297 43.25 11.523 1 79.38 16 GLY B O 1
ATOM 2690 N N . ASP B 1 17 ? -13.102 42.906 9.531 1 78.81 17 ASP B N 1
ATOM 2691 C CA . ASP B 1 17 ? -14.539 42.969 9.281 1 78.81 17 ASP B CA 1
ATOM 2692 C C . ASP B 1 17 ? -15.18 41.594 9.406 1 78.81 17 ASP B C 1
ATOM 2694 O O . ASP B 1 17 ? -16.266 41.344 8.867 1 78.81 17 ASP B O 1
ATOM 2698 N N . VAL B 1 18 ? -14.562 40.719 10.273 1 92.31 18 VAL B N 1
ATOM 2699 C CA . VAL B 1 18 ? -15.266 39.438 10.398 1 92.31 18 VAL B CA 1
ATOM 2700 C C . VAL B 1 18 ? -15.797 39.281 11.82 1 92.31 18 VAL B C 1
ATOM 2702 O O . VAL B 1 18 ? -15.188 39.75 12.773 1 92.31 18 VAL B O 1
ATOM 2705 N N . PRO B 1 19 ? -16.984 38.719 12.016 1 94.69 19 PRO B N 1
ATOM 2706 C CA . PRO B 1 19 ? -17.547 38.5 13.359 1 94.69 19 PRO B CA 1
ATOM 2707 C C . PRO B 1 19 ? -16.641 37.656 14.234 1 94.69 19 PRO B C 1
ATOM 2709 O O . PRO B 1 19 ? -16 36.719 13.742 1 94.69 19 PRO B O 1
ATOM 2712 N N . ASP B 1 20 ? -16.609 38.031 15.547 1 96.38 20 ASP B N 1
ATOM 2713 C CA . ASP B 1 20 ? -15.93 37.156 16.5 1 96.38 20 ASP B CA 1
ATOM 2714 C C . ASP B 1 20 ? -16.578 35.781 16.547 1 96.38 20 ASP B C 1
ATOM 2716 O O . ASP B 1 20 ? -17.812 35.656 16.469 1 96.38 20 ASP B O 1
ATOM 2720 N N . PRO B 1 21 ? -15.727 34.75 16.672 1 97.56 21 PRO B N 1
ATOM 2721 C CA . PRO B 1 21 ? -16.344 33.438 16.844 1 97.56 21 PRO B CA 1
ATOM 2722 C C . PRO B 1 21 ? -17.031 33.281 18.203 1 97.56 21 PRO B C 1
ATOM 2724 O O . PRO B 1 21 ? -16.625 33.906 19.188 1 97.56 21 PRO B O 1
ATOM 2727 N N . VAL B 1 22 ? -18.031 32.469 18.219 1 97.19 22 VAL B N 1
ATOM 2728 C CA . VAL B 1 22 ? -18.766 32.188 19.438 1 97.19 22 VAL B CA 1
ATOM 2729 C C . VAL B 1 22 ? -18.984 30.672 19.547 1 97.19 22 VAL B C 1
ATOM 2731 O O . VAL B 1 22 ? -18.891 29.953 18.562 1 97.19 22 VAL B O 1
ATOM 2734 N N . VAL B 1 23 ? -19.203 30.25 20.75 1 98.25 23 VAL B N 1
ATOM 2735 C CA . VAL B 1 23 ? -19.594 28.875 20.969 1 98.25 23 VAL B CA 1
ATOM 2736 C C . VAL B 1 23 ? -20.953 28.594 20.328 1 98.25 23 VAL B C 1
ATOM 2738 O O . VAL B 1 23 ? -21.922 29.328 20.562 1 98.25 23 VAL B O 1
ATOM 2741 N N . ARG B 1 24 ? -20.969 27.547 19.5 1 97.62 24 ARG B N 1
ATOM 2742 C CA . ARG B 1 24 ? -22.203 27.188 18.797 1 97.62 24 ARG B CA 1
ATOM 2743 C C . ARG B 1 24 ? -22.703 25.812 19.234 1 97.62 24 ARG B C 1
ATOM 2745 O O . ARG B 1 24 ? -23.891 25.531 19.156 1 97.62 24 ARG B O 1
ATOM 2752 N N . ASP B 1 25 ? -21.859 25 19.562 1 97.94 25 ASP B N 1
ATOM 2753 C CA . ASP B 1 25 ? -22.109 23.641 20.047 1 97.94 25 ASP B CA 1
ATOM 2754 C C . ASP B 1 25 ? -21.531 23.453 21.453 1 97.94 25 ASP B C 1
ATOM 2756 O O . ASP B 1 25 ? -20.516 24.047 21.797 1 97.94 25 ASP B O 1
ATOM 2760 N N . PRO B 1 26 ? -22.188 22.578 22.25 1 98.44 26 PRO B N 1
ATOM 2761 C CA . PRO B 1 26 ? -21.719 22.359 23.609 1 98.44 26 PRO B CA 1
ATOM 2762 C C . PRO B 1 26 ? -20.266 21.891 23.656 1 98.44 26 PRO B C 1
ATOM 2764 O O . PRO B 1 26 ? -19.594 22.047 24.688 1 98.44 26 PRO B O 1
ATOM 2767 N N . GLU B 1 27 ? -19.703 21.344 22.625 1 98.56 27 GLU B N 1
ATOM 2768 C CA . GLU B 1 27 ? -18.344 20.797 22.641 1 98.56 27 GLU B CA 1
ATOM 2769 C C . GLU B 1 27 ? -17.359 21.766 21.969 1 98.56 27 GLU B C 1
ATOM 2771 O O . GLU B 1 27 ? -16.219 21.391 21.719 1 98.56 27 GLU B O 1
ATOM 2776 N N . ASP B 1 28 ? -17.734 23 21.781 1 98.69 28 ASP B N 1
ATOM 2777 C CA . ASP B 1 28 ? -16.891 24.016 21.188 1 98.69 28 ASP B CA 1
ATOM 2778 C C . ASP B 1 28 ? -16.031 24.703 22.234 1 98.69 28 ASP B C 1
ATOM 2780 O O . ASP B 1 28 ? -16.391 24.734 23.422 1 98.69 28 ASP B O 1
ATOM 2784 N N . ALA B 1 29 ? -14.969 25.234 21.766 1 98.88 29 ALA B N 1
ATOM 2785 C CA . ALA B 1 29 ? -14.188 26.219 22.516 1 98.88 29 ALA B CA 1
ATOM 2786 C C . ALA B 1 29 ? -13.766 27.375 21.609 1 98.88 29 ALA B C 1
ATOM 2788 O O . ALA B 1 29 ? -13.586 27.203 20.406 1 98.88 29 ALA B O 1
ATOM 2789 N N . VAL B 1 30 ? -13.664 28.516 22.188 1 98.88 30 VAL B N 1
ATOM 2790 C CA . VAL B 1 30 ? -13.062 29.656 21.5 1 98.88 30 VAL B CA 1
ATOM 2791 C C . VAL B 1 30 ? -11.656 29.891 22.047 1 98.88 30 VAL B C 1
ATOM 2793 O O . VAL B 1 30 ? -11.445 29.938 23.25 1 98.88 30 VAL B O 1
ATOM 2796 N N . VAL B 1 31 ? -10.758 29.969 21.172 1 98.88 31 VAL B N 1
ATOM 2797 C CA . VAL B 1 31 ? -9.352 30.125 21.516 1 98.88 31 VAL B CA 1
ATOM 2798 C C . VAL B 1 31 ? -8.828 31.453 20.953 1 98.88 31 VAL B C 1
ATOM 2800 O O . VAL B 1 31 ? -9.039 31.766 19.781 1 98.88 31 VAL B O 1
ATOM 2803 N N . ARG B 1 32 ? -8.258 32.281 21.797 1 98.75 32 ARG B N 1
ATOM 2804 C CA . ARG B 1 32 ? -7.492 33.406 21.328 1 98.75 32 ARG B CA 1
ATOM 2805 C C . ARG B 1 32 ? -6.172 32.969 20.703 1 98.75 32 ARG B C 1
ATOM 2807 O O . ARG B 1 32 ? -5.363 32.312 21.359 1 98.75 32 ARG B O 1
ATOM 2814 N N . VAL B 1 33 ? -5.922 33.312 19.484 1 98.62 33 VAL B N 1
ATOM 2815 C CA . VAL B 1 33 ? -4.742 32.844 18.766 1 98.62 33 VAL B CA 1
ATOM 2816 C C . VAL B 1 33 ? -3.506 33.625 19.266 1 98.62 33 VAL B C 1
ATOM 2818 O O . VAL B 1 33 ? -3.467 34.844 19.219 1 98.62 33 VAL B O 1
ATOM 2821 N N . ASP B 1 34 ? -2.578 32.844 19.734 1 98.56 34 ASP B N 1
ATOM 2822 C CA . ASP B 1 34 ? -1.303 33.438 20.156 1 98.56 34 ASP B CA 1
ATOM 2823 C C . ASP B 1 34 ? -0.258 33.312 19.047 1 98.56 34 ASP B C 1
ATOM 2825 O O . ASP B 1 34 ? 0.617 34.156 18.906 1 98.56 34 ASP B O 1
ATOM 2829 N N . ALA B 1 35 ? -0.308 32.25 18.328 1 98.69 35 ALA B N 1
ATOM 2830 C CA . ALA B 1 35 ? 0.581 32.031 17.203 1 98.69 35 ALA B CA 1
ATOM 2831 C C . ALA B 1 35 ? -0.107 31.156 16.141 1 98.69 35 ALA B C 1
ATOM 2833 O O . ALA B 1 35 ? -0.908 30.281 16.469 1 98.69 35 ALA B O 1
ATOM 2834 N N . VAL B 1 36 ? 0.155 31.406 14.906 1 98.44 36 VAL B N 1
ATOM 2835 C CA . VAL B 1 36 ? -0.359 30.641 13.773 1 98.44 36 VAL B CA 1
ATOM 2836 C C . VAL B 1 36 ? 0.74 30.453 12.734 1 98.44 36 VAL B C 1
ATOM 2838 O O . VAL B 1 36 ? 1.796 31.078 12.812 1 98.44 36 VAL B O 1
ATOM 284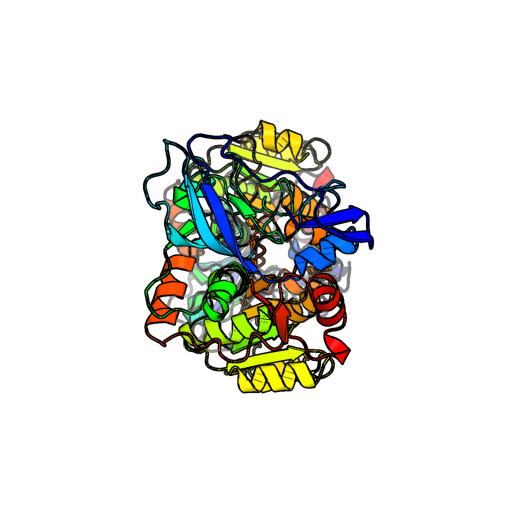1 N N . THR B 1 37 ? 0.555 29.516 11.852 1 98.06 37 THR B N 1
ATOM 2842 C CA . THR B 1 37 ? 1.469 29.312 10.734 1 98.06 37 THR B CA 1
ATOM 2843 C C . THR B 1 37 ? 0.695 29.109 9.438 1 98.06 37 THR B C 1
ATOM 2845 O O . THR B 1 37 ? -0.53 29.234 9.406 1 98.06 37 THR B O 1
ATOM 2848 N N . ILE B 1 38 ? 1.425 29.062 8.359 1 97.25 38 ILE B N 1
ATOM 2849 C CA . ILE B 1 38 ? 0.867 28.828 7.031 1 97.25 38 ILE B CA 1
ATOM 2850 C C . ILE B 1 38 ? 1.278 27.453 6.535 1 97.25 38 ILE B C 1
ATOM 2852 O O . ILE B 1 38 ? 2.457 27.094 6.582 1 97.25 38 ILE B O 1
ATOM 2856 N N . CYS B 1 39 ? 0.336 26.641 6.195 1 95.38 39 CYS B N 1
ATOM 2857 C CA . CYS B 1 39 ? 0.576 25.297 5.656 1 95.38 39 CYS B CA 1
ATOM 2858 C C . CYS B 1 39 ? 0.621 25.328 4.133 1 95.38 39 CYS B C 1
ATOM 2860 O O . CYS B 1 39 ? 0.021 26.203 3.506 1 95.38 39 CYS B O 1
ATOM 2862 N N . GLY B 1 40 ? 1.405 24.375 3.551 1 91.5 40 GLY B N 1
ATOM 2863 C CA . GLY B 1 40 ? 1.378 24.219 2.104 1 91.5 40 GLY B CA 1
ATOM 2864 C C . GLY B 1 40 ? -0.025 24.078 1.545 1 91.5 40 GLY B C 1
ATOM 2865 O O . GLY B 1 40 ? -0.314 24.562 0.449 1 91.5 40 GLY B O 1
ATOM 2866 N N . THR B 1 41 ? -0.9 23.5 2.27 1 92.44 41 THR B N 1
ATOM 2867 C CA . THR B 1 41 ? -2.279 23.312 1.832 1 92.44 41 THR B CA 1
ATOM 2868 C C . THR B 1 41 ? -2.994 24.656 1.692 1 92.44 41 THR B C 1
ATOM 2870 O O . THR B 1 41 ? -3.881 24.797 0.847 1 92.44 41 THR B O 1
ATOM 2873 N N . ASP B 1 42 ? -2.652 25.656 2.488 1 94.75 42 ASP B N 1
ATOM 2874 C CA . ASP B 1 42 ? -3.219 26.984 2.332 1 94.75 42 ASP B CA 1
ATOM 2875 C C . ASP B 1 42 ? -2.887 27.578 0.961 1 94.75 42 ASP B C 1
ATOM 2877 O O . ASP B 1 42 ? -3.723 28.234 0.343 1 94.75 42 ASP B O 1
ATOM 2881 N N . LEU B 1 43 ? -1.648 27.281 0.566 1 93.06 43 LEU B N 1
ATOM 2882 C CA . LEU B 1 43 ? -1.245 27.734 -0.76 1 93.06 43 LEU B CA 1
ATOM 2883 C C . LEU B 1 43 ? -2.006 26.984 -1.847 1 93.06 43 LEU B C 1
ATOM 2885 O O . LEU B 1 43 ? -2.357 27.562 -2.877 1 93.06 43 LEU B O 1
ATOM 2889 N N . HIS B 1 44 ? -2.223 25.703 -1.595 1 89.94 44 HIS B N 1
ATOM 2890 C CA . HIS B 1 44 ? -3.008 24.922 -2.539 1 89.94 44 HIS B CA 1
ATOM 2891 C C . HIS B 1 44 ? -4.43 25.453 -2.656 1 89.94 44 HIS B C 1
ATOM 2893 O O . HIS B 1 44 ? -5.008 25.469 -3.746 1 89.94 44 HIS B O 1
ATOM 2899 N N . ILE B 1 45 ? -4.984 25.875 -1.569 1 91.5 45 ILE B N 1
ATOM 2900 C CA . ILE B 1 45 ? -6.305 26.484 -1.563 1 91.5 45 ILE B CA 1
ATOM 2901 C C . ILE B 1 45 ? -6.285 27.766 -2.402 1 91.5 45 ILE B C 1
ATOM 2903 O O . ILE B 1 45 ? -7.137 27.953 -3.275 1 91.5 45 ILE B O 1
ATOM 2907 N N . LEU B 1 46 ? -5.305 28.578 -2.203 1 93.62 46 LEU B N 1
ATOM 2908 C CA . LEU B 1 46 ? -5.199 29.844 -2.902 1 93.62 46 LEU B CA 1
ATOM 2909 C C . LEU B 1 46 ? -4.961 29.625 -4.395 1 93.62 46 LEU B C 1
ATOM 2911 O O . LEU B 1 46 ? -5.242 30.516 -5.203 1 93.62 46 LEU B O 1
ATOM 2915 N N . ARG B 1 47 ? -4.426 28.438 -4.727 1 88.62 47 ARG B N 1
ATOM 2916 C CA . ARG B 1 47 ? -4.223 28.109 -6.133 1 88.62 47 ARG B CA 1
ATOM 2917 C C . ARG B 1 47 ? -5.488 27.531 -6.754 1 88.62 47 ARG B C 1
ATOM 2919 O O . ARG B 1 47 ? -5.547 27.312 -7.961 1 88.62 47 ARG B O 1
ATOM 2926 N N . GLY B 1 48 ? -6.492 27.203 -5.887 1 85.81 48 GLY B N 1
ATOM 2927 C CA . GLY B 1 48 ? -7.758 26.672 -6.383 1 85.81 48 GLY B CA 1
ATOM 2928 C C . GLY B 1 48 ? -7.809 25.156 -6.402 1 85.81 48 GLY B C 1
ATOM 2929 O O . GLY B 1 48 ? -8.742 24.578 -6.965 1 85.81 48 GLY B O 1
ATOM 2930 N N . ASP B 1 49 ? -6.895 24.531 -5.793 1 82.44 49 ASP B N 1
ATOM 2931 C CA . ASP B 1 49 ? -6.797 23.078 -5.828 1 82.44 49 ASP B CA 1
ATOM 2932 C C . ASP B 1 49 ? -7.781 22.438 -4.852 1 82.44 49 ASP B C 1
ATOM 2934 O O . ASP B 1 49 ? -7.969 21.219 -4.863 1 82.44 49 ASP B O 1
ATOM 2938 N N . VAL B 1 50 ? -8.406 23.25 -4.035 1 86.06 50 VAL B N 1
ATOM 2939 C CA . VAL B 1 50 ? -9.367 22.766 -3.049 1 86.06 50 VAL B CA 1
ATOM 2940 C C . VAL B 1 50 ? -10.695 23.5 -3.213 1 86.06 50 VAL B C 1
ATOM 2942 O O . VAL B 1 50 ? -11.023 24.391 -2.428 1 86.06 50 VAL B O 1
ATOM 2945 N N . PRO B 1 51 ? -11.438 23.094 -4.113 1 85.06 51 PRO B N 1
ATOM 2946 C CA . PRO B 1 51 ? -12.633 23.844 -4.508 1 85.06 51 PRO B CA 1
ATOM 2947 C C . PRO B 1 51 ? -13.695 23.875 -3.412 1 85.06 51 PRO B C 1
ATOM 2949 O O . PRO B 1 51 ? -14.633 24.672 -3.48 1 85.06 51 PRO B O 1
ATOM 2952 N N . GLU B 1 52 ? -13.594 23.078 -2.402 1 87.94 52 GLU B N 1
ATOM 2953 C CA . GLU B 1 52 ? -14.57 23.016 -1.315 1 87.94 52 GLU B CA 1
ATOM 2954 C C . GLU B 1 52 ? -14.516 24.266 -0.455 1 87.94 52 GLU B C 1
ATOM 2956 O O . GLU B 1 52 ? -15.461 24.578 0.269 1 87.94 52 GLU B O 1
ATOM 2961 N N . VAL B 1 53 ? -13.414 25 -0.521 1 93.06 53 VAL B N 1
ATOM 2962 C CA . VAL B 1 53 ? -13.273 26.203 0.285 1 93.06 53 VAL B CA 1
ATOM 2963 C C . VAL B 1 53 ? -14.094 27.344 -0.326 1 93.06 53 VAL B C 1
ATOM 2965 O O . VAL B 1 53 ? -13.891 27.703 -1.487 1 93.06 53 VAL B O 1
ATOM 2968 N N . THR B 1 54 ? -14.953 27.875 0.453 1 94.5 54 THR B N 1
ATOM 2969 C CA . THR B 1 54 ? -15.875 28.891 -0.036 1 94.5 54 THR B CA 1
ATOM 2970 C C . THR B 1 54 ? -15.312 30.297 0.2 1 94.5 54 THR B C 1
ATOM 2972 O O . THR B 1 54 ? -14.477 30.484 1.084 1 94.5 54 THR B O 1
ATOM 2975 N N . GLN B 1 55 ? -15.844 31.203 -0.57 1 94.5 55 GLN B N 1
ATOM 2976 C CA . GLN B 1 55 ? -15.438 32.594 -0.408 1 94.5 55 GLN B CA 1
ATOM 2977 C C . GLN B 1 55 ? -15.812 33.125 0.972 1 94.5 55 GLN B C 1
ATOM 2979 O O . GLN B 1 55 ? -16.906 32.844 1.472 1 94.5 55 GLN B O 1
ATOM 2984 N N . GLY B 1 56 ? -14.906 33.906 1.513 1 95.06 56 GLY B N 1
ATOM 2985 C CA . GLY B 1 56 ? -15.117 34.469 2.836 1 95.06 56 GLY B CA 1
ATOM 2986 C C . GLY B 1 56 ? -14.555 33.594 3.951 1 95.06 56 GLY B C 1
ATOM 2987 O O . GLY B 1 56 ? -14.484 34.031 5.102 1 95.06 56 GLY B O 1
ATOM 2988 N N . ARG B 1 57 ? -14.094 32.406 3.582 1 97.06 57 ARG B N 1
ATOM 2989 C CA . ARG B 1 57 ? -13.562 31.453 4.562 1 97.06 57 ARG B CA 1
ATOM 2990 C C . ARG B 1 57 ? -12.289 32 5.203 1 97.06 57 ARG B C 1
ATOM 2992 O O . ARG B 1 57 ? -11.414 32.531 4.516 1 97.06 57 ARG B O 1
ATOM 2999 N N . ILE B 1 58 ? -12.305 32.031 6.566 1 97.94 58 ILE B N 1
ATOM 3000 C CA . ILE B 1 58 ? -11.039 32.25 7.246 1 97.94 58 ILE B CA 1
ATOM 3001 C C . ILE B 1 58 ? -10.125 31.047 7.078 1 97.94 58 ILE B C 1
ATOM 3003 O O . ILE B 1 58 ? -10.516 29.922 7.387 1 97.94 58 ILE B O 1
ATOM 3007 N N . LEU B 1 59 ? -8.828 31.25 6.641 1 97.88 59 LEU B N 1
ATOM 3008 C CA . LEU B 1 59 ? -7.934 30.141 6.328 1 97.88 59 LEU B CA 1
ATOM 3009 C C . LEU B 1 59 ? -7.125 29.734 7.555 1 97.88 59 LEU B C 1
ATOM 3011 O O . LEU B 1 59 ? -7.184 30.406 8.594 1 97.88 59 LEU B O 1
ATOM 3015 N N . GLY B 1 60 ? -6.48 28.641 7.395 1 98.06 60 GLY B N 1
ATOM 3016 C CA . GLY B 1 60 ? -5.539 28.172 8.398 1 98.06 60 GLY B CA 1
ATOM 3017 C C . GLY B 1 60 ? -6.102 27.078 9.281 1 98.06 60 GLY B C 1
ATOM 3018 O O . GLY B 1 60 ? -7.27 27.125 9.672 1 98.06 60 GLY B O 1
ATOM 3019 N N . HIS B 1 61 ? -5.211 26.109 9.586 1 98.44 61 HIS B N 1
ATOM 3020 C CA . HIS B 1 61 ? -5.637 25 10.438 1 98.44 61 HIS B CA 1
ATOM 3021 C C . HIS B 1 61 ? -4.57 24.672 11.477 1 98.44 61 HIS B C 1
ATOM 3023 O O . HIS B 1 61 ? -4.613 23.594 12.094 1 98.44 61 HIS B O 1
ATOM 3029 N N . GLU B 1 62 ? -3.629 25.5 11.695 1 98.31 62 GLU B N 1
ATOM 3030 C CA . GLU B 1 62 ? -2.525 25.297 12.625 1 98.31 62 GLU B CA 1
ATOM 3031 C C . GLU B 1 62 ? -2.355 26.5 13.555 1 98.31 62 GLU B C 1
ATOM 3033 O O . GLU B 1 62 ? -1.944 27.578 13.117 1 98.31 62 GLU B O 1
ATOM 3038 N N . ALA B 1 63 ? -2.561 26.281 14.859 1 98.69 63 ALA B N 1
ATOM 3039 C CA . ALA B 1 63 ? -2.424 27.406 15.781 1 98.69 63 ALA B CA 1
ATOM 3040 C C . ALA B 1 63 ? -2.201 26.922 17.203 1 98.69 63 ALA B C 1
ATOM 3042 O O . ALA B 1 63 ? -2.486 25.766 17.531 1 98.69 63 ALA B O 1
ATOM 3043 N N . VAL B 1 64 ? -1.611 27.797 17.969 1 98.62 64 VAL B N 1
ATOM 3044 C CA . VAL B 1 64 ? -1.53 27.75 19.422 1 98.62 64 VAL B CA 1
ATOM 3045 C C . VAL B 1 64 ? -2.223 28.969 20.016 1 98.62 64 VAL B C 1
ATOM 3047 O O . VAL B 1 64 ? -2.197 30.047 19.438 1 98.62 64 VAL B O 1
ATOM 3050 N N . GLY B 1 65 ? -2.863 28.734 21.141 1 98.62 65 GLY B N 1
ATOM 3051 C CA . GLY B 1 65 ? -3.551 29.859 21.734 1 98.62 65 GLY B CA 1
ATOM 3052 C C . GLY B 1 65 ? -4.012 29.609 23.156 1 98.62 65 GLY B C 1
ATOM 3053 O O . GLY B 1 65 ? -3.547 28.672 23.797 1 98.62 65 GLY B O 1
ATOM 3054 N N . THR B 1 66 ? -4.812 30.547 23.609 1 98.69 66 THR B N 1
ATOM 3055 C CA . THR B 1 66 ? -5.363 30.484 24.953 1 98.69 66 THR B CA 1
ATOM 3056 C C . THR B 1 66 ? -6.887 30.391 24.906 1 98.69 66 THR B C 1
ATOM 3058 O O . THR B 1 66 ? -7.547 31.188 24.234 1 98.69 66 THR B O 1
ATOM 3061 N N . VAL B 1 67 ? -7.422 29.406 25.656 1 98.88 67 VAL B N 1
ATOM 3062 C CA . VAL B 1 67 ? -8.867 29.219 25.688 1 98.88 67 VAL B CA 1
ATOM 3063 C C . VAL B 1 67 ? -9.531 30.422 26.359 1 98.88 67 VAL B C 1
ATOM 3065 O O . VAL B 1 67 ? -9.133 30.828 27.453 1 98.88 67 VAL B O 1
ATOM 3068 N N . THR B 1 68 ? -10.562 31 25.703 1 98.81 68 THR B N 1
ATOM 3069 C CA . THR B 1 68 ? -11.242 32.156 26.266 1 98.81 68 THR B CA 1
ATOM 3070 C C . THR B 1 68 ? -12.688 31.828 26.609 1 98.81 68 THR B C 1
ATOM 3072 O O . THR B 1 68 ? -13.328 32.531 27.391 1 98.81 68 THR B O 1
ATOM 3075 N N . GLU B 1 69 ? -13.211 30.844 25.953 1 98.75 69 GLU B N 1
ATOM 3076 C CA . GLU B 1 69 ? -14.578 30.391 26.188 1 98.75 69 GLU B CA 1
ATOM 3077 C C . GLU B 1 69 ? -14.719 28.891 25.891 1 98.75 69 GLU B C 1
ATOM 3079 O O . GLU B 1 69 ? -14.062 28.359 25 1 98.75 69 GLU B O 1
ATOM 3084 N N . THR B 1 70 ? -15.531 28.188 26.688 1 98.75 70 THR B N 1
ATOM 3085 C CA . THR B 1 70 ? -15.836 26.781 26.406 1 98.75 70 THR B CA 1
ATOM 3086 C C . THR B 1 70 ? -17.344 26.547 26.469 1 98.75 70 THR B C 1
ATOM 3088 O O . THR B 1 70 ? -18.047 27.188 27.25 1 98.75 70 THR B O 1
ATOM 3091 N N . GLY B 1 71 ? -17.797 25.703 25.578 1 98.69 71 GLY B N 1
ATOM 3092 C CA . GLY B 1 71 ? -19.156 25.203 25.75 1 98.69 71 GLY B CA 1
ATOM 3093 C C . GLY B 1 71 ? -19.328 24.328 26.969 1 98.69 71 GLY B C 1
ATOM 3094 O O . GLY B 1 71 ? -18.344 23.859 27.547 1 98.69 71 GLY B O 1
ATOM 3095 N N . PRO B 1 72 ? -20.594 24.078 27.328 1 98.44 72 PRO B N 1
ATOM 3096 C CA . PRO B 1 72 ? -20.859 23.359 28.578 1 98.44 72 PRO B CA 1
ATOM 3097 C C . PRO B 1 72 ? -20.438 21.891 28.5 1 98.44 72 PRO B C 1
ATOM 3099 O O . PRO B 1 72 ? -20.375 21.219 29.531 1 98.44 72 PRO B O 1
ATOM 3102 N N . GLY B 1 73 ? -20.234 21.328 27.344 1 98.38 73 GLY B N 1
ATOM 3103 C CA . GLY B 1 73 ? -19.859 19.938 27.188 1 98.38 73 GLY B CA 1
ATOM 3104 C C . GLY B 1 73 ? -18.375 19.688 27.219 1 98.38 73 GLY B C 1
ATOM 3105 O O . GLY B 1 73 ? -17.906 18.547 27.188 1 98.38 73 GLY B O 1
ATOM 3106 N N . VAL B 1 74 ? -17.547 20.734 27.281 1 98.69 74 VAL B N 1
ATOM 3107 C CA . VAL B 1 74 ? -16.094 20.625 27.266 1 98.69 74 VAL B CA 1
ATOM 3108 C C . VAL B 1 74 ? -15.594 20.234 28.656 1 98.69 74 VAL B C 1
ATOM 3110 O O . VAL B 1 74 ? -16.016 20.812 29.656 1 98.69 74 VAL B O 1
ATOM 3113 N N . ARG B 1 75 ? -14.648 19.266 28.656 1 98.19 75 ARG B N 1
ATOM 3114 C CA . ARG B 1 75 ? -14.266 18.703 29.953 1 98.19 75 ARG B CA 1
ATOM 3115 C C . ARG B 1 75 ? -12.758 18.766 30.156 1 98.19 75 ARG B C 1
ATOM 3117 O O . ARG B 1 75 ? -12.281 18.766 31.297 1 98.19 75 ARG B O 1
ATOM 3124 N N . THR B 1 76 ? -12.031 18.828 29.141 1 97.88 76 THR B N 1
ATOM 3125 C CA . THR B 1 76 ? -10.609 18.547 29.266 1 97.88 76 THR B CA 1
ATOM 3126 C C . THR B 1 76 ? -9.797 19.844 29.219 1 97.88 76 THR B C 1
ATOM 3128 O O . THR B 1 76 ? -8.609 19.844 29.562 1 97.88 76 THR B O 1
ATOM 3131 N N . VAL B 1 77 ? -10.375 20.969 28.828 1 98.31 77 VAL B N 1
ATOM 3132 C CA . VAL B 1 77 ? -9.711 22.266 28.828 1 98.31 77 VAL B CA 1
ATOM 3133 C C . VAL B 1 77 ? -10.609 23.328 29.469 1 98.31 77 VAL B C 1
ATOM 3135 O O . VAL B 1 77 ? -11.828 23.141 29.562 1 98.31 77 VAL B O 1
ATOM 3138 N N . ALA B 1 78 ? -9.977 24.406 29.891 1 98.31 78 ALA B N 1
ATOM 3139 C CA . ALA B 1 78 ? -10.695 25.5 30.547 1 98.31 78 ALA B CA 1
ATOM 3140 C C . ALA B 1 78 ? -10.148 26.859 30.109 1 98.31 78 ALA B C 1
ATOM 3142 O O . ALA B 1 78 ? -9.062 26.938 29.547 1 98.31 78 ALA B O 1
ATOM 3143 N N . VAL B 1 79 ? -10.969 27.859 30.422 1 98.69 79 VAL B N 1
ATOM 3144 C CA . VAL B 1 79 ? -10.562 29.234 30.125 1 98.69 79 VAL B CA 1
ATOM 3145 C C . VAL B 1 79 ? -9.211 29.516 30.781 1 98.69 79 VAL B C 1
ATOM 3147 O O . VAL B 1 79 ? -9.008 29.219 31.953 1 98.69 79 VAL B O 1
ATOM 3150 N N . GLY B 1 80 ? -8.305 30.031 29.984 1 98.5 80 GLY B N 1
ATOM 3151 C CA . GLY B 1 80 ? -6.973 30.344 30.484 1 98.5 80 GLY B CA 1
ATOM 3152 C C . GLY B 1 80 ? -5.926 29.328 30.094 1 98.5 80 GLY B C 1
ATOM 3153 O O . GLY B 1 80 ? -4.727 29.609 30.141 1 98.5 80 GLY B O 1
ATOM 3154 N N . ASP B 1 81 ? -6.352 28.125 29.734 1 98.38 81 ASP B N 1
ATOM 3155 C CA . ASP B 1 81 ? -5.41 27.078 29.328 1 98.38 81 ASP B CA 1
ATOM 3156 C C . ASP B 1 81 ? -4.727 27.453 28.016 1 98.38 81 ASP B C 1
ATOM 3158 O O . ASP B 1 81 ? -5.383 27.906 27.078 1 98.38 81 ASP B O 1
ATOM 3162 N N . ARG B 1 82 ? -3.371 27.297 27.922 1 98.44 82 ARG B N 1
ATOM 3163 C CA . ARG B 1 82 ? -2.645 27.312 26.656 1 98.44 82 ARG B CA 1
ATOM 3164 C C . ARG B 1 82 ? -2.816 26 25.906 1 98.44 82 ARG B C 1
ATOM 3166 O O . ARG B 1 82 ? -2.57 24.922 26.453 1 98.44 82 ARG B O 1
ATOM 3173 N N . VAL B 1 83 ? -3.246 26.109 24.641 1 98.75 83 VAL B N 1
ATOM 3174 C CA . VAL B 1 83 ? -3.584 24.875 23.938 1 98.75 83 VAL B CA 1
ATOM 3175 C C . VAL B 1 83 ? -3.004 24.906 22.531 1 98.75 83 VAL B C 1
ATOM 3177 O O . VAL B 1 83 ? -2.84 25.969 21.938 1 98.75 83 VAL B O 1
ATOM 3180 N N . LEU B 1 84 ? -2.625 23.781 22.078 1 98.75 84 LEU B N 1
ATOM 3181 C CA . LEU B 1 84 ? -2.375 23.5 20.672 1 98.75 84 LEU B CA 1
ATOM 3182 C C . LEU B 1 84 ? -3.656 23.078 19.969 1 98.75 84 LEU B C 1
ATOM 3184 O O . LEU B 1 84 ? -4.375 22.203 20.453 1 98.75 84 LEU B O 1
ATOM 3188 N N . ILE B 1 85 ? -3.992 23.734 18.875 1 98.75 85 ILE B N 1
ATOM 3189 C CA . ILE B 1 85 ? -5.148 23.359 18.078 1 98.75 85 ILE B CA 1
ATOM 3190 C C . ILE B 1 85 ? -4.746 22.312 17.047 1 98.75 85 ILE B C 1
ATOM 3192 O O . ILE B 1 85 ? -3.877 22.562 16.203 1 98.75 85 ILE B O 1
ATOM 3196 N N . SER B 1 86 ? -5.359 21.109 17.094 1 98.12 86 SER B N 1
ATOM 3197 C CA . SER B 1 86 ? -5.109 20.062 16.109 1 98.12 86 SER B CA 1
ATOM 3198 C C . SER B 1 86 ? -5.637 20.453 14.734 1 98.12 86 SER B C 1
ATOM 3200 O O . SER B 1 86 ? -6.738 21 14.617 1 98.12 86 SER B O 1
ATOM 3202 N N . CYS B 1 87 ? -4.863 20.219 13.719 1 98.44 87 CYS B N 1
ATOM 3203 C CA . CYS B 1 87 ? -5.34 20.531 12.375 1 98.44 87 CYS B CA 1
ATOM 3204 C C . CYS B 1 87 ? -6.48 19.594 11.977 1 98.44 87 CYS B C 1
ATOM 3206 O O . CYS B 1 87 ? -7.195 19.875 11.008 1 98.44 87 CYS B O 1
ATOM 3208 N N . ILE B 1 88 ? -6.637 18.484 12.688 1 98.69 88 ILE B N 1
ATOM 3209 C CA . ILE B 1 88 ? -7.723 17.547 12.453 1 98.69 88 ILE B CA 1
ATOM 3210 C C . ILE B 1 88 ? -8.68 17.562 13.648 1 98.69 88 ILE B C 1
ATOM 3212 O O . ILE B 1 88 ? -8.266 17.391 14.789 1 98.69 88 ILE B O 1
ATOM 3216 N N . SER B 1 89 ? -9.945 17.859 13.344 1 98.56 89 SER B N 1
ATOM 3217 C CA . SER B 1 89 ? -10.977 17.75 14.367 1 98.56 89 SER B CA 1
ATOM 3218 C C . SER B 1 89 ? -11.531 16.328 14.438 1 98.56 89 SER B C 1
ATOM 3220 O O . SER B 1 89 ? -11.75 15.688 13.406 1 98.56 89 SER B O 1
ATOM 3222 N N . ALA B 1 90 ? -11.703 15.812 15.625 1 98.62 90 ALA B N 1
ATOM 3223 C CA . ALA B 1 90 ? -12.18 14.445 15.812 1 98.62 90 ALA B CA 1
ATOM 3224 C C . ALA B 1 90 ? -13.43 14.414 16.688 1 98.62 90 ALA B C 1
ATOM 3226 O O . ALA B 1 90 ? -13.438 14.953 17.797 1 98.62 90 ALA B O 1
ATOM 3227 N N . CYS B 1 91 ? -14.5 13.766 16.281 1 98.19 91 CYS B N 1
ATOM 3228 C CA . CYS B 1 91 ? -15.734 13.711 17.062 1 98.19 91 CYS B CA 1
ATOM 3229 C C . CYS B 1 91 ? -15.602 12.75 18.234 1 98.19 91 CYS B C 1
ATOM 3231 O O . CYS B 1 91 ? -16.359 12.844 19.203 1 98.19 91 CYS B O 1
ATOM 3233 N N . GLY B 1 92 ? -14.727 11.758 18.094 1 97.56 92 GLY B N 1
ATOM 3234 C CA . GLY B 1 92 ? -14.445 10.82 19.172 1 97.56 92 GLY B CA 1
ATOM 3235 C C . GLY B 1 92 ? -15.461 9.703 19.266 1 97.56 92 GLY B C 1
ATOM 3236 O O . GLY B 1 92 ? -15.305 8.781 20.078 1 97.56 92 GLY B O 1
ATOM 3237 N N . ARG B 1 93 ? -16.5 9.703 18.344 1 97.88 93 ARG B N 1
ATOM 3238 C CA . ARG B 1 93 ? -17.609 8.773 18.531 1 97.88 93 ARG B CA 1
ATOM 3239 C C . ARG B 1 93 ? -17.781 7.871 17.328 1 97.88 93 ARG B C 1
ATOM 3241 O O . ARG B 1 93 ? -18.297 6.75 17.438 1 97.88 93 ARG B O 1
ATOM 3248 N N . CYS B 1 94 ? -17.453 8.336 16.156 1 97.44 94 CYS B N 1
ATOM 3249 C CA . CYS B 1 94 ? -17.688 7.523 14.969 1 97.44 94 CYS B CA 1
ATOM 3250 C C . CYS B 1 94 ? -16.672 6.391 14.883 1 97.44 94 CYS B C 1
ATOM 3252 O O . CYS B 1 94 ? -15.703 6.359 15.648 1 97.44 94 CYS B O 1
ATOM 3254 N N . ALA B 1 95 ? -16.844 5.453 13.961 1 96.75 95 ALA B N 1
ATOM 3255 C CA . ALA B 1 95 ? -16 4.27 13.844 1 96.75 95 ALA B CA 1
ATOM 3256 C C . ALA B 1 95 ? -14.555 4.648 13.539 1 96.75 95 ALA B C 1
ATOM 3258 O O . ALA B 1 95 ? -13.625 4.078 14.102 1 96.75 95 ALA B O 1
ATOM 3259 N N . TYR B 1 96 ? -14.328 5.609 12.703 1 98 96 TYR B N 1
ATOM 3260 C CA . TYR B 1 96 ? -12.984 6.047 12.352 1 98 96 TYR B CA 1
ATOM 3261 C C . TYR B 1 96 ? -12.281 6.66 13.555 1 98 96 TYR B C 1
ATOM 3263 O O . TYR B 1 96 ? -11.117 6.352 13.82 1 98 96 TYR B O 1
ATOM 3271 N N . CYS B 1 97 ? -12.961 7.465 14.312 1 98.25 97 CYS B N 1
ATOM 3272 C CA . CYS B 1 97 ? -12.352 8.102 15.469 1 98.25 97 CYS B CA 1
ATOM 3273 C C . CYS B 1 97 ? -12.023 7.07 16.547 1 98.25 97 CYS B C 1
ATOM 3275 O O . CYS B 1 97 ? -10.977 7.156 17.203 1 98.25 97 CYS B O 1
ATOM 3277 N N . ARG B 1 98 ? -12.906 6.133 16.703 1 97.69 98 ARG B N 1
ATOM 3278 C CA . ARG B 1 98 ? -12.656 5.102 17.703 1 97.69 98 ARG B CA 1
ATOM 3279 C C . ARG B 1 98 ? -11.43 4.27 17.344 1 97.69 98 ARG B C 1
ATOM 3281 O O . ARG B 1 98 ? -10.805 3.656 18.203 1 97.69 98 ARG B O 1
ATOM 3288 N N . ALA B 1 99 ? -11.102 4.277 16.047 1 96.81 99 ALA B N 1
ATOM 3289 C CA . ALA B 1 99 ? -9.945 3.521 15.586 1 96.81 99 ALA B CA 1
ATOM 3290 C C . ALA B 1 99 ? -8.719 4.422 15.445 1 96.81 99 ALA B C 1
ATOM 3292 O O . ALA B 1 99 ? -7.684 4 14.922 1 96.81 99 ALA B O 1
ATOM 3293 N N . GLY B 1 100 ? -8.781 5.645 15.836 1 97.62 100 GLY B N 1
ATOM 3294 C CA . GLY B 1 100 ? -7.66 6.566 15.781 1 97.62 100 GLY B CA 1
ATOM 3295 C C . GLY B 1 100 ? -7.438 7.156 14.398 1 97.62 100 GLY B C 1
ATOM 3296 O O . GLY B 1 100 ? -6.375 7.719 14.125 1 97.62 100 GLY B O 1
ATOM 3297 N N . THR B 1 101 ? -8.344 6.957 13.508 1 98.19 101 THR B N 1
ATOM 3298 C CA . THR B 1 101 ? -8.281 7.508 12.156 1 98.19 101 THR B CA 1
ATOM 3299 C C . THR B 1 101 ? -9.125 8.773 12.047 1 98.19 101 THR B C 1
ATOM 3301 O O . THR B 1 101 ? -10.109 8.812 11.312 1 98.19 101 THR B O 1
ATOM 3304 N N . TYR B 1 102 ? -8.656 9.852 12.703 1 98.69 102 TYR B N 1
ATOM 3305 C CA . TYR B 1 102 ? -9.414 11.078 12.906 1 98.69 102 TYR B CA 1
ATOM 3306 C C . TYR B 1 102 ? -9.625 11.82 11.586 1 98.69 102 TYR B C 1
ATOM 3308 O O . TYR B 1 102 ? -10.641 12.484 11.398 1 98.69 102 TYR B O 1
ATOM 3316 N N . GLY B 1 103 ? -8.664 11.734 10.703 1 98.38 103 GLY B N 1
ATOM 3317 C CA . GLY B 1 103 ? -8.75 12.414 9.422 1 98.38 103 GLY B CA 1
ATOM 3318 C C . GLY B 1 103 ? -9.969 12.016 8.609 1 98.38 103 GLY B C 1
ATOM 3319 O O . GLY B 1 103 ? -10.469 12.797 7.801 1 98.38 103 GLY B O 1
ATOM 3320 N N . GLN B 1 104 ? -10.508 10.781 8.859 1 98.31 104 GLN B N 1
ATOM 3321 C CA . GLN B 1 104 ? -11.633 10.242 8.109 1 98.31 104 GLN B CA 1
ATOM 3322 C C . GLN B 1 104 ? -12.93 10.344 8.914 1 98.31 104 GLN B C 1
ATOM 3324 O O . GLN B 1 104 ? -13.914 9.672 8.594 1 98.31 104 GLN B O 1
ATOM 3329 N N . CYS B 1 105 ? -13.016 11.164 9.922 1 98.25 105 CYS B N 1
ATOM 3330 C CA . CYS B 1 105 ? -14.156 11.305 10.812 1 98.25 105 CYS B CA 1
ATOM 3331 C C . CYS B 1 105 ? -15.445 11.5 10.023 1 98.25 105 CYS B C 1
ATOM 3333 O O . CYS B 1 105 ? -15.5 12.312 9.102 1 98.25 105 CYS B O 1
ATOM 3335 N N . THR B 1 106 ? -16.469 10.75 10.406 1 97.44 106 THR B N 1
ATOM 3336 C CA . THR B 1 106 ? -17.781 10.875 9.766 1 97.44 106 THR B CA 1
ATOM 3337 C C . THR B 1 106 ? -18.75 11.625 10.664 1 97.44 106 THR B C 1
ATOM 3339 O O . THR B 1 106 ? -19.953 11.711 10.352 1 97.44 106 THR B O 1
ATOM 3342 N N . GLY B 1 107 ? -18.297 12.094 11.766 1 97.62 107 GLY B N 1
ATOM 3343 C CA . GLY B 1 107 ? -19.141 12.766 12.727 1 97.62 107 GLY B CA 1
ATOM 3344 C C . GLY B 1 107 ? -19.031 14.281 12.688 1 97.62 107 GLY B C 1
ATOM 3345 O O . GLY B 1 107 ? -19.359 14.961 13.656 1 97.62 107 GLY B O 1
ATOM 3346 N N . GLY B 1 108 ? -18.453 14.773 11.656 1 97.69 108 GLY B N 1
ATOM 3347 C CA . GLY B 1 108 ? -18.391 16.219 11.484 1 97.69 108 GLY B CA 1
ATOM 3348 C C . GLY B 1 108 ? -16.984 16.766 11.648 1 97.69 108 GLY B C 1
ATOM 3349 O O . GLY B 1 108 ? -16.766 17.969 11.555 1 97.69 108 GLY B O 1
ATOM 3350 N N . GLY B 1 109 ? -16 15.891 11.945 1 98.12 109 GLY B N 1
ATOM 3351 C CA . GLY B 1 109 ? -14.617 16.312 12.078 1 98.12 109 GLY B CA 1
ATOM 3352 C C . GLY B 1 109 ? -13.836 16.203 10.781 1 98.12 109 GLY B C 1
ATOM 3353 O O . GLY B 1 109 ? -14.359 16.484 9.703 1 98.12 109 GLY B O 1
ATOM 3354 N N . GLY B 1 110 ? -12.5 15.852 10.984 1 97.88 110 GLY B N 1
ATOM 3355 C CA . GLY B 1 110 ? -11.594 15.844 9.844 1 97.88 110 GLY B CA 1
ATOM 3356 C C . GLY B 1 110 ? -10.867 17.156 9.648 1 97.88 110 GLY B C 1
ATOM 3357 O O . GLY B 1 110 ? -10.695 17.922 10.594 1 97.88 110 GLY B O 1
ATOM 3358 N N . TRP B 1 111 ? -10.289 17.281 8.5 1 97.69 111 TRP B N 1
ATOM 3359 C CA . TRP B 1 111 ? -9.68 18.562 8.133 1 97.69 111 TRP B CA 1
ATOM 3360 C C . TRP B 1 111 ? -10.742 19.609 7.809 1 97.69 111 TRP B C 1
ATOM 3362 O O . TRP B 1 111 ? -11.078 19.812 6.641 1 97.69 111 TRP B O 1
ATOM 3372 N N . ILE B 1 112 ? -11.188 20.359 8.859 1 97.88 112 ILE B N 1
ATOM 3373 C CA . ILE B 1 112 ? -12.336 21.234 8.617 1 97.88 112 ILE B CA 1
ATOM 3374 C C . ILE B 1 112 ? -11.945 22.688 8.836 1 97.88 112 ILE B C 1
ATOM 3376 O O . ILE B 1 112 ? -12.469 23.578 8.172 1 97.88 112 ILE B O 1
ATOM 3380 N N . LEU B 1 113 ? -10.992 22.969 9.758 1 98.12 113 LEU B N 1
ATOM 3381 C CA . LEU B 1 113 ? -10.57 24.328 10.016 1 98.12 113 LEU B CA 1
ATOM 3382 C C . LEU B 1 113 ? -9.906 24.938 8.781 1 98.12 113 LEU B C 1
ATOM 3384 O O . LEU B 1 113 ? -8.977 24.344 8.219 1 98.12 113 LEU B O 1
ATOM 3388 N N . GLY B 1 114 ? -10.398 26.062 8.352 1 97.56 114 GLY B N 1
ATOM 3389 C CA . GLY B 1 114 ? -9.836 26.719 7.18 1 97.56 114 GLY B CA 1
ATOM 3390 C C . GLY B 1 114 ? -10.203 26.031 5.879 1 97.56 114 GLY B C 1
ATOM 3391 O O . GLY B 1 114 ? -9.695 26.391 4.816 1 97.56 114 GLY B O 1
ATOM 3392 N N . HIS B 1 115 ? -11.008 24.969 5.969 1 96.19 115 HIS B N 1
ATOM 3393 C CA . HIS B 1 115 ? -11.445 24.172 4.832 1 96.19 115 HIS B CA 1
ATOM 3394 C C . HIS B 1 115 ? -12.969 24.172 4.711 1 96.19 115 HIS B C 1
ATOM 3396 O O . HIS B 1 115 ? -13.523 24.906 3.891 1 96.19 115 HIS B O 1
ATOM 3402 N N . LEU B 1 116 ? -13.695 23.609 5.699 1 96.75 116 LEU B N 1
ATOM 3403 C CA . LEU B 1 116 ? -15.148 23.547 5.676 1 96.75 116 LEU B CA 1
ATOM 3404 C C . LEU B 1 116 ? -15.758 24.578 6.621 1 96.75 116 LEU B C 1
ATOM 3406 O O . LEU B 1 116 ? -16.922 24.953 6.469 1 96.75 116 LEU B O 1
ATOM 3410 N N . ILE B 1 117 ? -15.008 24.984 7.613 1 97.5 117 ILE B N 1
ATOM 3411 C CA . ILE B 1 117 ? -15.391 26.047 8.523 1 97.5 117 ILE B CA 1
ATOM 3412 C C . ILE B 1 117 ? -14.234 27.047 8.672 1 97.5 117 ILE B C 1
ATOM 3414 O O . ILE B 1 117 ? -13.148 26.812 8.141 1 97.5 117 ILE B O 1
ATOM 3418 N N . ASP B 1 118 ? -14.477 28.109 9.383 1 97.94 118 ASP B N 1
ATOM 3419 C CA . ASP B 1 118 ? -13.461 29.141 9.562 1 97.94 118 ASP B CA 1
ATOM 3420 C C . ASP B 1 118 ? -12.258 28.609 10.336 1 97.94 118 ASP B C 1
ATOM 3422 O O . ASP B 1 118 ? -12.414 27.859 11.297 1 97.94 118 ASP B O 1
ATOM 3426 N N . GLY B 1 119 ? -11.07 29.094 9.906 1 98.25 119 GLY B N 1
ATOM 3427 C CA . GLY B 1 119 ? -9.836 28.531 10.438 1 98.25 119 GLY B CA 1
ATOM 3428 C C . GLY B 1 119 ? -9.156 29.422 11.453 1 98.25 119 GLY B C 1
ATOM 3429 O O . GLY B 1 119 ? -9.82 30.219 12.141 1 98.25 119 GLY B O 1
ATOM 3430 N N . CYS B 1 120 ? -7.863 29.234 11.562 1 98.06 120 CYS B N 1
ATOM 3431 C CA . CYS B 1 120 ? -7.125 29.719 12.719 1 98.06 120 CYS B CA 1
ATOM 3432 C C . CYS B 1 120 ? -6.375 31 12.383 1 98.06 120 CYS B C 1
ATOM 3434 O O . CYS B 1 120 ? -5.812 31.656 13.266 1 98.06 120 CYS B O 1
ATOM 3436 N N . GLN B 1 121 ? -6.277 31.344 11.156 1 98.25 121 GLN B N 1
ATOM 3437 C CA . GLN B 1 121 ? -5.551 32.562 10.805 1 98.25 121 GLN B CA 1
ATOM 3438 C C . GLN B 1 121 ? -6.402 33.812 11.07 1 98.25 121 GLN B C 1
ATOM 3440 O O . GLN B 1 121 ? -6.758 34.531 10.133 1 98.25 121 GLN B O 1
ATOM 3445 N N . ALA B 1 122 ? -6.648 34.062 12.305 1 97.94 122 ALA B N 1
ATOM 3446 C CA . ALA B 1 122 ? -7.496 35.094 12.891 1 97.94 122 ALA B CA 1
ATOM 3447 C C . ALA B 1 122 ? -7.086 35.406 14.328 1 97.94 122 ALA B C 1
ATOM 3449 O O . ALA B 1 122 ? -6.207 34.719 14.883 1 97.94 122 ALA B O 1
ATOM 3450 N N . GLU B 1 123 ? -7.684 36.438 14.859 1 97.81 123 GLU B N 1
ATOM 3451 C CA . GLU B 1 123 ? -7.383 36.781 16.25 1 97.81 123 GLU B CA 1
ATOM 3452 C C . GLU B 1 123 ? -7.977 35.75 17.203 1 97.81 123 GLU B C 1
ATOM 3454 O O . GLU B 1 123 ? -7.426 35.5 18.281 1 97.81 123 GLU B O 1
ATOM 3459 N N . TYR B 1 124 ? -9.141 35.156 16.875 1 98.19 124 TYR B N 1
ATOM 3460 C CA . TYR B 1 124 ? -9.82 34.125 17.609 1 98.19 124 TYR B CA 1
ATOM 3461 C C . TYR B 1 124 ? -10.328 33.031 16.688 1 98.19 124 TYR B C 1
ATOM 3463 O O . TYR B 1 124 ? -10.57 33.281 15.5 1 98.19 124 TYR B O 1
ATOM 3471 N N . VAL B 1 125 ? -10.516 31.844 17.234 1 98.69 125 VAL B N 1
ATOM 3472 C CA . VAL B 1 125 ? -11.016 30.734 16.422 1 98.69 125 VAL B CA 1
ATOM 3473 C C . VAL B 1 125 ? -11.945 29.859 17.25 1 98.69 125 VAL B C 1
ATOM 3475 O O . VAL B 1 125 ? -11.672 29.594 18.422 1 98.69 125 VAL B O 1
ATOM 3478 N N . ARG B 1 126 ? -13.055 29.531 16.719 1 98.75 126 ARG B N 1
ATOM 3479 C CA . ARG B 1 126 ? -13.906 28.5 17.281 1 98.75 126 ARG B CA 1
ATOM 3480 C C . ARG B 1 126 ? -13.406 27.109 16.922 1 98.75 126 ARG B C 1
ATOM 3482 O O . ARG B 1 126 ? -13.227 26.797 15.734 1 98.75 126 ARG B O 1
ATOM 3489 N N . THR B 1 127 ? -13.18 26.25 17.875 1 98.62 127 THR B N 1
ATOM 3490 C CA . THR B 1 127 ? -12.703 24.891 17.672 1 98.62 127 THR B CA 1
ATOM 3491 C C . THR B 1 127 ? -13.758 23.875 18.109 1 98.62 127 THR B C 1
ATOM 3493 O O . THR B 1 127 ? -14.086 23.797 19.297 1 98.62 127 THR B O 1
ATOM 3496 N N . PRO B 1 128 ? -14.273 23.156 17.141 1 98.62 128 PRO B N 1
ATOM 3497 C CA . PRO B 1 128 ? -15.211 22.094 17.516 1 98.62 128 PRO B CA 1
ATOM 3498 C C . PRO B 1 128 ? -14.523 20.906 18.203 1 98.62 128 PRO B C 1
ATOM 3500 O O . PRO B 1 128 ? -13.312 20.734 18.062 1 98.62 128 PRO B O 1
ATOM 3503 N N . PHE B 1 129 ? -15.367 20.094 18.891 1 98.69 129 PHE B N 1
ATOM 3504 C CA . PHE B 1 129 ? -14.883 18.891 19.562 1 98.69 129 PHE B CA 1
ATOM 3505 C C . PHE B 1 129 ? -13.633 19.203 20.375 1 98.69 129 PHE B C 1
ATOM 3507 O O . PHE B 1 129 ? -12.609 18.531 20.234 1 98.69 129 PHE B O 1
ATOM 3514 N N . ALA B 1 130 ? -13.742 20.219 21.219 1 98.69 130 ALA B N 1
ATOM 3515 C CA . ALA B 1 130 ? -12.594 20.781 21.938 1 98.69 130 ALA B CA 1
ATOM 3516 C C . ALA B 1 130 ? -11.836 19.688 22.688 1 98.69 130 ALA B C 1
ATOM 3518 O O . ALA B 1 130 ? -10.602 19.656 22.672 1 98.69 130 ALA B O 1
ATOM 3519 N N . ASP B 1 131 ? -12.523 18.734 23.281 1 98.31 131 ASP B N 1
ATOM 3520 C CA . ASP B 1 131 ? -11.906 17.719 24.125 1 98.31 131 ASP B CA 1
ATOM 3521 C C . ASP B 1 131 ? -10.992 16.797 23.312 1 98.31 131 ASP B C 1
ATOM 3523 O O . ASP B 1 131 ? -10.016 16.266 23.844 1 98.31 131 ASP B O 1
ATOM 3527 N N . SER B 1 132 ? -11.273 16.625 22 1 97.81 132 SER B N 1
ATOM 3528 C CA . SER B 1 132 ? -10.484 15.711 21.172 1 97.81 132 SER B CA 1
ATOM 3529 C C . SER B 1 132 ? -9.633 16.469 20.156 1 97.81 132 SER B C 1
ATOM 3531 O O . SER B 1 132 ? -8.836 15.875 19.438 1 97.81 132 SER B O 1
ATOM 3533 N N . SER B 1 133 ? -9.719 17.812 20.172 1 98.12 133 SER B N 1
ATOM 3534 C CA . SER B 1 133 ? -9.07 18.562 19.109 1 98.12 133 SER B CA 1
ATOM 3535 C C . SER B 1 133 ? -8.117 19.609 19.672 1 98.12 133 SER B C 1
ATOM 3537 O O . SER B 1 133 ? -7.406 20.281 18.922 1 98.12 133 SER B O 1
ATOM 3539 N N . LEU B 1 134 ? -8.148 19.75 21 1 98.56 134 LEU B N 1
ATOM 3540 C CA . LEU B 1 134 ? -7.227 20.672 21.656 1 98.56 134 LEU B CA 1
ATOM 3541 C C . LEU B 1 134 ? -6.285 19.906 22.594 1 98.56 134 LEU B C 1
ATOM 3543 O O . LEU B 1 134 ? -6.703 18.953 23.266 1 98.56 134 LEU B O 1
ATOM 3547 N N . HIS B 1 135 ? -5.027 20.312 22.609 1 98.25 135 HIS B N 1
ATOM 3548 C CA . HIS B 1 135 ? -4.027 19.734 23.484 1 98.25 135 HIS B CA 1
ATOM 3549 C C . HIS B 1 135 ? -3.445 20.781 24.422 1 98.25 135 HIS B C 1
ATOM 3551 O O . HIS B 1 135 ? -2.816 21.75 23.969 1 98.25 135 HIS B O 1
ATOM 3557 N N . LYS B 1 136 ? -3.65 20.531 25.688 1 97.5 136 LYS B N 1
ATOM 3558 C CA . LYS B 1 136 ? -3.021 21.422 26.641 1 97.5 136 LYS B CA 1
ATOM 3559 C C . LYS B 1 136 ? -1.502 21.391 26.516 1 97.5 136 LYS B C 1
ATOM 3561 O O . LYS B 1 136 ? -0.909 20.328 26.359 1 97.5 136 LYS B O 1
ATOM 3566 N N . LEU B 1 137 ? -0.891 22.547 26.562 1 97.5 137 LEU B N 1
ATOM 3567 C CA . LEU B 1 137 ? 0.556 22.625 26.391 1 97.5 137 LEU B CA 1
ATOM 3568 C C . LEU B 1 137 ? 1.262 22.609 27.75 1 97.5 137 LEU B C 1
ATOM 3570 O O . LEU B 1 137 ? 0.867 23.328 28.656 1 97.5 137 LEU B O 1
ATOM 3574 N N . PRO B 1 138 ? 2.271 21.703 27.906 1 93.62 138 PRO B N 1
ATOM 3575 C CA . PRO B 1 138 ? 3.088 21.766 29.109 1 93.62 138 PRO B CA 1
ATOM 3576 C C . PRO B 1 138 ? 3.828 23.078 29.281 1 93.62 138 PRO B C 1
ATOM 3578 O O . PRO B 1 138 ? 4.051 23.797 28.297 1 93.62 138 PRO B O 1
ATOM 3581 N N . GLU B 1 139 ? 4.195 23.125 30.562 1 89.56 139 GLU B N 1
ATOM 3582 C CA . GLU B 1 139 ? 5.016 24.297 30.844 1 89.56 139 GLU B CA 1
ATOM 3583 C C . GLU B 1 139 ? 6.371 24.203 30.156 1 89.56 139 GLU B C 1
ATOM 3585 O O . GLU B 1 139 ? 6.957 23.125 30.062 1 89.56 139 GLU B O 1
ATOM 3590 N N . GLY B 1 140 ? 6.832 25.094 29.406 1 90.69 140 GLY B N 1
ATOM 3591 C CA . GLY B 1 140 ? 8.164 25.109 28.828 1 90.69 140 GLY B CA 1
ATOM 3592 C C . GLY B 1 140 ? 8.164 24.984 27.328 1 90.69 140 GLY B C 1
ATOM 3593 O O . GLY B 1 140 ? 9.172 25.266 26.672 1 90.69 140 GLY B O 1
ATOM 3594 N N . VAL B 1 141 ? 7.09 24.375 26.859 1 95.19 141 VAL B N 1
ATOM 3595 C CA . VAL B 1 141 ? 7.016 24.281 25.406 1 95.19 141 VAL B CA 1
ATOM 3596 C C . VAL B 1 141 ? 6.598 25.641 24.828 1 95.19 141 VAL B C 1
ATOM 3598 O O . VAL B 1 141 ? 5.551 26.188 25.203 1 95.19 141 VAL B O 1
ATOM 3601 N N . THR B 1 142 ? 7.445 26.172 24 1 96.81 142 THR B N 1
ATOM 3602 C CA . THR B 1 142 ? 7.16 27.484 23.406 1 96.81 142 THR B CA 1
ATOM 3603 C C . THR B 1 142 ? 6.039 27.375 22.375 1 96.81 142 THR B C 1
ATOM 3605 O O . THR B 1 142 ? 5.789 26.297 21.828 1 96.81 142 THR B O 1
ATOM 3608 N N . ASP B 1 143 ? 5.367 28.5 22.109 1 96.94 143 ASP B N 1
ATOM 3609 C CA . ASP B 1 143 ? 4.344 28.531 21.062 1 96.94 143 ASP B CA 1
ATOM 3610 C C . ASP B 1 143 ? 4.926 28.125 19.703 1 96.94 143 ASP B C 1
ATOM 3612 O O . ASP B 1 143 ? 4.297 27.391 18.953 1 96.94 143 ASP B O 1
ATOM 3616 N N . GLU B 1 144 ? 6.094 28.578 19.5 1 97.31 144 GLU B N 1
ATOM 3617 C CA . GLU B 1 144 ? 6.75 28.328 18.219 1 97.31 144 GLU B CA 1
ATOM 3618 C C . GLU B 1 144 ? 6.992 26.844 18 1 97.31 144 GLU B C 1
ATOM 3620 O O . GLU B 1 144 ? 6.684 26.297 16.938 1 97.31 144 GLU B O 1
ATOM 3625 N N . ASP B 1 145 ? 7.527 26.156 19.031 1 97.12 145 ASP B N 1
ATOM 3626 C CA . ASP B 1 145 ? 7.781 24.719 18.922 1 97.12 145 ASP B CA 1
ATOM 3627 C C . ASP B 1 145 ? 6.473 23.938 18.828 1 97.12 145 ASP B C 1
ATOM 3629 O O . ASP B 1 145 ? 6.363 23 18.047 1 97.12 145 ASP B O 1
ATOM 3633 N N . ALA B 1 146 ? 5.488 24.375 19.609 1 97.25 146 ALA B N 1
ATOM 3634 C CA . ALA B 1 146 ? 4.199 23.688 19.641 1 97.25 146 ALA B CA 1
ATOM 3635 C C . ALA B 1 146 ? 3.496 23.766 18.281 1 97.25 146 ALA B C 1
ATOM 3637 O O . ALA B 1 146 ? 2.801 22.828 17.891 1 97.25 146 ALA B O 1
ATOM 3638 N N . LEU B 1 147 ? 3.693 24.891 17.625 1 97.44 147 LEU B N 1
ATOM 3639 C CA . LEU B 1 147 ? 3.055 25.125 16.328 1 97.44 147 LEU B CA 1
ATOM 3640 C C . LEU B 1 147 ? 3.408 24.016 15.336 1 97.44 147 LEU B C 1
ATOM 3642 O O . LEU B 1 147 ? 2.592 23.656 14.492 1 97.44 147 LEU B O 1
ATOM 3646 N N . LEU B 1 148 ? 4.605 23.453 15.477 1 97.75 148 LEU B N 1
ATOM 3647 C CA . LEU B 1 148 ? 5.113 22.438 14.547 1 97.75 148 LEU B CA 1
ATOM 3648 C C . LEU B 1 148 ? 4.441 21.094 14.781 1 97.75 148 LEU B C 1
ATOM 3650 O O . LEU B 1 148 ? 4.551 20.188 13.953 1 97.75 148 LEU B O 1
ATOM 3654 N N . LEU B 1 149 ? 3.689 21 15.883 1 98 149 LEU B N 1
ATOM 3655 C CA . LEU B 1 149 ? 3.002 19.75 16.219 1 98 149 LEU B CA 1
ATOM 3656 C C . LEU B 1 149 ? 1.539 19.812 15.797 1 98 149 LEU B C 1
ATOM 3658 O O . LEU B 1 149 ? 0.819 18.812 15.898 1 98 149 LEU B O 1
ATOM 3662 N N . ALA B 1 150 ? 1.145 20.953 15.25 1 97.81 150 ALA B N 1
ATOM 3663 C CA . ALA B 1 150 ? -0.235 21.062 14.781 1 97.81 150 ALA B CA 1
ATOM 3664 C C . ALA B 1 150 ? -0.454 20.219 13.531 1 97.81 150 ALA B C 1
ATOM 3666 O O . ALA B 1 150 ? -1.527 19.641 13.344 1 97.81 150 ALA B O 1
ATOM 3667 N N . ASP B 1 151 ? 0.601 20.141 12.695 1 97.75 151 ASP B N 1
ATOM 3668 C CA . ASP B 1 151 ? 0.386 19.469 11.422 1 97.75 151 ASP B CA 1
ATOM 3669 C C . ASP B 1 151 ? 1.665 18.781 10.938 1 97.75 151 ASP B C 1
ATOM 3671 O O . ASP B 1 151 ? 1.738 17.547 10.891 1 97.75 151 ASP B O 1
ATOM 3675 N N . ILE B 1 152 ? 2.791 19.453 10.703 1 96.94 152 ILE B N 1
ATOM 3676 C CA . ILE B 1 152 ? 3.902 18.969 9.898 1 96.94 152 ILE B CA 1
ATOM 3677 C C . ILE B 1 152 ? 4.547 17.766 10.57 1 96.94 152 ILE B C 1
ATOM 3679 O O . ILE B 1 152 ? 4.836 16.766 9.922 1 96.94 152 ILE B O 1
ATOM 3683 N N . LEU B 1 153 ? 4.777 17.844 11.945 1 98.38 153 LEU B N 1
ATOM 3684 C CA . LEU B 1 153 ? 5.441 16.734 12.609 1 98.38 153 LEU B CA 1
ATOM 3685 C C . LEU B 1 153 ? 4.531 15.508 12.664 1 98.38 153 LEU B C 1
ATOM 3687 O O . LEU B 1 153 ? 4.918 14.422 12.234 1 98.38 153 LEU B O 1
ATOM 3691 N N . PRO B 1 154 ? 3.23 15.711 13.078 1 98.75 154 PRO B N 1
ATOM 3692 C CA . PRO B 1 154 ? 2.357 14.539 13.031 1 98.75 154 PRO B CA 1
ATOM 3693 C C . PRO B 1 154 ? 2.158 14.008 11.609 1 98.75 154 PRO B C 1
ATOM 3695 O O . PRO B 1 154 ? 2.094 12.797 11.406 1 98.75 154 PRO B O 1
ATOM 3698 N N . THR B 1 155 ? 2.072 14.898 10.633 1 98.56 155 THR B N 1
ATOM 3699 C CA . THR B 1 155 ? 1.877 14.477 9.25 1 98.56 155 THR B CA 1
ATOM 3700 C C . THR B 1 155 ? 3.041 13.609 8.781 1 98.56 155 THR B C 1
ATOM 3702 O O . THR B 1 155 ? 2.838 12.492 8.305 1 98.56 155 THR B O 1
ATOM 3705 N N . SER B 1 156 ? 4.246 14.102 8.938 1 98.62 156 SER B N 1
ATOM 3706 C CA . SER B 1 156 ? 5.426 13.367 8.492 1 98.62 156 SER B CA 1
ATOM 3707 C C . SER B 1 156 ? 5.586 12.055 9.258 1 98.62 156 SER B C 1
ATOM 3709 O O . SER B 1 156 ? 5.949 11.031 8.672 1 98.62 156 SER B O 1
ATOM 3711 N N . TYR B 1 157 ? 5.34 12.133 10.555 1 98.88 157 TYR B N 1
ATOM 3712 C CA . TYR B 1 157 ? 5.496 10.961 11.398 1 98.88 157 TYR B CA 1
ATOM 3713 C C . TYR B 1 157 ? 4.477 9.883 11.039 1 98.88 157 TYR B C 1
ATOM 3715 O O . TYR B 1 157 ? 4.84 8.727 10.82 1 98.88 157 TYR B O 1
ATOM 3723 N N . GLU B 1 158 ? 3.191 10.281 11 1 98.88 158 GLU B N 1
ATOM 3724 C CA . GLU B 1 158 ? 2.119 9.312 10.812 1 98.88 158 GLU B CA 1
ATOM 3725 C C . GLU B 1 158 ? 2.051 8.836 9.367 1 98.88 158 GLU B C 1
ATOM 3727 O O . GLU B 1 158 ? 2.076 7.629 9.102 1 98.88 158 GLU B O 1
ATOM 3732 N N . VAL B 1 159 ? 2.023 9.766 8.375 1 98.81 159 VAL B N 1
ATOM 3733 C CA . VAL B 1 159 ? 1.718 9.445 6.984 1 98.81 159 VAL B CA 1
ATOM 3734 C C . VAL B 1 159 ? 2.998 9.047 6.254 1 98.81 159 VAL B C 1
ATOM 3736 O O . VAL B 1 159 ? 2.951 8.336 5.25 1 98.81 159 VAL B O 1
ATOM 3739 N N . GLY B 1 160 ? 4.141 9.461 6.77 1 98.88 160 GLY B N 1
ATOM 3740 C CA . GLY B 1 160 ? 5.422 9.117 6.176 1 98.88 160 GLY B CA 1
ATOM 3741 C C . GLY B 1 160 ? 6.113 7.965 6.875 1 98.88 160 GLY B C 1
ATOM 3742 O O . GLY B 1 160 ? 6.105 6.832 6.383 1 98.88 160 GLY B O 1
ATOM 3743 N N . VAL B 1 161 ? 6.547 8.234 8.102 1 98.94 161 VAL B N 1
ATOM 3744 C CA . VAL B 1 161 ? 7.461 7.348 8.812 1 98.94 161 VAL B CA 1
ATOM 3745 C C . VAL B 1 161 ? 6.711 6.098 9.281 1 98.94 161 VAL B C 1
ATOM 3747 O O . VAL B 1 161 ? 7.152 4.977 9.023 1 98.94 161 VAL B O 1
ATOM 3750 N N . ARG B 1 162 ? 5.562 6.293 9.93 1 98.81 162 ARG B N 1
ATOM 3751 C CA . ARG B 1 162 ? 4.812 5.152 10.445 1 98.81 162 ARG B CA 1
ATOM 3752 C C . ARG B 1 162 ? 4.176 4.355 9.312 1 98.81 162 ARG B C 1
ATOM 3754 O O . ARG B 1 162 ? 4.297 3.131 9.266 1 98.81 162 ARG B O 1
ATOM 3761 N N . ASN B 1 163 ? 3.488 5.023 8.406 1 98.81 163 ASN B N 1
ATOM 3762 C CA . ASN B 1 163 ? 2.879 4.316 7.285 1 98.81 163 ASN B CA 1
ATOM 3763 C C . ASN B 1 163 ? 3.928 3.615 6.426 1 98.81 163 ASN B C 1
ATOM 3765 O O . ASN B 1 163 ? 3.676 2.535 5.891 1 98.81 163 ASN B O 1
ATOM 3769 N N . GLY B 1 164 ? 5.109 4.242 6.281 1 98.88 164 GLY B N 1
ATOM 3770 C CA . GLY B 1 164 ? 6.211 3.613 5.574 1 98.88 164 GLY B CA 1
ATOM 3771 C C . GLY B 1 164 ? 6.863 2.492 6.359 1 98.88 164 GLY B C 1
ATOM 3772 O O . GLY B 1 164 ? 7.695 1.754 5.824 1 98.88 164 GLY B O 1
ATOM 3773 N N . ARG B 1 165 ? 6.582 2.361 7.602 1 98.75 165 ARG B N 1
ATOM 3774 C CA . ARG B 1 165 ? 7.133 1.365 8.516 1 98.75 165 ARG B CA 1
ATOM 3775 C C . ARG B 1 165 ? 8.656 1.463 8.578 1 98.75 165 ARG B C 1
ATOM 3777 O O . ARG B 1 165 ? 9.352 0.457 8.445 1 98.75 165 ARG B O 1
ATOM 3784 N N . VAL B 1 166 ? 9.133 2.662 8.703 1 98.88 166 VAL B N 1
ATOM 3785 C CA . VAL B 1 166 ? 10.57 2.861 8.883 1 98.88 166 VAL B CA 1
ATOM 3786 C C . VAL B 1 166 ? 11.055 2.09 10.109 1 98.88 166 VAL B C 1
ATOM 3788 O O . VAL B 1 166 ? 10.383 2.086 11.148 1 98.88 166 VAL B O 1
ATOM 3791 N N . GLY B 1 167 ? 12.18 1.387 9.992 1 98.5 167 GLY B N 1
ATOM 3792 C CA . GLY B 1 167 ? 12.711 0.608 11.094 1 98.5 167 GLY B CA 1
ATOM 3793 C C . GLY B 1 167 ? 14.234 0.589 11.141 1 98.5 167 GLY B C 1
ATOM 3794 O O . GLY B 1 167 ? 14.891 1.177 10.273 1 98.5 167 GLY B O 1
ATOM 3795 N N . PRO B 1 168 ? 14.711 -0.1 12.172 1 97.94 168 PRO B N 1
ATOM 3796 C CA . PRO B 1 168 ? 16.156 -0.168 12.336 1 97.94 168 PRO B CA 1
ATOM 3797 C C . PRO B 1 168 ? 16.875 -0.734 11.109 1 97.94 168 PRO B C 1
ATOM 3799 O O . PRO B 1 168 ? 16.422 -1.739 10.547 1 97.94 168 PRO B O 1
ATOM 3802 N N . GLY B 1 169 ? 17.922 -0.003 10.68 1 97.69 169 GLY B N 1
ATOM 3803 C CA . GLY B 1 169 ? 18.766 -0.516 9.602 1 97.69 169 GLY B CA 1
ATOM 3804 C C . GLY B 1 169 ? 18.25 -0.164 8.227 1 97.69 169 GLY B C 1
ATOM 3805 O O . GLY B 1 169 ? 18.922 -0.384 7.223 1 97.69 169 GLY B O 1
ATOM 3806 N N . ASP B 1 170 ? 17.062 0.457 8.086 1 98.62 170 ASP B N 1
ATOM 3807 C CA . ASP B 1 170 ? 16.469 0.778 6.797 1 98.62 170 ASP B CA 1
ATOM 3808 C C . ASP B 1 170 ? 17.266 1.856 6.066 1 98.62 170 ASP B C 1
ATOM 3810 O O . ASP B 1 170 ? 17.859 2.732 6.699 1 98.62 170 ASP B O 1
ATOM 3814 N N . THR B 1 171 ? 17.328 1.72 4.781 1 98.88 171 THR B N 1
ATOM 3815 C CA . THR B 1 171 ? 17.625 2.859 3.92 1 98.88 171 THR B CA 1
ATOM 3816 C C . THR B 1 171 ? 16.344 3.605 3.553 1 98.88 171 THR B C 1
ATOM 3818 O O . THR B 1 171 ? 15.438 3.031 2.943 1 98.88 171 THR B O 1
ATOM 3821 N N . VAL B 1 172 ? 16.281 4.883 3.957 1 98.94 172 VAL B N 1
ATOM 3822 C CA . VAL B 1 172 ? 15.078 5.68 3.752 1 98.94 172 VAL B CA 1
ATOM 3823 C C . VAL B 1 172 ? 15.367 6.816 2.773 1 98.94 172 VAL B C 1
ATOM 3825 O O . VAL B 1 172 ? 16.281 7.621 3.002 1 98.94 172 VAL B O 1
ATOM 3828 N N . ALA B 1 173 ? 14.656 6.816 1.649 1 98.94 173 ALA B N 1
ATOM 3829 C CA . ALA B 1 173 ? 14.727 7.934 0.708 1 98.94 173 ALA B CA 1
ATOM 3830 C C . ALA B 1 173 ? 13.57 8.906 0.92 1 98.94 173 ALA B C 1
ATOM 3832 O O . ALA B 1 173 ? 12.398 8.516 0.845 1 98.94 173 ALA B O 1
ATOM 3833 N N . ILE B 1 174 ? 13.867 10.117 1.216 1 98.94 174 ILE B N 1
ATOM 3834 C CA . ILE B 1 174 ? 12.867 11.164 1.396 1 98.94 174 ILE B CA 1
ATOM 3835 C C . ILE B 1 174 ? 12.938 12.148 0.235 1 98.94 174 ILE B C 1
ATOM 3837 O O . ILE B 1 174 ? 13.922 12.883 0.093 1 98.94 174 ILE B O 1
ATOM 3841 N N . VAL B 1 175 ? 11.906 12.148 -0.592 1 98.94 175 VAL B N 1
ATOM 3842 C CA . VAL B 1 175 ? 11.859 12.992 -1.782 1 98.94 175 VAL B CA 1
ATOM 3843 C C . VAL B 1 175 ? 11.07 14.266 -1.481 1 98.94 175 VAL B C 1
ATOM 3845 O O . VAL B 1 175 ? 9.844 14.234 -1.363 1 98.94 175 VAL B O 1
ATOM 3848 N N . GLY B 1 176 ? 11.719 15.367 -1.505 1 98.12 176 GLY B N 1
ATOM 3849 C CA . GLY B 1 176 ? 11.219 16.641 -1.011 1 98.12 176 GLY B CA 1
ATOM 3850 C C . GLY B 1 176 ? 11.773 17 0.355 1 98.12 176 GLY B C 1
ATOM 3851 O O . GLY B 1 176 ? 11.555 16.281 1.331 1 98.12 176 GLY B O 1
ATOM 3852 N N . ALA B 1 177 ? 12.508 18.125 0.372 1 97.38 177 ALA B N 1
ATOM 3853 C CA . ALA B 1 177 ? 13.117 18.547 1.631 1 97.38 177 ALA B CA 1
ATOM 3854 C C . ALA B 1 177 ? 12.516 19.875 2.1 1 97.38 177 ALA B C 1
ATOM 3856 O O . ALA B 1 177 ? 13.242 20.75 2.578 1 97.38 177 ALA B O 1
ATOM 3857 N N . GLY B 1 178 ? 11.234 20.031 1.795 1 95.5 178 GLY B N 1
ATOM 3858 C CA . GLY B 1 178 ? 10.484 21.078 2.473 1 95.5 178 GLY B CA 1
ATOM 3859 C C . GLY B 1 178 ? 10.164 20.75 3.918 1 95.5 178 GLY B C 1
ATOM 3860 O O . GLY B 1 178 ? 10.789 19.859 4.504 1 95.5 178 GLY B O 1
ATOM 3861 N N . PRO B 1 179 ? 9.234 21.5 4.488 1 95.94 179 PRO B N 1
ATOM 3862 C CA . PRO B 1 179 ? 8.914 21.281 5.902 1 95.94 179 PRO B CA 1
ATOM 3863 C C . PRO B 1 179 ? 8.516 19.828 6.195 1 95.94 179 PRO B C 1
ATOM 3865 O O . PRO B 1 179 ? 8.969 19.25 7.188 1 95.94 179 PRO B O 1
ATOM 3868 N N . ILE B 1 180 ? 7.703 19.234 5.367 1 97.38 180 ILE B N 1
ATOM 3869 C CA . ILE B 1 180 ? 7.25 17.859 5.551 1 97.38 180 ILE B CA 1
ATOM 3870 C C . ILE B 1 180 ? 8.445 16.906 5.457 1 97.38 180 ILE B C 1
ATOM 3872 O O . ILE B 1 180 ? 8.609 16.031 6.305 1 97.38 180 ILE B O 1
ATOM 3876 N N . GLY B 1 181 ? 9.258 17.078 4.457 1 98.44 181 GLY B N 1
ATOM 3877 C CA . GLY B 1 181 ? 10.43 16.234 4.301 1 98.44 181 GLY B CA 1
ATOM 3878 C C . GLY B 1 181 ? 11.398 16.344 5.457 1 98.44 181 GLY B C 1
ATOM 3879 O O . GLY B 1 181 ? 11.922 15.344 5.938 1 98.44 181 GLY B O 1
ATOM 3880 N N . LEU B 1 182 ? 11.672 17.562 5.887 1 98.44 182 LEU B N 1
ATOM 3881 C CA . LEU B 1 182 ? 12.586 17.781 7.012 1 98.44 182 LEU B CA 1
ATOM 3882 C C . LEU B 1 182 ? 12.023 17.141 8.281 1 98.44 182 LEU B C 1
ATOM 3884 O O . LEU B 1 182 ? 12.766 16.516 9.047 1 98.44 182 LEU B O 1
ATOM 3888 N N . ALA B 1 183 ? 10.719 17.344 8.484 1 98.5 183 ALA B N 1
ATOM 3889 C CA . ALA B 1 183 ? 10.078 16.703 9.625 1 98.5 183 ALA B CA 1
ATOM 3890 C C . ALA B 1 183 ? 10.18 15.188 9.531 1 98.5 183 ALA B C 1
ATOM 3892 O O . ALA B 1 183 ? 10.312 14.5 10.555 1 98.5 183 ALA B O 1
ATOM 3893 N N . ALA B 1 184 ? 10.117 14.633 8.32 1 98.88 184 ALA B N 1
ATOM 3894 C CA . ALA B 1 184 ? 10.273 13.195 8.125 1 98.88 184 ALA B CA 1
ATOM 3895 C C . ALA B 1 184 ? 11.68 12.742 8.5 1 98.88 184 ALA B C 1
ATOM 3897 O O . ALA B 1 184 ? 11.859 11.672 9.086 1 98.88 184 ALA B O 1
ATOM 3898 N N . ILE B 1 185 ? 12.68 13.57 8.148 1 98.81 185 ILE B N 1
ATOM 3899 C CA . ILE B 1 185 ? 14.047 13.258 8.539 1 98.81 185 ILE B CA 1
ATOM 3900 C C . ILE B 1 185 ? 14.148 13.188 10.062 1 98.81 185 ILE B C 1
ATOM 3902 O O . ILE B 1 185 ? 14.633 12.195 10.617 1 98.81 185 ILE B O 1
ATOM 3906 N N . ILE B 1 186 ? 13.594 14.195 10.711 1 98.5 186 ILE B N 1
ATOM 3907 C CA . ILE B 1 186 ? 13.664 14.305 12.164 1 98.5 186 ILE B CA 1
ATOM 3908 C C . ILE B 1 186 ? 12.977 13.094 12.805 1 98.5 186 ILE B C 1
ATOM 3910 O O . ILE B 1 186 ? 13.555 12.438 13.672 1 98.5 186 ILE B O 1
ATOM 3914 N N . THR B 1 187 ? 11.797 12.75 12.352 1 98.62 187 THR B N 1
ATOM 3915 C CA . THR B 1 187 ? 11.008 11.711 13.008 1 98.62 187 THR B CA 1
ATOM 3916 C C . THR B 1 187 ? 11.492 10.328 12.602 1 98.62 187 THR B C 1
ATOM 3918 O O . THR B 1 187 ? 11.344 9.359 13.352 1 98.62 187 THR B O 1
ATOM 3921 N N . ALA B 1 188 ? 12.102 10.148 11.398 1 98.75 188 ALA B N 1
ATOM 3922 C CA . ALA B 1 188 ? 12.664 8.867 10.992 1 98.75 188 ALA B CA 1
ATOM 3923 C C . ALA B 1 188 ? 13.773 8.43 11.945 1 98.75 188 ALA B C 1
ATOM 3925 O O . ALA B 1 188 ? 13.945 7.238 12.211 1 98.75 188 ALA B O 1
ATOM 3926 N N . HIS B 1 189 ? 14.477 9.375 12.5 1 98.25 189 HIS B N 1
ATOM 3927 C CA . HIS B 1 189 ? 15.586 9.078 13.398 1 98.25 189 HIS B CA 1
ATOM 3928 C C . HIS B 1 189 ? 15.102 8.383 14.664 1 98.25 189 HIS B C 1
ATOM 3930 O O . HIS B 1 189 ? 15.875 7.711 15.344 1 98.25 189 HIS B O 1
ATOM 3936 N N . LEU B 1 190 ? 13.828 8.531 14.977 1 97.75 190 LEU B N 1
ATOM 3937 C CA . LEU B 1 190 ? 13.266 7.859 16.141 1 97.75 190 LEU B CA 1
ATOM 3938 C C . LEU B 1 190 ? 13.312 6.344 15.961 1 97.75 190 LEU B C 1
ATOM 3940 O O . LEU B 1 190 ? 13.148 5.598 16.922 1 97.75 190 LEU B O 1
ATOM 3944 N N . TYR B 1 191 ? 13.57 5.785 14.75 1 98.31 191 TYR B N 1
ATOM 3945 C CA . TYR B 1 191 ? 13.469 4.359 14.469 1 98.31 191 TYR B CA 1
ATOM 3946 C C . TYR B 1 191 ? 14.812 3.801 14.016 1 98.31 191 TYR B C 1
ATOM 3948 O O . TYR B 1 191 ? 14.883 2.695 13.477 1 98.31 191 TYR B O 1
ATOM 3956 N N . SER B 1 192 ? 15.867 4.566 14.055 1 97.88 192 SER B N 1
ATOM 3957 C CA . SER B 1 192 ? 17.25 4.164 13.867 1 97.88 192 SER B CA 1
ATOM 3958 C C . SER B 1 192 ? 17.484 3.584 12.477 1 97.88 192 SER B C 1
ATOM 3960 O O . SER B 1 192 ? 18.047 2.498 12.336 1 97.88 192 SER B O 1
ATOM 3962 N N . PRO B 1 193 ? 17.094 4.266 11.414 1 98.38 193 PRO B N 1
ATOM 3963 C CA . PRO B 1 193 ? 17.484 3.795 10.078 1 98.38 193 PRO B CA 1
ATOM 3964 C C . PRO B 1 193 ? 18.984 3.836 9.859 1 98.38 193 PRO B C 1
ATOM 3966 O O . PRO B 1 193 ? 19.703 4.578 10.547 1 98.38 193 PRO B O 1
ATOM 3969 N N . SER B 1 194 ? 19.484 2.986 8.922 1 97.81 194 SER B N 1
ATOM 3970 C CA . SER B 1 194 ? 20.922 2.955 8.641 1 97.81 194 SER B CA 1
ATOM 3971 C C . SER B 1 194 ? 21.344 4.16 7.805 1 97.81 194 SER B C 1
ATOM 3973 O O . SER B 1 194 ? 22.484 4.625 7.914 1 97.81 194 SER B O 1
ATOM 3975 N N . ARG B 1 195 ? 20.406 4.617 7 1 98.38 195 ARG B N 1
ATOM 3976 C CA . ARG B 1 195 ? 20.719 5.73 6.117 1 98.38 195 ARG B CA 1
ATOM 3977 C C . ARG B 1 195 ? 19.453 6.508 5.742 1 98.38 195 ARG B C 1
ATOM 3979 O O . ARG B 1 195 ? 18.422 5.91 5.438 1 98.38 195 ARG B O 1
ATOM 3986 N N . ILE B 1 196 ? 19.547 7.797 5.797 1 98.88 196 ILE B N 1
ATOM 3987 C CA . ILE B 1 196 ? 18.516 8.695 5.273 1 98.88 196 ILE B CA 1
ATOM 3988 C C . ILE B 1 196 ? 19.078 9.477 4.086 1 98.88 196 ILE B C 1
ATOM 3990 O O . ILE B 1 196 ? 20.062 10.195 4.219 1 98.88 196 ILE B O 1
ATOM 3994 N N . ILE B 1 197 ? 18.469 9.305 2.926 1 98.94 197 ILE B N 1
ATOM 3995 C CA . ILE B 1 197 ? 18.797 10.016 1.697 1 98.94 197 ILE B CA 1
ATOM 3996 C C . ILE B 1 197 ? 17.734 11.07 1.404 1 98.94 197 ILE B C 1
ATOM 3998 O O . ILE B 1 197 ? 16.562 10.742 1.193 1 98.94 197 ILE B O 1
ATOM 4002 N N . ALA B 1 198 ? 18.109 12.32 1.416 1 98.94 198 ALA B N 1
ATOM 4003 C CA . ALA B 1 198 ? 17.188 13.391 1.062 1 98.94 198 ALA B CA 1
ATOM 4004 C C . ALA B 1 198 ? 17.375 13.82 -0.389 1 98.94 198 ALA B C 1
ATOM 4006 O O . ALA B 1 198 ? 18.5 13.977 -0.857 1 98.94 198 ALA B O 1
ATOM 4007 N N . VAL B 1 199 ? 16.312 13.953 -1.08 1 98.88 199 VAL B N 1
ATOM 4008 C CA . VAL B 1 199 ? 16.312 14.344 -2.484 1 98.88 199 VAL B CA 1
ATOM 4009 C C . VAL B 1 199 ? 15.531 15.641 -2.668 1 98.88 199 VAL B C 1
ATOM 4011 O O . VAL B 1 199 ? 14.406 15.766 -2.174 1 98.88 199 VAL B O 1
ATOM 4014 N N . ASP B 1 200 ? 16.062 16.641 -3.348 1 98 200 ASP B N 1
ATOM 4015 C CA . ASP B 1 200 ? 15.383 17.891 -3.652 1 98 200 ASP B CA 1
ATOM 4016 C C . ASP B 1 200 ? 16.031 18.578 -4.852 1 98 200 ASP B C 1
ATOM 4018 O O . ASP B 1 200 ? 17.141 18.234 -5.254 1 98 200 ASP B O 1
ATOM 4022 N N . LEU B 1 201 ? 15.266 19.484 -5.43 1 95.38 201 LEU B N 1
ATOM 4023 C CA . LEU B 1 201 ? 15.781 20.281 -6.547 1 95.38 201 LEU B CA 1
ATOM 4024 C C . LEU B 1 201 ? 16.672 21.406 -6.055 1 95.38 201 LEU B C 1
ATOM 4026 O O . LEU B 1 201 ? 17.625 21.797 -6.727 1 95.38 201 LEU B O 1
ATOM 4030 N N . ALA B 1 202 ? 16.344 21.984 -4.883 1 93.38 202 ALA B N 1
ATOM 4031 C CA . ALA B 1 202 ? 16.984 23.203 -4.391 1 93.38 202 ALA B CA 1
ATOM 4032 C C . ALA B 1 202 ? 18.141 22.859 -3.463 1 93.38 202 ALA B C 1
ATOM 4034 O O . ALA B 1 202 ? 17.969 22.141 -2.471 1 93.38 202 ALA B O 1
ATOM 4035 N N . ARG B 1 203 ? 19.297 23.469 -3.691 1 92.69 203 ARG B N 1
ATOM 4036 C CA . ARG B 1 203 ? 20.484 23.234 -2.871 1 92.69 203 ARG B CA 1
ATOM 4037 C C . ARG B 1 203 ? 20.25 23.703 -1.438 1 92.69 203 ARG B C 1
ATOM 4039 O O . ARG B 1 203 ? 20.734 23.062 -0.491 1 92.69 203 ARG B O 1
ATOM 4046 N N . SER B 1 204 ? 19.594 24.781 -1.309 1 92.25 204 SER B N 1
ATOM 4047 C CA . SER B 1 204 ? 19.328 25.312 0.028 1 92.25 204 SER B CA 1
ATOM 4048 C C . SER B 1 204 ? 18.531 24.328 0.868 1 92.25 204 SER B C 1
ATOM 4050 O O . SER B 1 204 ? 18.781 24.172 2.068 1 92.25 204 SER B O 1
ATOM 4052 N N . ARG B 1 205 ? 17.625 23.641 0.24 1 94.44 205 ARG B N 1
ATOM 4053 C CA . ARG B 1 205 ? 16.812 22.625 0.93 1 94.44 205 ARG B CA 1
ATOM 4054 C C . ARG B 1 205 ? 17.656 21.406 1.265 1 94.44 205 ARG B C 1
ATOM 4056 O O . ARG B 1 205 ? 17.469 20.781 2.318 1 94.44 205 ARG B O 1
ATOM 4063 N N . LEU B 1 206 ? 18.516 21.062 0.346 1 97.12 206 LEU B N 1
ATOM 4064 C CA . LEU B 1 206 ? 19.406 19.938 0.6 1 97.12 206 LEU B CA 1
ATOM 4065 C C . LEU B 1 206 ? 20.359 20.25 1.763 1 97.12 206 LEU B C 1
ATOM 4067 O O . LEU B 1 206 ? 20.609 19.375 2.602 1 97.12 206 LEU B O 1
ATOM 4071 N N . ASP B 1 207 ? 20.828 21.516 1.83 1 96 207 ASP B N 1
ATOM 4072 C CA . ASP B 1 207 ? 21.656 21.938 2.955 1 96 207 ASP B CA 1
ATOM 4073 C C . ASP B 1 207 ? 20.891 21.812 4.273 1 96 207 ASP B C 1
ATOM 4075 O O . ASP B 1 207 ? 21.438 21.344 5.273 1 96 207 ASP B O 1
ATOM 4079 N N . ALA B 1 208 ? 19.672 22.25 4.211 1 95.88 208 ALA B N 1
ATOM 4080 C CA . ALA B 1 208 ? 18.828 22.125 5.398 1 95.88 208 ALA B CA 1
ATOM 4081 C C . ALA B 1 208 ? 18.641 20.656 5.785 1 95.88 208 ALA B C 1
ATOM 4083 O O . ALA B 1 208 ? 18.703 20.312 6.965 1 95.88 208 ALA B O 1
ATOM 4084 N N . ALA B 1 209 ? 18.438 19.797 4.805 1 98.19 209 ALA B N 1
ATOM 4085 C CA . ALA B 1 209 ? 18.25 18.375 5.059 1 98.19 209 ALA B CA 1
ATOM 4086 C C . ALA B 1 209 ? 19.453 17.781 5.777 1 98.19 209 ALA B C 1
ATOM 4088 O O . ALA B 1 209 ? 19.297 16.984 6.715 1 98.19 209 ALA B O 1
ATOM 4089 N N . GLU B 1 210 ? 20.609 18.141 5.332 1 98.06 210 GLU B N 1
ATOM 4090 C CA . GLU B 1 210 ? 21.828 17.672 5.992 1 98.06 210 GLU B CA 1
ATOM 4091 C C . GLU B 1 210 ? 21.875 18.141 7.445 1 98.06 210 GLU B C 1
ATOM 4093 O O . GLU B 1 210 ? 22.219 17.359 8.336 1 98.06 210 GLU B O 1
ATOM 4098 N N . ARG B 1 211 ? 21.5 19.344 7.66 1 96.94 211 ARG B N 1
ATOM 4099 C CA . ARG B 1 211 ? 21.516 19.906 9.008 1 96.94 211 ARG B CA 1
ATOM 4100 C C . ARG B 1 211 ? 20.531 19.172 9.914 1 96.94 211 ARG B C 1
ATOM 4102 O O . ARG B 1 211 ? 20.797 19.016 11.109 1 96.94 211 ARG B O 1
ATOM 4109 N N . PHE B 1 212 ? 19.469 18.734 9.32 1 97.44 212 PHE B N 1
ATOM 4110 C CA . PHE B 1 212 ? 18.438 18.109 10.133 1 97.44 212 PHE B CA 1
ATOM 4111 C C . PHE B 1 212 ? 18.672 16.609 10.266 1 97.44 212 PHE B C 1
ATOM 4113 O O . PHE B 1 212 ? 17.906 15.914 10.938 1 97.44 212 PHE B O 1
ATOM 4120 N N . GLY B 1 213 ? 19.703 16.078 9.57 1 97.94 213 GLY B N 1
ATOM 4121 C CA . GLY B 1 213 ? 20.094 14.711 9.914 1 97.94 213 GLY B CA 1
ATOM 4122 C C . GLY B 1 213 ? 20.094 13.773 8.727 1 97.94 213 GLY B C 1
ATOM 4123 O O . GLY B 1 213 ? 20.281 12.562 8.883 1 97.94 213 GLY B O 1
ATOM 4124 N N . ALA B 1 214 ? 19.922 14.25 7.523 1 98.75 214 ALA B N 1
ATOM 4125 C CA . ALA B 1 214 ? 20.109 13.375 6.367 1 98.75 214 ALA B CA 1
ATOM 4126 C C . ALA B 1 214 ? 21.578 12.938 6.242 1 98.75 214 ALA B C 1
ATOM 4128 O O . ALA B 1 214 ? 22.484 13.742 6.449 1 98.75 214 ALA B O 1
ATOM 4129 N N . ASP B 1 215 ? 21.797 11.68 5.922 1 98.69 215 ASP B N 1
ATOM 4130 C CA . ASP B 1 215 ? 23.141 11.156 5.762 1 98.69 215 ASP B CA 1
ATOM 4131 C C . ASP B 1 215 ? 23.719 11.508 4.387 1 98.69 215 ASP B C 1
ATOM 4133 O O . ASP B 1 215 ? 24.922 11.648 4.227 1 98.69 215 ASP B O 1
ATOM 4137 N N . THR B 1 216 ? 22.875 11.508 3.447 1 98.62 216 THR B N 1
ATOM 4138 C CA . THR B 1 216 ? 23.219 11.805 2.059 1 98.62 216 THR B CA 1
ATOM 4139 C C . THR B 1 216 ? 22.156 12.688 1.412 1 98.62 216 THR B C 1
ATOM 4141 O O . THR B 1 216 ? 20.969 12.547 1.696 1 98.62 216 THR B O 1
ATOM 4144 N N . VAL B 1 217 ? 22.594 13.648 0.653 1 98.69 217 VAL B N 1
ATOM 4145 C CA . VAL B 1 217 ? 21.656 14.477 -0.106 1 98.69 217 VAL B CA 1
ATOM 4146 C C . VAL B 1 217 ? 21.938 14.328 -1.601 1 98.69 217 VAL B C 1
ATOM 4148 O O . VAL B 1 217 ? 23.094 14.219 -2.018 1 98.69 217 VAL B O 1
ATOM 4151 N N . LEU B 1 218 ? 20.906 14.211 -2.373 1 98.75 218 LEU B N 1
ATOM 4152 C CA . LEU B 1 218 ? 20.984 14.102 -3.826 1 98.75 218 LEU B CA 1
ATOM 4153 C C . LEU B 1 218 ? 20.047 15.102 -4.492 1 98.75 218 LEU B C 1
ATOM 4155 O O . LEU B 1 218 ? 18.922 15.32 -4.016 1 98.75 218 LEU B O 1
ATOM 4159 N N . THR B 1 219 ? 20.516 15.711 -5.59 1 97.94 219 THR B N 1
ATOM 4160 C CA . THR B 1 219 ? 19.562 16.391 -6.457 1 97.94 219 THR B CA 1
ATOM 4161 C C . THR B 1 219 ? 18.656 15.391 -7.152 1 97.94 219 THR B C 1
ATOM 4163 O O . THR B 1 219 ? 18.938 14.188 -7.156 1 97.94 219 THR B O 1
ATOM 4166 N N . THR B 1 220 ? 17.578 15.914 -7.707 1 96 220 THR B N 1
ATOM 4167 C CA . THR B 1 220 ? 16.656 15.039 -8.422 1 96 220 THR B CA 1
ATOM 4168 C C . THR B 1 220 ? 17.359 14.344 -9.586 1 96 220 THR B C 1
ATOM 4170 O O . THR B 1 220 ? 17.031 13.203 -9.93 1 96 220 THR B O 1
ATOM 4173 N N . ALA B 1 221 ? 18.281 15.016 -10.203 1 95.75 221 ALA B N 1
ATOM 4174 C CA . ALA B 1 221 ? 19.047 14.453 -11.312 1 95.75 221 ALA B CA 1
ATOM 4175 C C . ALA B 1 221 ? 19.984 13.344 -10.828 1 95.75 221 ALA B C 1
ATOM 4177 O O . ALA B 1 221 ? 20.219 12.367 -11.547 1 95.75 221 ALA B O 1
ATOM 4178 N N . GLU B 1 222 ? 20.438 13.492 -9.641 1 97.62 222 GLU B N 1
ATOM 4179 C CA . GLU B 1 222 ? 21.391 12.547 -9.07 1 97.62 222 GLU B CA 1
ATOM 4180 C C . GLU B 1 222 ? 20.672 11.336 -8.484 1 97.62 222 GLU B C 1
ATOM 4182 O O . GLU B 1 222 ? 21.266 10.25 -8.375 1 97.62 222 GLU B O 1
ATOM 4187 N N . ALA B 1 223 ? 19.469 11.523 -8.086 1 98.31 223 ALA B N 1
ATOM 4188 C CA . ALA B 1 223 ? 18.734 10.492 -7.379 1 98.31 223 ALA B CA 1
ATOM 4189 C C . ALA B 1 223 ? 18.172 9.445 -8.352 1 98.31 223 ALA B C 1
ATOM 4191 O O . ALA B 1 223 ? 16.969 9.336 -8.523 1 98.31 223 ALA B O 1
ATOM 4192 N N . THR B 1 224 ? 19.094 8.625 -8.922 1 98.25 224 THR B N 1
ATOM 4193 C CA . THR B 1 224 ? 18.703 7.52 -9.789 1 98.25 224 THR B CA 1
ATOM 4194 C C . THR B 1 224 ? 18.594 6.219 -8.992 1 98.25 224 THR B C 1
ATOM 4196 O O . THR B 1 224 ? 19.156 6.109 -7.898 1 98.25 224 THR B O 1
ATOM 4199 N N . PRO B 1 225 ? 17.812 5.254 -9.57 1 98.12 225 PRO B N 1
ATOM 4200 C CA . PRO B 1 225 ? 17.797 3.943 -8.914 1 98.12 225 PRO B CA 1
ATOM 4201 C C . PRO B 1 225 ? 19.188 3.379 -8.664 1 98.12 225 PRO B C 1
ATOM 4203 O O . PRO B 1 225 ? 19.438 2.814 -7.594 1 98.12 225 PRO B O 1
ATOM 4206 N N . GLU B 1 226 ? 20.094 3.479 -9.602 1 98.25 226 GLU B N 1
ATOM 4207 C CA . GLU B 1 226 ? 21.469 2.984 -9.469 1 98.25 226 GLU B CA 1
ATOM 4208 C C . GLU B 1 226 ? 22.188 3.664 -8.305 1 98.25 226 GLU B C 1
ATOM 4210 O O . GLU B 1 226 ? 22.844 3 -7.508 1 98.25 226 GLU B O 1
ATOM 4215 N N . ALA B 1 227 ? 22.047 5.035 -8.203 1 98.56 227 ALA B N 1
ATOM 4216 C CA . ALA B 1 227 ? 22.688 5.781 -7.129 1 98.56 227 ALA B CA 1
ATOM 4217 C C . ALA B 1 227 ? 22.188 5.324 -5.762 1 98.56 227 ALA B C 1
ATOM 4219 O O . ALA B 1 227 ? 22.969 5.129 -4.832 1 98.56 227 ALA B O 1
ATOM 4220 N N . VAL B 1 228 ? 20.875 5.156 -5.652 1 98.62 228 VAL B N 1
ATOM 4221 C CA . VAL B 1 228 ? 20.281 4.758 -4.379 1 98.62 228 VAL B CA 1
ATOM 4222 C C . VAL B 1 228 ? 20.672 3.316 -4.059 1 98.62 228 VAL B C 1
ATOM 4224 O O . VAL B 1 228 ? 20.906 2.975 -2.896 1 98.62 228 VAL B O 1
ATOM 4227 N N . ARG B 1 229 ? 20.734 2.393 -5.074 1 98.44 229 ARG B N 1
ATOM 4228 C CA . ARG B 1 229 ? 21.203 1.028 -4.859 1 98.44 229 ARG B CA 1
ATOM 4229 C C . ARG B 1 229 ? 22.625 1.018 -4.297 1 98.44 229 ARG B C 1
ATOM 4231 O O . ARG B 1 229 ? 22.938 0.245 -3.385 1 98.44 229 ARG B O 1
ATOM 4238 N N . GLU B 1 230 ? 23.453 1.883 -4.809 1 98.06 230 GLU B N 1
ATOM 4239 C CA . GLU B 1 230 ? 24.828 1.967 -4.336 1 98.06 230 GLU B CA 1
ATOM 4240 C C . GLU B 1 230 ? 24.891 2.416 -2.879 1 98.06 230 GLU B C 1
ATOM 4242 O O . GLU B 1 230 ? 25.797 2.031 -2.139 1 98.06 230 GLU B O 1
ATOM 4247 N N . LEU B 1 231 ? 23.875 3.188 -2.471 1 98.06 231 LEU B N 1
ATOM 4248 C CA . LEU B 1 231 ? 23.859 3.748 -1.124 1 98.06 231 LEU B CA 1
ATOM 4249 C C . LEU B 1 231 ? 23.156 2.807 -0.151 1 98.06 231 LEU B C 1
ATOM 4251 O O . LEU B 1 231 ? 23.203 3.018 1.063 1 98.06 231 LEU B O 1
ATOM 4255 N N . SER B 1 232 ? 22.484 1.783 -0.664 1 97 232 SER B N 1
ATOM 4256 C CA . SER B 1 232 ? 21.781 0.84 0.201 1 97 232 SER B CA 1
ATOM 4257 C C . SER B 1 232 ? 22.719 -0.223 0.744 1 97 232 SER B C 1
ATOM 4259 O O . SER B 1 232 ? 23.812 -0.414 0.213 1 97 232 SER B O 1
ATOM 4261 N N . ARG B 1 233 ? 22.359 -0.927 1.818 1 91.38 233 ARG B N 1
ATOM 4262 C CA . ARG B 1 233 ? 23.203 -1.889 2.518 1 91.38 233 ARG B CA 1
ATOM 4263 C C . ARG B 1 233 ? 23.5 -3.102 1.639 1 91.38 233 ARG B C 1
ATOM 4265 O O . ARG B 1 233 ? 24.578 -3.695 1.729 1 91.38 233 ARG B O 1
ATOM 4272 N N . ASP B 1 234 ? 22.562 -3.469 0.815 1 94.38 234 ASP B N 1
ATOM 4273 C CA . ASP B 1 234 ? 22.672 -4.73 0.089 1 94.38 234 ASP B CA 1
ATOM 4274 C C . ASP B 1 234 ? 22.578 -4.508 -1.418 1 94.38 234 ASP B C 1
ATOM 4276 O O . ASP B 1 234 ? 22.438 -5.465 -2.184 1 94.38 234 ASP B O 1
ATOM 4280 N N . GLY B 1 235 ? 22.516 -3.268 -1.817 1 96.75 235 GLY B N 1
ATOM 4281 C CA . GLY B 1 235 ? 22.531 -2.93 -3.232 1 96.75 235 GLY B CA 1
ATOM 4282 C C . GLY B 1 235 ? 21.188 -3.102 -3.9 1 96.75 235 GLY B C 1
ATOM 4283 O O . GLY B 1 235 ? 21.109 -3.199 -5.129 1 96.75 235 GLY B O 1
ATOM 4284 N N . LEU B 1 236 ? 20.094 -3.109 -3.113 1 97.81 236 LEU B N 1
ATOM 4285 C CA . LEU B 1 236 ? 18.797 -3.453 -3.699 1 97.81 236 LEU B CA 1
ATOM 4286 C C . LEU B 1 236 ? 17.875 -2.238 -3.729 1 97.81 236 LEU B C 1
ATOM 4288 O O . LEU B 1 236 ? 16.766 -2.311 -4.266 1 97.81 236 LEU B O 1
ATOM 4292 N N . GLY B 1 237 ? 18.312 -1.084 -3.154 1 98.38 237 GLY B N 1
ATOM 4293 C CA . GLY B 1 237 ? 17.5 0.127 -3.178 1 98.38 237 GLY B CA 1
ATOM 4294 C C . GLY B 1 237 ? 16.969 0.512 -1.812 1 98.38 237 GLY B C 1
ATOM 4295 O O . GLY B 1 237 ? 17.375 -0.052 -0.796 1 98.38 237 GLY B O 1
ATOM 4296 N N . ALA B 1 238 ? 16.125 1.494 -1.784 1 98.88 238 ALA B N 1
ATOM 4297 C CA . ALA B 1 238 ? 15.57 2.006 -0.532 1 98.88 238 ALA B CA 1
ATOM 4298 C C . ALA B 1 238 ? 14.531 1.048 0.039 1 98.88 238 ALA B C 1
ATOM 4300 O O . ALA B 1 238 ? 13.719 0.491 -0.702 1 98.88 238 ALA B O 1
ATOM 4301 N N . ASP B 1 239 ? 14.578 0.835 1.375 1 98.88 239 ASP B N 1
ATOM 4302 C CA . ASP B 1 239 ? 13.516 0.086 2.047 1 98.88 239 ASP B CA 1
ATOM 4303 C C . ASP B 1 239 ? 12.211 0.877 2.066 1 98.88 239 ASP B C 1
ATOM 4305 O O . ASP B 1 239 ? 11.133 0.302 1.938 1 98.88 239 ASP B O 1
ATOM 4309 N N . VAL B 1 240 ? 12.352 2.16 2.24 1 98.94 240 VAL B N 1
ATOM 4310 C CA . VAL B 1 240 ? 11.219 3.078 2.32 1 98.94 240 VAL B CA 1
ATOM 4311 C C . VAL B 1 240 ? 11.508 4.332 1.497 1 98.94 240 VAL B C 1
ATOM 4313 O O . VAL B 1 240 ? 12.609 4.887 1.566 1 98.94 240 VAL B O 1
ATOM 4316 N N . ALA B 1 241 ? 10.617 4.703 0.672 1 99 241 ALA B N 1
ATOM 4317 C CA . ALA B 1 241 ? 10.625 6.012 0.022 1 99 241 ALA B CA 1
ATOM 4318 C C . ALA B 1 241 ? 9.43 6.852 0.469 1 99 241 ALA B C 1
ATOM 4320 O O . ALA B 1 241 ? 8.281 6.402 0.394 1 99 241 ALA B O 1
ATOM 4321 N N . ILE B 1 242 ? 9.672 8.055 0.942 1 98.94 242 ILE B N 1
ATOM 4322 C CA . ILE B 1 242 ? 8.633 8.977 1.386 1 98.94 242 ILE B CA 1
ATOM 4323 C C . ILE B 1 242 ? 8.5 10.117 0.381 1 98.94 242 ILE B C 1
ATOM 4325 O O . ILE B 1 242 ? 9.461 10.836 0.111 1 98.94 242 ILE B O 1
ATOM 4329 N N . GLU B 1 243 ? 7.379 10.234 -0.224 1 98.94 243 GLU B N 1
ATOM 4330 C CA . GLU B 1 243 ? 7.062 11.32 -1.149 1 98.94 243 GLU B CA 1
ATOM 4331 C C . GLU B 1 243 ? 6.508 12.531 -0.408 1 98.94 243 GLU B C 1
ATOM 4333 O O . GLU B 1 243 ? 5.414 12.477 0.154 1 98.94 243 GLU B O 1
ATOM 4338 N N . ALA B 1 244 ? 7.207 13.656 -0.376 1 98.25 244 ALA B N 1
ATOM 4339 C CA . ALA B 1 244 ? 6.855 14.789 0.481 1 98.25 244 ALA B CA 1
ATOM 4340 C C . ALA B 1 244 ? 6.695 16.062 -0.336 1 98.25 244 ALA B C 1
ATOM 4342 O O . ALA B 1 244 ? 6.918 17.172 0.174 1 98.25 244 ALA B O 1
ATOM 4343 N N . VAL B 1 245 ? 6.383 15.969 -1.607 1 96.06 245 VAL B N 1
ATOM 4344 C CA . VAL B 1 245 ? 6.254 17.141 -2.469 1 96.06 245 VAL B CA 1
ATOM 4345 C C . VAL B 1 245 ? 4.812 17.266 -2.961 1 96.06 245 VAL B C 1
ATOM 4347 O O . VAL B 1 245 ? 4.195 18.328 -2.826 1 96.06 245 VAL B O 1
ATOM 4350 N N . GLY B 1 246 ? 4.277 16.219 -3.582 1 95.5 246 GLY B N 1
ATOM 4351 C CA . GLY B 1 246 ? 2.902 16.25 -4.051 1 95.5 246 GLY B CA 1
ATOM 4352 C C . GLY B 1 246 ? 2.785 16.516 -5.539 1 95.5 246 GLY B C 1
ATOM 4353 O O . GLY B 1 246 ? 1.859 17.203 -5.984 1 95.5 246 GLY B O 1
ATOM 4354 N N . VAL B 1 247 ? 3.766 16.047 -6.348 1 96.38 247 VAL B N 1
ATOM 4355 C CA . VAL B 1 247 ? 3.654 16.125 -7.801 1 96.38 247 VAL B CA 1
ATOM 4356 C C . VAL B 1 247 ? 3.902 14.758 -8.414 1 96.38 247 VAL B C 1
ATOM 4358 O O . VAL B 1 247 ? 4.559 13.906 -7.812 1 96.38 247 VAL B O 1
ATOM 4361 N N . PRO B 1 248 ? 3.369 14.5 -9.633 1 98.19 248 PRO B N 1
ATOM 4362 C CA . PRO B 1 248 ? 3.457 13.164 -10.234 1 98.19 248 PRO B CA 1
ATOM 4363 C C . PRO B 1 248 ? 4.895 12.664 -10.352 1 98.19 248 PRO B C 1
ATOM 4365 O O . PRO B 1 248 ? 5.176 11.5 -10.031 1 98.19 248 PRO B O 1
ATOM 4368 N N . GLU B 1 249 ? 5.832 13.508 -10.688 1 98.19 249 GLU B N 1
ATOM 4369 C CA . GLU B 1 249 ? 7.215 13.125 -10.953 1 98.19 249 GLU B CA 1
ATOM 4370 C C . GLU B 1 249 ? 7.895 12.617 -9.688 1 98.19 249 GLU B C 1
ATOM 4372 O O . GLU B 1 249 ? 8.711 11.695 -9.742 1 98.19 249 GLU B O 1
ATOM 4377 N N . THR B 1 250 ? 7.605 13.211 -8.586 1 98.56 250 THR B N 1
ATOM 4378 C CA . THR B 1 250 ? 8.258 12.805 -7.344 1 98.56 250 THR B CA 1
ATOM 4379 C C . THR B 1 250 ? 7.684 11.484 -6.844 1 98.56 250 THR B C 1
ATOM 4381 O O . THR B 1 250 ? 8.398 10.672 -6.258 1 98.56 250 THR B O 1
ATOM 4384 N N . PHE B 1 251 ? 6.402 11.297 -7.066 1 98.75 251 PHE B N 1
ATOM 4385 C CA . PHE B 1 251 ? 5.844 9.984 -6.754 1 98.75 251 PHE B CA 1
ATOM 4386 C C . PHE B 1 251 ? 6.52 8.898 -7.578 1 98.75 251 PHE B C 1
ATOM 4388 O O . PHE B 1 251 ? 6.926 7.867 -7.039 1 98.75 251 PHE B O 1
ATOM 4395 N N . GLU B 1 252 ? 6.535 9.117 -8.859 1 98.75 252 GLU B N 1
ATOM 4396 C CA . GLU B 1 252 ? 7.145 8.141 -9.758 1 98.75 252 GLU B CA 1
ATOM 4397 C C . GLU B 1 252 ? 8.602 7.875 -9.383 1 98.75 252 GLU B C 1
ATOM 4399 O O . GLU B 1 252 ? 9.07 6.738 -9.469 1 98.75 252 GLU B O 1
ATOM 4404 N N . LEU B 1 253 ? 9.289 8.891 -9 1 98.75 253 LEU B N 1
ATOM 4405 C CA . LEU B 1 253 ? 10.664 8.727 -8.539 1 98.75 253 LEU B CA 1
ATOM 4406 C C . LEU B 1 253 ? 10.727 7.816 -7.32 1 98.75 253 LEU B C 1
ATOM 4408 O O . LEU B 1 253 ? 11.539 6.891 -7.27 1 98.75 253 LEU B O 1
ATOM 4412 N N . CYS B 1 254 ? 9.867 8.086 -6.305 1 98.88 254 CYS B N 1
ATOM 4413 C CA . CYS B 1 254 ? 9.828 7.238 -5.113 1 98.88 254 CYS B CA 1
ATOM 4414 C C . CYS B 1 254 ? 9.617 5.777 -5.492 1 98.88 254 CYS B C 1
ATOM 4416 O O . CYS B 1 254 ? 10.305 4.895 -4.977 1 98.88 254 CYS B O 1
ATOM 4418 N N . ALA B 1 255 ? 8.711 5.527 -6.395 1 98.75 255 ALA B N 1
ATOM 4419 C CA . ALA B 1 255 ? 8.375 4.168 -6.816 1 98.75 255 ALA B CA 1
ATOM 4420 C C . ALA B 1 255 ? 9.57 3.5 -7.492 1 98.75 255 ALA B C 1
ATOM 4422 O O . ALA B 1 255 ? 9.742 2.281 -7.402 1 98.75 255 ALA B O 1
ATOM 4423 N N . ARG B 1 256 ? 10.406 4.25 -8.164 1 98.44 256 ARG B N 1
ATOM 4424 C CA . ARG B 1 256 ? 11.57 3.705 -8.852 1 98.44 256 ARG B CA 1
ATOM 4425 C C . ARG B 1 256 ? 12.703 3.422 -7.875 1 98.44 256 ARG B C 1
ATOM 4427 O O . ARG B 1 256 ? 13.523 2.531 -8.109 1 98.44 256 ARG B O 1
ATOM 4434 N N . LEU B 1 257 ? 12.727 4.141 -6.777 1 98.75 257 LEU B N 1
ATOM 4435 C CA . LEU B 1 257 ? 13.875 4.098 -5.879 1 98.75 257 LEU B CA 1
ATOM 4436 C C . LEU B 1 257 ? 13.766 2.918 -4.918 1 98.75 257 LEU B C 1
ATOM 4438 O O . LEU B 1 257 ? 14.773 2.469 -4.359 1 98.75 257 LEU B O 1
ATOM 4442 N N . VAL B 1 258 ? 12.578 2.436 -4.629 1 98.69 258 VAL B N 1
ATOM 4443 C CA . VAL B 1 258 ? 12.375 1.439 -3.58 1 98.69 258 VAL B CA 1
ATOM 4444 C C . VAL B 1 258 ? 12.852 0.072 -4.07 1 98.69 258 VAL B C 1
ATOM 4446 O O . VAL B 1 258 ? 12.781 -0.223 -5.266 1 98.69 258 VAL B O 1
ATOM 4449 N N . ARG B 1 259 ? 13.344 -0.71 -3.197 1 98.38 259 ARG B N 1
ATOM 4450 C CA . ARG B 1 259 ? 13.773 -2.082 -3.451 1 98.38 259 ARG B CA 1
ATOM 4451 C C . ARG B 1 259 ? 12.57 -3.004 -3.643 1 98.38 259 ARG B C 1
ATOM 4453 O O . ARG B 1 259 ? 11.445 -2.646 -3.291 1 98.38 259 ARG B O 1
ATOM 4460 N N . PRO B 1 260 ? 12.75 -4.234 -4.215 1 98.38 260 PRO B N 1
ATOM 4461 C CA . PRO B 1 260 ? 11.672 -5.219 -4.148 1 98.38 260 PRO B CA 1
ATOM 4462 C C . PRO B 1 260 ? 11.203 -5.488 -2.719 1 98.38 260 PRO B C 1
ATOM 4464 O O . PRO B 1 260 ? 12.023 -5.691 -1.823 1 98.38 260 PRO B O 1
ATOM 4467 N N . GLY B 1 261 ? 9.898 -5.438 -2.537 1 98.44 261 GLY B N 1
ATOM 4468 C CA . GLY B 1 261 ? 9.352 -5.586 -1.198 1 98.44 261 GLY B CA 1
ATOM 4469 C C . GLY B 1 261 ? 9.359 -4.297 -0.401 1 98.44 261 GLY B C 1
ATOM 4470 O O . GLY B 1 261 ? 9.008 -4.285 0.779 1 98.44 261 GLY B O 1
ATOM 4471 N N . GLY B 1 262 ? 9.828 -3.232 -1.083 1 98.69 262 GLY B N 1
ATOM 4472 C CA . GLY B 1 262 ? 9.906 -1.951 -0.401 1 98.69 262 GLY B CA 1
ATOM 4473 C C . GLY B 1 262 ? 8.57 -1.261 -0.259 1 98.69 262 GLY B C 1
ATOM 4474 O O . GLY B 1 262 ? 7.543 -1.789 -0.695 1 98.69 262 GLY B O 1
ATOM 4475 N N . ARG B 1 263 ? 8.57 -0.084 0.373 1 98.88 263 ARG B N 1
ATOM 4476 C CA . ARG B 1 263 ? 7.352 0.653 0.687 1 98.88 263 ARG B CA 1
ATOM 4477 C C . ARG B 1 263 ? 7.469 2.111 0.259 1 98.88 263 ARG B C 1
ATOM 4479 O O . ARG B 1 263 ? 8.523 2.73 0.424 1 98.88 263 ARG B O 1
ATOM 4486 N N . VAL B 1 264 ? 6.434 2.641 -0.361 1 98.94 264 VAL B N 1
ATOM 4487 C CA . VAL B 1 264 ? 6.305 4.047 -0.723 1 98.94 264 VAL B CA 1
ATOM 4488 C C . VAL B 1 264 ? 5.211 4.703 0.12 1 98.94 264 VAL B C 1
ATOM 4490 O O . VAL B 1 264 ? 4.047 4.309 0.048 1 98.94 264 VAL B O 1
ATOM 4493 N N . ALA B 1 265 ? 5.574 5.637 0.927 1 98.94 265 ALA B N 1
ATOM 4494 C CA . ALA B 1 265 ? 4.617 6.422 1.696 1 98.94 265 ALA B CA 1
ATOM 4495 C C . ALA B 1 265 ? 4.395 7.793 1.063 1 98.94 265 ALA B C 1
ATOM 4497 O O . ALA B 1 265 ? 5.285 8.648 1.098 1 98.94 265 ALA B O 1
ATOM 4498 N N . ASN B 1 266 ? 3.24 7.992 0.516 1 98.88 266 ASN B N 1
ATOM 4499 C CA . ASN B 1 266 ? 2.906 9.266 -0.106 1 98.88 266 ASN B CA 1
ATOM 4500 C C . ASN B 1 266 ? 2.314 10.25 0.904 1 98.88 266 ASN B C 1
ATOM 4502 O O . ASN B 1 266 ? 1.198 10.047 1.388 1 98.88 266 ASN B O 1
ATOM 4506 N N . VAL B 1 267 ? 3.035 11.328 1.148 1 98.44 267 VAL B N 1
ATOM 4507 C CA . VAL B 1 267 ? 2.582 12.344 2.096 1 98.44 267 VAL B CA 1
ATOM 4508 C C . VAL B 1 267 ? 2.059 13.562 1.339 1 98.44 267 VAL B C 1
ATOM 4510 O O . VAL B 1 267 ? 1.115 14.219 1.785 1 98.44 267 VAL B O 1
ATOM 4513 N N . GLY B 1 268 ? 2.631 13.875 0.218 1 95.75 268 GLY B N 1
ATOM 4514 C CA . GLY B 1 268 ? 2.33 15.07 -0.547 1 95.75 268 GLY B CA 1
ATOM 4515 C C . GLY B 1 268 ? 0.879 15.156 -0.983 1 95.75 268 GLY B C 1
ATOM 4516 O O . GLY B 1 268 ? 0.24 14.133 -1.226 1 95.75 268 GLY B O 1
ATOM 4517 N N . VAL B 1 269 ? 0.403 16.375 -1.017 1 93.69 269 VAL B N 1
ATOM 4518 C CA . VAL B 1 269 ? -0.917 16.672 -1.563 1 93.69 269 VAL B CA 1
ATOM 4519 C C . VAL B 1 269 ? -0.826 16.828 -3.078 1 93.69 269 VAL B C 1
ATOM 4521 O O . VAL B 1 269 ? -0.16 17.734 -3.574 1 93.69 269 VAL B O 1
ATOM 4524 N N . HIS B 1 270 ? -1.535 15.945 -3.779 1 94.19 270 HIS B N 1
ATOM 4525 C CA . HIS B 1 270 ? -1.456 15.969 -5.234 1 94.19 270 HIS B CA 1
ATOM 4526 C C . HIS B 1 270 ? -2.668 16.672 -5.84 1 94.19 270 HIS B C 1
ATOM 4528 O O . HIS B 1 270 ? -3.797 16.469 -5.383 1 94.19 270 HIS B O 1
ATOM 4534 N N . GLY B 1 271 ? -2.414 17.516 -6.84 1 92.06 271 GLY B N 1
ATOM 4535 C CA . GLY B 1 271 ? -3.488 18.141 -7.598 1 92.06 271 GLY B CA 1
ATOM 4536 C C . GLY B 1 271 ? -3.75 17.469 -8.93 1 92.06 271 GLY B C 1
ATOM 4537 O O . GLY B 1 271 ? -4.691 17.812 -9.641 1 92.06 271 GLY B O 1
ATOM 4538 N N . LYS B 1 272 ? -2.904 16.484 -9.258 1 95.31 272 LYS B N 1
ATOM 4539 C CA . LYS B 1 272 ? -2.967 15.758 -10.523 1 95.31 272 LYS B CA 1
ATOM 4540 C C . LYS B 1 272 ? -2.676 14.273 -10.312 1 95.31 272 LYS B C 1
ATOM 4542 O O . LYS B 1 272 ? -2.09 13.883 -9.305 1 95.31 272 LYS B O 1
ATOM 4547 N N . PRO B 1 273 ? -3.135 13.445 -11.281 1 98 273 PRO B N 1
ATOM 4548 C CA . PRO B 1 273 ? -2.766 12.031 -11.203 1 98 273 PRO B CA 1
ATOM 4549 C C . PRO B 1 273 ? -1.286 11.789 -11.492 1 98 273 PRO B C 1
ATOM 4551 O O . PRO B 1 273 ? -0.613 12.664 -12.047 1 98 273 PRO B O 1
ATOM 4554 N N . ALA B 1 274 ? -0.784 10.695 -11.047 1 98.5 274 ALA B N 1
ATOM 4555 C CA . ALA B 1 274 ? 0.541 10.203 -11.414 1 98.5 274 ALA B CA 1
ATOM 4556 C C . ALA B 1 274 ? 0.442 8.906 -12.203 1 98.5 274 ALA B C 1
ATOM 4558 O O . ALA B 1 274 ? -0.612 8.266 -12.227 1 98.5 274 ALA B O 1
ATOM 4559 N N . VAL B 1 275 ? 1.486 8.57 -12.906 1 98.56 275 VAL B N 1
ATOM 4560 C CA . VAL B 1 275 ? 1.551 7.297 -13.609 1 98.56 275 VAL B CA 1
ATOM 4561 C C . VAL B 1 275 ? 2.027 6.203 -12.656 1 98.56 275 VAL B C 1
ATOM 4563 O O . VAL B 1 275 ? 3.062 6.348 -12.008 1 98.56 275 VAL B O 1
ATOM 4566 N N . LEU B 1 276 ? 1.229 5.199 -12.492 1 98.69 276 LEU B N 1
ATOM 4567 C CA . LEU B 1 276 ? 1.651 4.004 -11.773 1 98.69 276 LEU B CA 1
ATOM 4568 C C . LEU B 1 276 ? 2.164 2.941 -12.734 1 98.69 276 LEU B C 1
ATOM 4570 O O . LEU B 1 276 ? 1.375 2.268 -13.406 1 98.69 276 LEU B O 1
ATOM 4574 N N . HIS B 1 277 ? 3.438 2.766 -12.82 1 98.25 277 HIS B N 1
ATOM 4575 C CA . HIS B 1 277 ? 4.059 1.849 -13.773 1 98.25 277 HIS B CA 1
ATOM 4576 C C . HIS B 1 277 ? 3.902 0.4 -13.32 1 98.25 277 HIS B C 1
ATOM 4578 O O . HIS B 1 277 ? 4.895 -0.292 -13.086 1 98.25 277 HIS B O 1
ATOM 4584 N N . LEU B 1 278 ? 2.689 -0.074 -13.414 1 97.38 278 LEU B N 1
ATOM 4585 C CA . LEU B 1 278 ? 2.369 -1.424 -12.961 1 97.38 278 LEU B CA 1
ATOM 4586 C C . LEU B 1 278 ? 3.053 -2.469 -13.836 1 97.38 278 LEU B C 1
ATOM 4588 O O . LEU B 1 278 ? 3.293 -3.594 -13.398 1 97.38 278 LEU B O 1
ATOM 4592 N N . GLU B 1 279 ? 3.4 -2.15 -15.078 1 94.81 279 GLU B N 1
ATOM 4593 C CA . GLU B 1 279 ? 4.148 -3.082 -15.922 1 94.81 279 GLU B CA 1
ATOM 4594 C C . GLU B 1 279 ? 5.496 -3.43 -15.297 1 94.81 279 GLU B C 1
ATOM 4596 O O . GLU B 1 279 ? 6.062 -4.488 -15.578 1 94.81 279 GLU B O 1
ATOM 4601 N N . ASP B 1 280 ? 5.977 -2.518 -14.461 1 95.06 280 ASP B N 1
ATOM 4602 C CA . ASP B 1 280 ? 7.238 -2.75 -13.766 1 95.06 280 ASP B CA 1
ATOM 4603 C C . ASP B 1 280 ? 7 -3.178 -12.32 1 95.06 280 ASP B C 1
ATOM 4605 O O . ASP B 1 280 ? 7.754 -3.99 -11.773 1 95.06 280 ASP B O 1
ATOM 4609 N N . LEU B 1 281 ? 5.914 -2.637 -11.719 1 97.12 281 LEU B N 1
ATOM 4610 C CA . LEU B 1 281 ? 5.77 -2.699 -10.266 1 97.12 281 LEU B CA 1
ATOM 4611 C C . LEU B 1 281 ? 5.016 -3.957 -9.852 1 97.12 281 LEU B C 1
ATOM 4613 O O . LEU B 1 281 ? 5.102 -4.383 -8.695 1 97.12 281 LEU B O 1
ATOM 4617 N N . TRP B 1 282 ? 4.234 -4.594 -10.75 1 93.62 282 TRP B N 1
ATOM 4618 C CA . TRP B 1 282 ? 3.35 -5.688 -10.359 1 93.62 282 TRP B CA 1
ATOM 4619 C C . TRP B 1 282 ? 4.141 -6.836 -9.742 1 93.62 282 TRP B C 1
ATOM 4621 O O . TRP B 1 282 ? 3.629 -7.559 -8.883 1 93.62 282 TRP B O 1
ATOM 4631 N N . ILE B 1 283 ? 5.434 -7 -10.094 1 95.19 283 ILE B N 1
ATOM 4632 C CA . ILE B 1 283 ? 6.211 -8.188 -9.742 1 95.19 283 ILE B CA 1
ATOM 4633 C C . ILE B 1 283 ? 7.172 -7.855 -8.609 1 95.19 283 ILE B C 1
ATOM 4635 O O . ILE B 1 283 ? 8.008 -8.68 -8.234 1 95.19 283 ILE B O 1
ATOM 4639 N N . ARG B 1 284 ? 7.078 -6.609 -7.977 1 97.44 284 ARG B N 1
ATOM 4640 C CA . ARG B 1 284 ? 8.156 -6.141 -7.117 1 97.44 284 ARG B CA 1
ATOM 4641 C C . ARG B 1 284 ? 7.719 -6.105 -5.656 1 97.44 284 ARG B C 1
ATOM 4643 O O . ARG B 1 284 ? 8.492 -5.719 -4.781 1 97.44 284 ARG B O 1
ATOM 4650 N N . ASP B 1 285 ? 6.492 -6.508 -5.379 1 98.5 285 ASP B N 1
ATOM 4651 C CA . ASP B 1 285 ? 5.984 -6.598 -4.012 1 98.5 285 ASP B CA 1
ATOM 4652 C C . ASP B 1 285 ? 6.008 -5.234 -3.326 1 98.5 285 ASP B C 1
ATOM 4654 O O . ASP B 1 285 ? 6.332 -5.137 -2.141 1 98.5 285 ASP B O 1
ATOM 4658 N N . VAL B 1 286 ? 5.754 -4.168 -4.043 1 98.75 286 VAL B N 1
ATOM 4659 C CA . VAL B 1 286 ? 5.789 -2.826 -3.467 1 98.75 286 VAL B CA 1
ATOM 4660 C C . VAL B 1 286 ? 4.469 -2.531 -2.758 1 98.75 286 VAL B C 1
ATOM 4662 O O . VAL B 1 286 ? 3.4 -2.906 -3.244 1 98.75 286 VAL B O 1
ATOM 4665 N N . THR B 1 287 ? 4.535 -1.871 -1.592 1 98.94 287 THR B N 1
ATOM 4666 C CA . THR B 1 287 ? 3.383 -1.339 -0.877 1 98.94 287 THR B CA 1
ATOM 4667 C C . THR B 1 287 ? 3.355 0.185 -0.949 1 98.94 287 THR B C 1
ATOM 4669 O O . THR B 1 287 ? 4.367 0.842 -0.685 1 98.94 287 THR B O 1
ATOM 4672 N N . ILE B 1 288 ? 2.25 0.707 -1.367 1 98.94 288 ILE B N 1
ATOM 4673 C CA . ILE B 1 288 ? 2.049 2.148 -1.454 1 98.94 288 ILE B CA 1
ATOM 4674 C C . ILE B 1 288 ? 0.974 2.58 -0.46 1 98.94 288 ILE B C 1
ATOM 4676 O O . ILE B 1 288 ? -0.111 1.996 -0.417 1 98.94 288 ILE B O 1
ATOM 4680 N N . THR B 1 289 ? 1.286 3.58 0.348 1 98.88 289 THR B N 1
ATOM 4681 C CA . THR B 1 289 ? 0.299 4.145 1.262 1 98.88 289 THR B CA 1
ATOM 4682 C C . THR B 1 289 ? 0.064 5.621 0.957 1 98.88 289 THR B C 1
ATOM 4684 O O . THR B 1 289 ? 0.963 6.312 0.474 1 98.88 289 THR B O 1
ATOM 4687 N N . THR B 1 290 ? -1.146 6.008 1.118 1 98.62 290 THR B N 1
ATOM 4688 C CA . THR B 1 290 ? -1.571 7.402 1.071 1 98.62 290 THR B CA 1
ATOM 4689 C C . THR B 1 290 ? -2.297 7.793 2.355 1 98.62 290 THR B C 1
ATOM 4691 O O . THR B 1 290 ? -2.686 6.926 3.141 1 98.62 290 THR B O 1
ATOM 4694 N N . GLY B 1 291 ? -2.404 9.188 2.549 1 97.5 291 GLY B N 1
ATOM 4695 C CA . GLY B 1 291 ? -3.217 9.438 3.727 1 97.5 291 GLY B CA 1
ATOM 4696 C C . GLY B 1 291 ? -3.311 10.914 4.082 1 97.5 291 GLY B C 1
ATOM 4697 O O . GLY B 1 291 ? -2.516 11.727 3.602 1 97.5 291 GLY B O 1
ATOM 4698 N N . LEU B 1 292 ? -4.301 11.219 4.863 1 97.62 292 LEU B N 1
ATOM 4699 C CA . LEU B 1 292 ? -4.469 12.438 5.641 1 97.62 292 LEU B CA 1
ATOM 4700 C C . LEU B 1 292 ? -4.059 12.219 7.094 1 97.62 292 LEU B C 1
ATOM 4702 O O . LEU B 1 292 ? -4.398 11.195 7.691 1 97.62 292 LEU B O 1
ATOM 4706 N N . VAL B 1 293 ? -3.338 13.117 7.578 1 98.5 293 VAL B N 1
ATOM 4707 C CA . VAL B 1 293 ? -2.875 12.992 8.953 1 98.5 293 VAL B CA 1
ATOM 4708 C C . VAL B 1 293 ? -4.074 12.844 9.891 1 98.5 293 VAL B C 1
ATOM 4710 O O . VAL B 1 293 ? -5.137 13.414 9.641 1 98.5 293 VAL B O 1
ATOM 4713 N N . ASP B 1 294 ? -3.867 12.086 10.977 1 98.5 294 ASP B N 1
ATOM 4714 C CA . ASP B 1 294 ? -4.887 11.898 12 1 98.5 294 ASP B CA 1
ATOM 4715 C C . ASP B 1 294 ? -4.609 12.773 13.219 1 98.5 294 ASP B C 1
ATOM 4717 O O . ASP B 1 294 ? -5.539 13.188 13.922 1 98.5 294 ASP B O 1
ATOM 4721 N N . THR B 1 295 ? -3.328 12.969 13.508 1 98.31 295 THR B N 1
ATOM 4722 C CA . THR B 1 295 ? -2.799 13.711 14.648 1 98.31 295 THR B CA 1
ATOM 4723 C C . THR B 1 295 ? -2.988 12.914 15.945 1 98.31 295 THR B C 1
ATOM 4725 O O . THR B 1 295 ? -2.979 13.492 17.031 1 98.31 295 THR B O 1
ATOM 4728 N N . HIS B 1 296 ? -3.25 11.656 15.852 1 97.88 296 HIS B N 1
ATOM 4729 C CA . HIS B 1 296 ? -3.352 10.844 17.062 1 97.88 296 HIS B CA 1
ATOM 4730 C C . HIS B 1 296 ? -2.012 10.758 17.781 1 97.88 296 HIS B C 1
ATOM 4732 O O . HIS B 1 296 ? -1.962 10.43 18.969 1 97.88 296 HIS B O 1
ATOM 4738 N N . SER B 1 297 ? -0.932 11.07 17.109 1 98.12 297 SER B N 1
ATOM 4739 C CA . SER B 1 297 ? 0.414 10.969 17.656 1 98.12 297 SER B CA 1
ATOM 4740 C C . SER B 1 297 ? 0.817 12.258 18.375 1 98.12 297 SER B C 1
ATOM 4742 O O . SER B 1 297 ? 1.873 12.32 19 1 98.12 297 SER B O 1
ATOM 4744 N N . THR B 1 298 ? 0.054 13.297 18.344 1 98.06 298 THR B N 1
ATOM 4745 C CA . THR B 1 298 ? 0.417 14.609 18.859 1 98.06 298 THR B CA 1
ATOM 4746 C C . THR B 1 298 ? 0.802 14.523 20.328 1 98.06 298 THR B C 1
ATOM 4748 O O . THR B 1 298 ? 1.838 15.055 20.734 1 98.06 298 THR B O 1
ATOM 4751 N N . PRO B 1 299 ? 0.016 13.789 21.203 1 97.06 299 PRO B N 1
ATOM 4752 C CA . PRO B 1 299 ? 0.438 13.727 22.609 1 97.06 299 PRO B CA 1
ATOM 4753 C C . PRO B 1 299 ? 1.82 13.102 22.766 1 97.06 299 PRO B C 1
ATOM 4755 O O . PRO B 1 299 ? 2.643 13.609 23.531 1 97.06 299 PRO B O 1
ATOM 4758 N N . LEU B 1 300 ? 2.098 12.039 22.016 1 97.31 300 LEU B N 1
ATOM 4759 C CA . LEU B 1 300 ? 3.398 11.383 22.062 1 97.31 300 LEU B CA 1
ATOM 4760 C C . LEU B 1 300 ? 4.508 12.328 21.625 1 97.31 300 LEU B C 1
ATOM 4762 O O . LEU B 1 300 ? 5.52 12.477 22.312 1 97.31 300 LEU B O 1
ATOM 4766 N N . LEU B 1 301 ? 4.324 12.977 20.5 1 98 301 LEU B N 1
ATOM 4767 C CA . LEU B 1 301 ? 5.344 13.852 19.938 1 98 301 LEU B CA 1
ATOM 4768 C C . LEU B 1 301 ? 5.559 15.078 20.828 1 98 301 LEU B C 1
ATOM 4770 O O . LEU B 1 301 ? 6.684 15.562 20.953 1 98 301 LEU B O 1
ATOM 4774 N N . LEU B 1 302 ? 4.461 15.539 21.406 1 97.31 302 LEU B N 1
ATOM 4775 C CA . LEU B 1 302 ? 4.547 16.656 22.344 1 97.31 302 LEU B CA 1
ATOM 4776 C C . LEU B 1 302 ? 5.367 16.297 23.562 1 97.31 302 LEU B C 1
ATOM 4778 O O . LEU B 1 302 ? 6.207 17.078 24.016 1 97.31 302 LEU B O 1
ATOM 4782 N N . ASP B 1 303 ? 5.133 15.094 24.109 1 96 303 ASP B N 1
ATOM 4783 C CA . ASP B 1 303 ? 5.91 14.602 25.25 1 96 303 ASP B CA 1
ATOM 4784 C C . ASP B 1 303 ? 7.391 14.484 24.891 1 96 303 ASP B C 1
ATOM 4786 O O . ASP B 1 303 ? 8.258 14.859 25.688 1 96 303 ASP B O 1
ATOM 4790 N N . MET B 1 304 ? 7.652 14.008 23.719 1 96.5 304 MET B N 1
ATOM 4791 C CA . MET B 1 304 ? 9.031 13.852 23.281 1 96.5 304 MET B CA 1
ATOM 4792 C C . MET B 1 304 ? 9.711 15.203 23.109 1 96.5 304 MET B C 1
ATOM 4794 O O . MET B 1 304 ? 10.891 15.359 23.438 1 96.5 304 MET B O 1
ATOM 4798 N N . LEU B 1 305 ? 8.992 16.125 22.547 1 95.75 305 LEU B N 1
ATOM 4799 C CA . LEU B 1 305 ? 9.508 17.484 22.406 1 95.75 305 LEU B CA 1
ATOM 4800 C C . LEU B 1 305 ? 9.828 18.078 23.766 1 95.75 305 LEU B C 1
ATOM 4802 O O . LEU B 1 305 ? 10.891 18.672 23.953 1 95.75 305 LEU B O 1
ATOM 4806 N N . ALA B 1 306 ? 8.945 17.859 24.703 1 94.75 306 ALA B N 1
ATOM 4807 C CA . ALA B 1 306 ? 9.062 18.453 26.031 1 94.75 306 ALA B CA 1
ATOM 4808 C C . ALA B 1 306 ? 10.297 17.938 26.766 1 94.75 306 ALA B C 1
ATOM 4810 O O . ALA B 1 306 ? 10.914 18.656 27.547 1 94.75 306 ALA B O 1
ATOM 4811 N N . VAL B 1 307 ? 10.695 16.688 26.484 1 94.06 307 VAL B N 1
ATOM 4812 C CA . VAL B 1 307 ? 11.805 16.094 27.219 1 94.06 307 VAL B CA 1
ATOM 4813 C C . VAL B 1 307 ? 13.086 16.188 26.375 1 94.06 307 VAL B C 1
ATOM 4815 O O . VAL B 1 307 ? 14.109 15.594 26.734 1 94.06 307 VAL B O 1
ATOM 4818 N N . GLY B 1 308 ? 13.023 16.797 25.219 1 92.44 308 GLY B N 1
ATOM 4819 C CA . GLY B 1 308 ? 14.211 17.094 24.422 1 92.44 308 GLY B CA 1
ATOM 4820 C C . GLY B 1 308 ? 14.609 15.969 23.484 1 92.44 308 GLY B C 1
ATOM 4821 O O . GLY B 1 308 ? 15.727 15.953 22.984 1 92.44 308 GLY B O 1
ATOM 4822 N N . ARG B 1 309 ? 13.719 15.039 23.188 1 93.75 309 ARG B N 1
ATOM 4823 C CA . ARG B 1 309 ? 14.008 13.906 22.312 1 93.75 309 ARG B CA 1
ATOM 4824 C C . ARG B 1 309 ? 13.641 14.227 20.875 1 93.75 309 ARG B C 1
ATOM 4826 O O . ARG B 1 309 ? 13.969 13.461 19.953 1 93.75 309 ARG B O 1
ATOM 4833 N N . LEU B 1 310 ? 12.945 15.273 20.672 1 95.19 310 LEU B N 1
ATOM 4834 C CA . LEU B 1 310 ? 12.602 15.789 19.344 1 95.19 310 LEU B CA 1
ATOM 4835 C C . LEU B 1 310 ? 13.102 17.219 19.172 1 95.19 310 LEU B C 1
ATOM 4837 O O . LEU B 1 310 ? 12.555 18.156 19.781 1 95.19 310 LEU B O 1
ATOM 4841 N N . ASP B 1 311 ? 14.133 17.344 18.391 1 94.25 311 ASP B N 1
ATOM 4842 C CA . ASP B 1 311 ? 14.688 18.688 18.156 1 94.25 311 ASP B CA 1
ATOM 4843 C C . ASP B 1 311 ? 14.125 19.297 16.891 1 94.25 311 ASP B C 1
ATOM 4845 O O . ASP B 1 311 ? 14.406 18.812 15.781 1 94.25 311 ASP B O 1
ATOM 4849 N N . VAL B 1 312 ? 13.406 20.359 17.047 1 96.19 312 VAL B N 1
ATOM 4850 C CA . VAL B 1 312 ? 12.75 20.969 15.891 1 96.19 312 VAL B CA 1
ATOM 4851 C C . VAL B 1 312 ? 13.336 22.344 15.633 1 96.19 312 VAL B 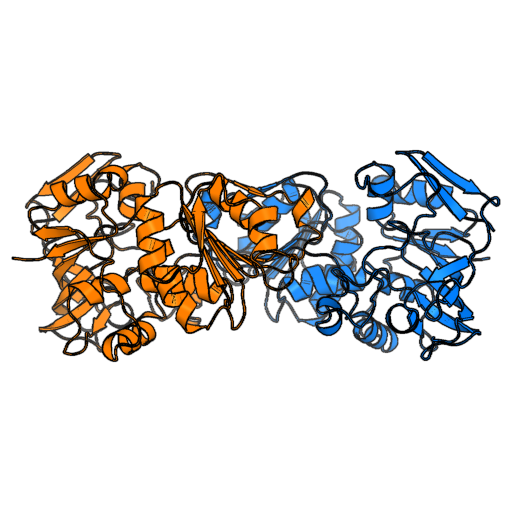C 1
ATOM 4853 O O . VAL B 1 312 ? 12.766 23.141 14.883 1 96.19 312 VAL B O 1
ATOM 4856 N N . SER B 1 313 ? 14.492 22.547 16.25 1 94.31 313 SER B N 1
ATOM 4857 C CA . SER B 1 313 ? 15.141 23.844 16.109 1 94.31 313 SER B CA 1
ATOM 4858 C C . SER B 1 313 ? 15.523 24.109 14.656 1 94.31 313 SER B C 1
ATOM 4860 O O . SER B 1 313 ? 16.078 23.234 13.984 1 94.31 313 SER B O 1
ATOM 4862 N N . GLY B 1 314 ? 15.164 25.234 14.195 1 93.62 314 GLY B N 1
ATOM 4863 C CA . GLY B 1 314 ? 15.578 25.641 12.859 1 93.62 314 GLY B CA 1
ATOM 4864 C C . GLY B 1 314 ? 14.492 25.453 11.82 1 93.62 314 GLY B C 1
ATOM 4865 O O . GLY B 1 314 ? 14.617 25.938 10.695 1 93.62 314 GLY B O 1
ATOM 4866 N N . LEU B 1 315 ? 13.391 24.781 12.156 1 96.69 315 LEU B N 1
ATOM 4867 C CA . LEU B 1 315 ? 12.336 24.578 11.172 1 96.69 315 LEU B CA 1
ATOM 4868 C C . LEU B 1 315 ? 11.602 25.891 10.883 1 96.69 315 LEU B C 1
ATOM 4870 O O . LEU B 1 315 ? 11.234 26.156 9.742 1 96.69 315 LEU B O 1
ATOM 4874 N N . VAL B 1 316 ? 11.359 26.656 11.984 1 97.62 316 VAL B N 1
ATOM 4875 C CA . VAL B 1 316 ? 10.797 27.984 11.781 1 97.62 316 VAL B CA 1
ATOM 4876 C C . VAL B 1 316 ? 11.898 28.969 11.398 1 97.62 316 VAL B C 1
ATOM 4878 O O . VAL B 1 316 ? 12.797 29.25 12.188 1 97.62 316 VAL B O 1
ATOM 4881 N N . THR B 1 317 ? 11.812 29.469 10.195 1 97.12 317 THR B N 1
ATOM 4882 C CA . THR B 1 317 ? 12.891 30.312 9.695 1 97.12 317 THR B CA 1
ATOM 4883 C C . THR B 1 317 ? 12.477 31.781 9.695 1 97.12 317 THR B C 1
ATOM 4885 O O . THR B 1 317 ? 13.32 32.688 9.695 1 97.12 317 THR B O 1
ATOM 4888 N N . HIS B 1 318 ? 11.227 32.062 9.594 1 97.94 318 HIS B N 1
ATOM 4889 C CA . HIS B 1 318 ? 10.711 33.438 9.531 1 97.94 318 HIS B CA 1
ATOM 4890 C C . HIS B 1 318 ? 9.633 33.656 10.578 1 97.94 318 HIS B C 1
ATOM 4892 O O . HIS B 1 318 ? 8.797 32.781 10.82 1 97.94 318 HIS B O 1
ATOM 4898 N N . ARG B 1 319 ? 9.656 34.781 11.211 1 98.25 319 ARG B N 1
ATOM 4899 C CA . ARG B 1 319 ? 8.711 35.156 12.25 1 98.25 319 ARG B CA 1
ATOM 4900 C C . ARG B 1 319 ? 8.062 36.5 11.922 1 98.25 319 ARG B C 1
ATOM 4902 O O . ARG B 1 319 ? 8.742 37.438 11.508 1 98.25 319 ARG B O 1
ATOM 4909 N N . PHE B 1 320 ? 6.805 36.562 12.07 1 98.44 320 PHE B N 1
ATOM 4910 C CA . PHE B 1 320 ? 6.008 37.719 11.766 1 98.44 320 PHE B CA 1
ATOM 4911 C C . PHE B 1 320 ? 5.023 38.031 12.891 1 98.44 320 PHE B C 1
ATOM 4913 O O . PHE B 1 320 ? 4.789 37.188 13.75 1 98.44 320 PHE B O 1
ATOM 4920 N N . GLY B 1 321 ? 4.547 39.312 12.867 1 97.81 321 GLY B N 1
ATOM 4921 C CA . GLY B 1 321 ? 3.344 39.594 13.633 1 97.81 321 GLY B CA 1
ATOM 4922 C C . GLY B 1 321 ? 2.07 39.188 12.922 1 97.81 321 GLY B C 1
ATOM 4923 O O . GLY B 1 321 ? 2.055 39.062 11.695 1 97.81 321 GLY B O 1
ATOM 4924 N N . LEU B 1 322 ? 1.034 38.969 13.695 1 95.81 322 LEU B N 1
ATOM 4925 C CA . LEU B 1 322 ? -0.241 38.594 13.094 1 95.81 322 LEU B CA 1
ATOM 4926 C C . LEU B 1 322 ? -0.666 39.594 12.031 1 95.81 322 LEU B C 1
ATOM 4928 O O . LEU B 1 322 ? -1.251 39.25 11.016 1 95.81 322 LEU B O 1
ATOM 4932 N N . ASP B 1 323 ? -0.305 40.844 12.258 1 93.75 323 ASP B N 1
ATOM 4933 C CA . ASP B 1 323 ? -0.711 41.906 11.367 1 93.75 323 ASP B CA 1
ATOM 4934 C C . ASP B 1 323 ? 0.086 41.875 10.062 1 93.75 323 ASP B C 1
ATOM 4936 O O . ASP B 1 323 ? -0.247 42.562 9.102 1 93.75 323 ASP B O 1
ATOM 4940 N N . GLU B 1 324 ? 1.076 41.062 10.031 1 97.06 324 GLU B N 1
ATOM 4941 C CA . GLU B 1 324 ? 1.921 40.906 8.844 1 97.06 324 GLU B CA 1
ATOM 4942 C C . GLU B 1 324 ? 1.558 39.656 8.055 1 97.06 324 GLU B C 1
ATOM 4944 O O . GLU B 1 324 ? 2.391 39.125 7.324 1 97.06 324 GLU B O 1
ATOM 4949 N N . MET B 1 325 ? 0.341 39.219 8.188 1 96.75 325 MET B N 1
ATOM 4950 C CA . MET B 1 325 ? -0.138 37.969 7.609 1 96.75 325 MET B CA 1
ATOM 4951 C C . MET B 1 325 ? 0.093 37.938 6.102 1 96.75 325 MET B C 1
ATOM 4953 O O . MET B 1 325 ? 0.589 36.969 5.559 1 96.75 325 MET B O 1
ATOM 4957 N N . GLN B 1 326 ? -0.189 39.031 5.465 1 95.62 326 GLN B N 1
ATOM 4958 C CA . GLN B 1 326 ? -0.059 39.062 4.012 1 95.62 326 GLN B CA 1
ATOM 4959 C C . GLN B 1 326 ? 1.401 38.938 3.586 1 95.62 326 GLN B C 1
ATOM 4961 O O . GLN B 1 326 ? 1.717 38.219 2.637 1 95.62 326 GLN B O 1
ATOM 4966 N N . ASP B 1 327 ? 2.238 39.625 4.297 1 96.5 327 ASP B N 1
ATOM 4967 C CA . ASP B 1 327 ? 3.67 39.5 4.031 1 96.5 327 ASP B CA 1
ATOM 4968 C C . ASP B 1 327 ? 4.164 38.094 4.254 1 96.5 327 ASP B C 1
ATOM 4970 O O . ASP B 1 327 ? 4.996 37.562 3.496 1 96.5 327 ASP B O 1
ATOM 4974 N N . ALA B 1 328 ? 3.668 37.469 5.309 1 97.69 328 ALA B N 1
ATOM 4975 C CA . ALA B 1 328 ? 4.051 36.094 5.625 1 97.69 328 ALA B CA 1
ATOM 4976 C C . ALA B 1 328 ? 3.682 35.156 4.492 1 97.69 328 ALA B C 1
ATOM 4978 O O . ALA B 1 328 ? 4.465 34.281 4.133 1 97.69 328 ALA B O 1
ATOM 4979 N N . TYR B 1 329 ? 2.49 35.344 3.898 1 97.44 329 TYR B N 1
ATOM 4980 C CA . TYR B 1 329 ? 2.055 34.531 2.775 1 97.44 329 TYR B CA 1
ATOM 4981 C C . TYR B 1 329 ? 2.977 34.688 1.576 1 97.44 329 TYR B C 1
ATOM 4983 O O . TYR B 1 329 ? 3.324 33.719 0.898 1 97.44 329 TYR B O 1
ATOM 4991 N N . ASP B 1 330 ? 3.387 35.906 1.319 1 96.44 330 ASP B N 1
ATOM 4992 C CA . ASP B 1 330 ? 4.273 36.188 0.193 1 96.44 330 ASP B CA 1
ATOM 4993 C C . ASP B 1 330 ? 5.629 35.5 0.384 1 96.44 330 ASP B C 1
ATOM 4995 O O . ASP B 1 330 ? 6.168 34.906 -0.55 1 96.44 330 ASP B O 1
ATOM 4999 N N . VAL B 1 331 ? 6.102 35.594 1.589 1 96.75 331 VAL B N 1
ATOM 5000 C CA . VAL B 1 331 ? 7.398 35 1.902 1 96.75 331 VAL B CA 1
ATOM 5001 C C . VAL B 1 331 ? 7.312 33.469 1.77 1 96.75 331 VAL B C 1
ATOM 5003 O O . VAL B 1 331 ? 8.195 32.844 1.173 1 96.75 331 VAL B O 1
ATOM 5006 N N . PHE B 1 332 ? 6.293 32.906 2.248 1 95.69 332 PHE B N 1
ATOM 5007 C CA . PHE B 1 332 ? 6.152 31.453 2.24 1 95.69 332 PHE B CA 1
ATOM 5008 C C . PHE B 1 332 ? 5.906 30.938 0.825 1 95.69 332 PHE B C 1
ATOM 5010 O O . PHE B 1 332 ? 6.398 29.875 0.452 1 95.69 332 PHE B O 1
ATOM 5017 N N . ALA B 1 333 ? 5.156 31.672 0.045 1 93.88 333 ALA B N 1
ATOM 5018 C CA . ALA B 1 333 ? 4.852 31.281 -1.33 1 93.88 333 ALA B CA 1
ATOM 5019 C C . ALA B 1 333 ? 6.105 31.312 -2.199 1 93.88 333 ALA B C 1
ATOM 5021 O O . ALA B 1 333 ? 6.191 30.609 -3.201 1 93.88 333 ALA B O 1
ATOM 5022 N N . ASP B 1 334 ? 7.09 32.125 -1.799 1 93.12 334 ASP B N 1
ATOM 5023 C CA . ASP B 1 334 ? 8.328 32.281 -2.559 1 93.12 334 ASP B CA 1
ATOM 5024 C C . ASP B 1 334 ? 9.508 31.656 -1.82 1 93.12 334 ASP B C 1
ATOM 5026 O O . ASP B 1 334 ? 10.578 32.25 -1.727 1 93.12 334 ASP B O 1
ATOM 5030 N N . ALA B 1 335 ? 9.266 30.531 -1.25 1 89.88 335 ALA B N 1
ATOM 5031 C CA . ALA B 1 335 ? 10.242 29.859 -0.4 1 89.88 335 ALA B CA 1
ATOM 5032 C C . ALA B 1 335 ? 11.539 29.594 -1.16 1 89.88 335 ALA B C 1
ATOM 5034 O O . ALA B 1 335 ? 12.625 29.594 -0.571 1 89.88 335 ALA B O 1
ATOM 5035 N N . GLY B 1 336 ? 11.492 29.391 -2.447 1 84.69 336 GLY B N 1
ATOM 5036 C CA . GLY B 1 336 ? 12.703 29.188 -3.236 1 84.69 336 GLY B CA 1
ATOM 5037 C C . GLY B 1 336 ? 13.672 30.344 -3.152 1 84.69 336 GLY B C 1
ATOM 5038 O O . GLY B 1 336 ? 14.883 30.156 -3.068 1 84.69 336 GLY B O 1
ATOM 5039 N N . ASP B 1 337 ? 13.133 31.5 -3.096 1 88.88 337 ASP B N 1
ATOM 5040 C CA . ASP B 1 337 ? 13.945 32.719 -3.076 1 88.88 337 ASP B CA 1
ATOM 5041 C C . ASP B 1 337 ? 14.18 33.188 -1.647 1 88.88 337 ASP B C 1
ATOM 5043 O O . ASP B 1 337 ? 15.258 33.719 -1.331 1 88.88 337 ASP B O 1
ATOM 5047 N N . THR B 1 338 ? 13.219 32.969 -0.826 1 92.44 338 THR B N 1
ATOM 5048 C CA . THR B 1 338 ? 13.305 33.562 0.512 1 92.44 338 THR B CA 1
ATOM 5049 C C . THR B 1 338 ? 14.023 32.594 1.467 1 92.44 338 THR B C 1
ATOM 5051 O O . THR B 1 338 ? 14.445 33 2.549 1 92.44 338 THR B O 1
ATOM 5054 N N . GLY B 1 339 ? 14.055 31.312 1.08 1 91.19 339 GLY B N 1
ATOM 5055 C CA . GLY B 1 339 ? 14.641 30.312 1.951 1 91.19 339 GLY B CA 1
ATOM 5056 C C . GLY B 1 339 ? 13.711 29.875 3.068 1 91.19 339 GLY B C 1
ATOM 5057 O O . GLY B 1 339 ? 14.133 29.188 4 1 91.19 339 GLY B O 1
ATOM 5058 N N . ALA B 1 340 ? 12.477 30.297 2.996 1 94.38 340 ALA B N 1
ATOM 5059 C CA . ALA B 1 340 ? 11.523 29.969 4.055 1 94.38 340 ALA B CA 1
ATOM 5060 C C . ALA B 1 340 ? 11.25 28.469 4.09 1 94.38 340 ALA B C 1
ATOM 5062 O O . ALA B 1 340 ? 10.953 27.859 3.059 1 94.38 340 ALA B O 1
ATOM 5063 N N . LEU B 1 341 ? 11.445 27.859 5.258 1 94.62 341 LEU B N 1
ATOM 5064 C CA . LEU B 1 341 ? 10.953 26.516 5.523 1 94.62 341 LEU B CA 1
ATOM 5065 C C . LEU B 1 341 ? 9.562 26.562 6.156 1 94.62 341 LEU B C 1
ATOM 5067 O O . LEU B 1 341 ? 8.57 26.266 5.496 1 94.62 341 LEU B O 1
ATOM 5071 N N . LYS B 1 342 ? 9.492 27.062 7.34 1 96.19 342 LYS B N 1
ATOM 5072 C CA . LYS B 1 342 ? 8.227 27.406 7.992 1 96.19 342 LYS B CA 1
ATOM 5073 C C . LYS B 1 342 ? 8.203 28.859 8.438 1 96.19 342 LYS B C 1
ATOM 5075 O O . LYS B 1 342 ? 9.234 29.406 8.828 1 96.19 342 LYS B O 1
ATOM 5080 N N . VAL B 1 343 ? 7.035 29.422 8.344 1 97.75 343 VAL B N 1
ATOM 5081 C CA . VAL B 1 343 ? 6.82 30.766 8.891 1 97.75 343 VAL B CA 1
ATOM 5082 C C . VAL B 1 343 ? 5.914 30.672 10.117 1 97.75 343 VAL B C 1
ATOM 5084 O O . VAL B 1 343 ? 5.039 29.812 10.195 1 97.75 343 VAL B O 1
ATOM 5087 N N . ALA B 1 344 ? 6.168 31.469 11.086 1 98.44 344 ALA B N 1
ATOM 5088 C CA . ALA B 1 344 ? 5.32 31.578 12.266 1 98.44 344 ALA B CA 1
ATOM 5089 C C . ALA B 1 344 ? 4.902 33.031 12.5 1 98.44 344 ALA B C 1
ATOM 5091 O O . ALA B 1 344 ? 5.703 33.938 12.328 1 98.44 344 ALA B O 1
ATOM 5092 N N . LEU B 1 345 ? 3.646 33.219 12.758 1 98.62 345 LEU B N 1
ATOM 5093 C CA . LEU B 1 345 ? 3.121 34.531 13.102 1 98.62 345 LEU B CA 1
ATOM 5094 C C . LEU B 1 345 ? 2.66 34.594 14.547 1 98.62 345 LEU B C 1
ATOM 5096 O O . LEU B 1 345 ? 2.02 33.656 15.031 1 98.62 345 LEU B O 1
ATOM 5100 N N . PHE B 1 346 ? 2.941 35.688 15.234 1 98.38 346 PHE B N 1
ATOM 5101 C CA . PHE B 1 346 ? 2.674 35.812 16.656 1 98.38 346 PHE B CA 1
ATOM 5102 C C . PHE B 1 346 ? 1.806 37 16.969 1 98.38 346 PHE B C 1
ATOM 5104 O O . PHE B 1 346 ? 1.957 38.062 16.344 1 98.38 346 PHE B O 1
ATOM 5111 N N . ARG B 1 347 ? 0.939 36.781 17.953 1 95.31 347 ARG B N 1
ATOM 5112 C CA . ARG B 1 347 ? 0.173 37.906 18.484 1 95.31 347 ARG B CA 1
ATOM 5113 C C . ARG B 1 347 ? 1.069 38.844 19.266 1 95.31 347 ARG B C 1
ATOM 5115 O O . ARG B 1 347 ? 1.889 38.406 20.078 1 95.31 347 ARG B O 1
ATOM 5122 N N . THR B 1 348 ? 1.139 40.156 18.859 1 84.06 348 THR B N 1
ATOM 5123 C CA . THR B 1 348 ? 1.902 41.156 19.578 1 84.06 348 THR B CA 1
ATOM 5124 C C . THR B 1 348 ? 1.064 41.75 20.703 1 84.06 348 THR B C 1
ATOM 5126 O O . THR B 1 348 ? -0.158 41.875 20.578 1 84.06 348 THR B O 1
#

Solvent-accessible surface area (backbone atoms only — not comparable to full-atom values): 33464 Å² total; per-residue (Å²): 65,43,32,32,27,33,63,48,64,76,34,71,47,78,44,63,87,43,81,72,66,64,70,83,44,47,34,14,24,29,29,38,39,42,29,29,46,73,55,74,64,58,54,37,38,35,70,49,72,41,75,77,46,52,71,64,33,24,32,31,37,29,25,21,24,32,28,69,40,66,21,86,64,40,76,76,68,51,66,69,41,45,29,36,34,43,30,27,23,22,59,65,71,37,74,36,26,68,68,55,37,15,36,66,26,81,63,78,32,6,70,27,44,32,38,77,42,54,15,35,41,28,52,47,26,50,37,59,36,29,63,64,16,46,41,76,57,60,91,85,62,47,63,73,66,49,39,46,49,20,43,44,40,30,30,15,33,50,29,24,34,55,65,27,58,64,34,71,62,29,28,35,34,31,39,23,42,46,54,40,22,41,30,30,45,47,50,39,57,78,35,47,43,67,38,35,36,35,27,27,85,50,65,71,34,38,53,48,29,45,74,55,61,31,74,41,70,32,40,61,87,56,61,37,47,68,53,42,11,69,72,20,97,80,54,58,20,18,45,22,14,31,24,34,64,28,48,40,68,52,46,43,47,31,65,57,33,29,17,76,60,11,22,32,5,34,46,25,69,29,84,48,56,26,69,37,55,32,47,68,41,25,67,30,30,36,35,37,36,28,24,48,47,35,55,71,51,33,68,60,54,49,53,34,38,70,72,65,75,47,80,65,80,73,48,66,64,41,79,41,44,55,90,38,48,67,59,52,51,55,43,57,73,38,21,89,81,65,64,43,56,30,49,37,26,29,60,126,65,43,31,33,28,33,64,48,65,76,36,70,45,77,44,60,88,41,81,71,65,64,69,83,44,47,34,14,25,29,28,37,39,43,31,31,46,72,54,75,63,56,54,38,40,35,69,48,72,42,76,77,48,52,72,65,33,25,33,32,38,27,2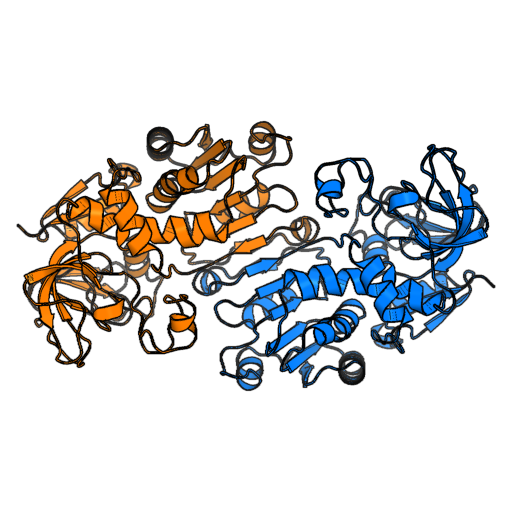5,21,24,32,28,71,41,66,22,87,63,40,75,76,68,51,68,70,41,46,28,35,33,44,31,27,25,21,59,65,70,36,74,37,26,69,68,55,39,14,35,63,25,81,63,77,31,5,71,27,44,33,38,77,42,55,15,34,40,29,51,47,26,50,37,58,36,29,62,64,18,46,39,78,58,61,91,84,61,48,62,73,65,50,42,45,48,20,43,46,40,29,31,14,33,50,29,21,33,53,65,27,58,64,34,70,63,30,27,35,33,30,39,23,40,44,53,41,22,41,31,29,46,47,48,39,57,79,36,47,45,66,36,35,35,36,25,26,86,49,65,70,34,38,53,49,32,45,74,54,60,31,73,40,68,34,41,62,87,58,61,37,48,69,53,41,11,71,71,19,96,81,53,58,19,18,44,22,15,31,24,34,65,30,50,38,68,52,47,44,48,32,66,57,33,28,15,76,61,11,21,32,6,33,47,25,67,28,82,46,55,26,68,37,54,31,48,68,41,24,67,31,30,35,34,37,37,29,25,47,47,34,54,73,51,33,68,60,53,50,52,33,39,70,72,64,75,46,81,67,82,73,47,66,64,42,79,41,45,56,90,38,47,66,60,51,51,55,42,56,75,37,21,88,80,65,64,42,55,30,49,38,27,29,59,126

Nearest PDB structures (foldseek):
  3fsr-assembly1_D  TM=9.193E-01  e=2.971E-32  Thermoanaerobacter brockii
  6sch-assembly1_B  TM=9.198E-01  e=5.136E-32  Clostridium beijerinckii
  1ped-assembly1_D  TM=9.190E-01  e=8.353E-32  Clostridium beijerinckii
  7utc-assembly1_D  TM=9.177E-01  e=5.458E-32  Thermoanaerobacter pseudethanolicus
  7f3p-assembly1_D  TM=9.131E-01  e=2.652E-31  Thermoanaerobacter brockii

pLDDT: mean 96.82, std 2.99, range [78.81, 99.0]

Secondary structure (DSSP, 8-state):
--EEEE-STT-EEEES-SPPP---STT-EEEEEEEEE--HHHHHHHTT--TTPPTTPBP---EEEEEEEE-TT--S--TT-EEEEPSSB--SSSHHHHTT-GGG-SSS-BS-BTTTB--SSBSEEEESSHHHHEEEPPTT--HHHHHTTTTHHHHIIIIIIITTT--TT-EEEEE--SHHHHHHHHHHGGG--SEEEEEES-HHHHHHHHHHT-SEEEETTT--HHHHHHHSSSSS-EEEEEE-S-SHHHHHHHHHHEEEEEEEEE-SPPSS-EEE-HHHHTTTT-EEE------TTHHHHHHHHHTTSS--TTSEEEEEEGGGHHHHHHHHHTHHHH--SEEEEE--/--EEEE-STT-EEEES-SPPP---STT-EEEEEEEEE--HHHHHHHTTS-TTPPTTPBP---EEEEEEEE-TT--S--TT-EEEEPSSB--SSSHHHHTT-GGG-SSS-BS-BTTTB--SSBSEEEESSHHHHEEEPPTT--HHHHHTTTTHHHHIIIIIIITTT--TT-EEEEE--SHHHHHHHHHHGGG--SEEEEEES-HHHHHHHHHHT-SEEEETTT--HHHHHHHSSSSS-EEEEEE-S-SHHHHHHHHHHEEEEEEEEE-SPPSS-EEE-HHHHTTTT-EEE------TTHHHHHHHHHTTSS--TTSEEEEEEGGGHHHHHHHHHTHHHH--SEEEEE--

Sequence (696 aa):
MKALTYHGPGRRTWGGDVPDPVVRDPEDAVVRVDAVTICGTDLHILRGDVPEVTQGRILGHEAVGTVTETGPGVRTVAVGDRVLISCISACGRCAYCRAGTYGQCTGGGGWILGHLIDGCQAEYVRTPFADSSLHKLPEGVTDEDALLLADILPTSYEVGVRNGRVGPGDTVAIVGAGPIGLAAIITAHLYSPSRIIAVDLARSRLDAAERFGADTVLTTAEATPEAVRELSRDGLGADVAIEAVGVPETFELCARLVRPGGRVANVGVHGKPAVLHLEDLWIRDVTITTGLVDTHSTPLLLDMLAVGRLDVSGLVTHRFGLDEMQDAYDVFADAGDTGALKVALFRTMKALTYHGPGRRTWGGDVPDPVVRDPEDAVVRVDAVTICGTDLHILRGDVPEVTQGRILGHEAVGTVTETGPGVRTVAVGDRVLISCISACGRCAYCRAGTYGQCTGGGGWILGHLIDGCQAEYVRTPFADSSLHKLPEGVTDEDALLLADILPTSYEVGVRNGRVGPGDTVAIVGAGPIGLAAIITAHLYSPSRIIAVDLARSRLDAAERFGADTVLTTAEATPEAVRELSRDGLGADVAIEAVGVPETFELCARLVRPGGRVANVGVHGKPAVLHLEDLWIRDVTITTGLVDTHSTPLLLDMLAVGRLDVSGLVTHRFGLDEMQDAYDVFADAGDTGALKVALFRT

InterPro domains:
  IPR002328 Alcohol dehydrogenase, zinc-type, conserved site [PS00059] (60-74)
  IPR011032 GroES-like superfamily [SSF50129] (1-161)
  IPR013149 Alcohol dehydrogenase-like, C-terminal [PF00107] (179-302)
  IPR013154 Alcohol dehydrogenase-like, N-terminal [PF08240] (26-138)
  IPR020843 Enoylreductase domain [SM00829] (16-345)
  IPR036291 NAD(P)-binding domain superfamily [SSF51735] (141-304)

Radius of gyration: 28.62 Å; Cα contacts (8 Å, |Δi|>4): 1877; chains: 2; bounding box: 50×86×63 Å

Foldseek 3Di:
DWFWWAAAAQDIDTDDPDDQDDDDDLQKWKWFFFKFWDDPVNNCVNNVLQVQQDGGAGAGQFTWGATCDHHNNHDADDGGFIKTFAQWAALCPDPCNVVLNRLPHPPPIHRCDRRVHHHDLGRMDMHGNCNRGIGGADDPQDRVNLRCLNAQLLLLQVLPQVQQVQAAQFEEEEEDLFSNSLSNQQNSVVHHYPFYEYEEQAVLSQVSSVVSPHPYYYYPVRLALQNQLVVHPNSFFGQEYEYAAAEQVSQVSSLRGHGQLHEYRYRHHHSDDHDDPCVPNVVRNYYYGYDDRSSSCSVVVSVCVVVPNGDPPPQADEEEASVCVVVSVVLVVVCSVNVGRIYMYGHD/DWFWWAAAAQDIDTDDPDDQDDDDDLQKWKWFFFKFWDDPVNNCVNNVLQVQQDGRAGAGQFTWGATCGHHNNHDADDGGFIKTFAQWAALCPDPCNVVLNRLPHPPPIHRCDRRVHHHDLGRMDMHGNCNRGIGGADDPQDRVNLRLLNAQLLLLQVLPQVQQVQAAQFEEEEEDLFSNSLSNQQNSVVHHYPFYEYEEQAVLSQVSSVVSPHPYYDYPVRLALQNQLVVHPNSFFGQEYEYAAAEQVSQVSSLRGHGQLHEYRYRHHHSDDHDDPCVPNVVRNYYYGYGDRSSSCSVVVSVCVVVPNGDPPPQADEEEASVCVVVSVVLVVVCSVNVGRIYMYGHD